Protein AF-A0A958QZR9-F1 (afdb_monomer_lite)

Structure (mmCIF, N/CA/C/O backbone):
data_AF-A0A958QZR9-F1
#
_entry.id   AF-A0A958QZR9-F1
#
loop_
_atom_site.group_PDB
_atom_site.id
_atom_site.type_symbol
_atom_site.label_atom_id
_atom_site.label_alt_id
_atom_site.label_comp_id
_atom_site.label_asym_id
_atom_site.label_entity_id
_atom_site.label_seq_id
_atom_site.pdbx_PDB_ins_code
_atom_site.Cartn_x
_atom_site.Cartn_y
_atom_site.Cartn_z
_atom_site.occupancy
_atom_site.B_iso_or_equiv
_atom_site.auth_seq_id
_atom_site.auth_comp_id
_atom_site.auth_asym_id
_atom_site.auth_atom_id
_atom_site.pdbx_PDB_model_num
ATOM 1 N N . MET A 1 1 ? 11.966 -47.656 7.835 1.00 35.19 1 MET A N 1
ATOM 2 C CA . MET A 1 1 ? 11.094 -48.665 7.186 1.00 35.19 1 MET A CA 1
ATOM 3 C C . MET A 1 1 ? 10.333 -47.966 6.070 1.00 35.19 1 MET A C 1
ATOM 5 O O . MET A 1 1 ? 9.697 -46.965 6.358 1.00 35.19 1 MET A O 1
ATOM 9 N N . SER A 1 2 ? 10.464 -48.412 4.817 1.00 43.31 2 SER A N 1
ATOM 10 C CA . SER A 1 2 ? 9.894 -47.705 3.654 1.00 43.31 2 SER A CA 1
ATOM 11 C C . SER A 1 2 ? 8.370 -47.871 3.577 1.00 43.31 2 SER A C 1
ATOM 13 O O . SER A 1 2 ? 7.856 -48.982 3.711 1.00 43.31 2 SER A O 1
ATOM 15 N N . ASN A 1 3 ? 7.655 -46.770 3.340 1.00 55.03 3 ASN A N 1
ATOM 16 C CA . ASN A 1 3 ? 6.196 -46.655 3.423 1.00 55.03 3 ASN A CA 1
ATOM 17 C C . ASN A 1 3 ? 5.464 -47.189 2.165 1.00 55.03 3 ASN A C 1
ATOM 19 O O . ASN A 1 3 ? 4.497 -46.595 1.691 1.00 55.03 3 ASN A O 1
ATOM 23 N N . ARG A 1 4 ? 5.931 -48.317 1.602 1.00 57.00 4 ARG A N 1
ATOM 24 C CA . ARG A 1 4 ? 5.587 -48.827 0.249 1.00 57.00 4 ARG A CA 1
ATOM 25 C C . ARG A 1 4 ? 4.102 -49.115 -0.027 1.00 57.00 4 ARG A C 1
ATOM 27 O O . ARG A 1 4 ? 3.754 -49.398 -1.167 1.00 57.00 4 ARG A O 1
ATOM 34 N N . ASN A 1 5 ? 3.233 -49.055 0.982 1.00 70.69 5 ASN A N 1
ATOM 35 C CA . ASN A 1 5 ? 1.788 -49.263 0.840 1.00 70.69 5 ASN A CA 1
ATOM 36 C C . ASN A 1 5 ? 0.946 -47.984 0.997 1.00 70.69 5 ASN A C 1
ATOM 38 O O . ASN A 1 5 ? -0.282 -48.071 0.901 1.00 70.69 5 ASN A O 1
ATOM 42 N N . ARG A 1 6 ? 1.550 -46.803 1.215 1.00 84.31 6 ARG A N 1
ATOM 43 C CA . ARG A 1 6 ? 0.786 -45.549 1.221 1.00 84.31 6 ARG A CA 1
ATOM 44 C C . ARG A 1 6 ? 0.231 -45.285 -0.184 1.00 84.31 6 ARG A C 1
ATOM 46 O O . ARG A 1 6 ? 0.951 -45.335 -1.182 1.00 84.31 6 ARG A O 1
ATOM 53 N N . LYS A 1 7 ? -1.074 -45.022 -0.243 1.00 93.25 7 LYS A N 1
ATOM 54 C CA . LYS A 1 7 ? -1.774 -44.594 -1.453 1.00 93.25 7 LYS A CA 1
ATOM 55 C C . LYS A 1 7 ? -2.281 -43.171 -1.294 1.00 93.25 7 LYS A C 1
ATOM 57 O O . LYS A 1 7 ? -2.555 -42.726 -0.182 1.00 93.25 7 LYS A O 1
ATOM 62 N N . TRP A 1 8 ? -2.443 -42.503 -2.422 1.00 94.38 8 TRP A N 1
ATOM 63 C CA . TRP A 1 8 ? -2.682 -41.072 -2.508 1.00 94.38 8 TRP A CA 1
ATOM 64 C C . TRP A 1 8 ? -3.790 -40.760 -3.507 1.00 94.38 8 TRP A C 1
ATOM 66 O O . TRP A 1 8 ? -3.867 -41.392 -4.561 1.00 94.38 8 TRP A O 1
ATOM 76 N N . ILE A 1 9 ? -4.616 -39.769 -3.200 1.00 95.88 9 ILE A N 1
ATOM 77 C CA . ILE A 1 9 ? -5.539 -39.142 -4.149 1.00 95.88 9 ILE A CA 1
ATOM 78 C C . ILE A 1 9 ? -5.070 -37.715 -4.425 1.00 95.88 9 ILE A C 1
ATOM 80 O O . ILE A 1 9 ? -4.600 -37.034 -3.519 1.00 95.88 9 ILE A O 1
ATOM 84 N N . ILE A 1 10 ? -5.179 -37.290 -5.681 1.00 95.19 10 ILE A N 1
ATOM 85 C CA . ILE A 1 10 ? -4.746 -35.974 -6.164 1.00 95.19 10 ILE A CA 1
ATOM 86 C C . ILE A 1 10 ? -5.979 -35.221 -6.646 1.00 95.19 10 ILE A C 1
ATOM 88 O O . ILE A 1 10 ? -6.840 -35.814 -7.291 1.00 95.19 10 ILE A O 1
ATOM 92 N N . LYS A 1 11 ? -6.061 -33.927 -6.363 1.00 94.44 11 LYS A N 1
ATOM 93 C CA . LYS A 1 11 ? -7.093 -33.027 -6.860 1.00 94.44 11 LYS A CA 1
ATOM 94 C C . LYS A 1 11 ? -6.447 -32.001 -7.787 1.00 94.44 11 LYS A C 1
ATOM 96 O O . LYS A 1 11 ? -5.576 -31.249 -7.353 1.00 94.44 11 LYS A O 1
ATOM 101 N N . ASP A 1 12 ? -6.868 -32.007 -9.050 1.00 84.12 12 ASP A N 1
ATOM 102 C CA . ASP A 1 12 ? -6.361 -31.079 -10.065 1.00 84.12 12 ASP A CA 1
ATOM 103 C C . ASP A 1 12 ? -6.929 -29.656 -9.899 1.00 84.12 12 ASP A C 1
ATOM 105 O O . ASP A 1 12 ? -7.799 -29.401 -9.060 1.00 84.12 12 ASP A O 1
ATOM 109 N N . SER A 1 13 ? -6.433 -28.719 -10.709 1.00 75.00 13 SER A N 1
ATOM 110 C CA . SER A 1 13 ? -6.839 -27.306 -10.702 1.00 75.00 13 SER A CA 1
ATOM 111 C C . SER A 1 13 ? -8.301 -27.068 -11.115 1.00 75.00 13 SER A C 1
ATOM 113 O O . SER A 1 13 ? -8.884 -26.051 -10.745 1.00 75.00 13 SER A O 1
ATOM 115 N N . GLU A 1 14 ? -8.936 -28.024 -11.803 1.00 80.88 14 GLU A N 1
ATOM 116 C CA . GLU A 1 14 ? -10.382 -28.039 -12.081 1.00 80.88 14 GLU A CA 1
ATOM 117 C C . GLU A 1 14 ? -11.194 -28.690 -10.940 1.00 80.88 14 GLU A C 1
ATOM 119 O O . GLU A 1 14 ? -12.421 -28.786 -10.994 1.00 80.88 14 GLU A O 1
ATOM 124 N N . GLY A 1 15 ? -10.520 -29.135 -9.878 1.00 81.50 15 GLY A N 1
ATOM 125 C CA . GLY A 1 15 ? -11.108 -29.732 -8.689 1.00 81.50 15 GLY A CA 1
ATOM 126 C C . GLY A 1 15 ? -11.484 -31.208 -8.822 1.00 81.50 15 GLY A C 1
ATOM 127 O O . GLY A 1 15 ? -12.120 -31.740 -7.906 1.00 81.50 15 GLY A O 1
ATOM 128 N N . ARG A 1 16 ? -11.102 -31.881 -9.915 1.00 89.19 16 ARG A N 1
ATOM 129 C CA . ARG A 1 16 ? -11.369 -33.309 -10.141 1.00 89.19 16 ARG A CA 1
ATOM 130 C C . ARG A 1 16 ? -10.392 -34.156 -9.335 1.00 89.19 16 ARG A C 1
ATOM 132 O O . ARG A 1 16 ? -9.200 -33.864 -9.291 1.00 89.19 16 ARG A O 1
ATOM 139 N N . VAL A 1 17 ? -10.897 -35.223 -8.717 1.00 92.44 17 VAL A N 1
ATOM 140 C CA . VAL A 1 17 ? -10.093 -36.133 -7.891 1.00 92.44 17 VAL A CA 1
ATOM 141 C C . VAL A 1 17 ? -9.680 -37.366 -8.694 1.00 92.44 17 VAL A C 1
ATOM 143 O O . VAL A 1 17 ? -10.525 -38.083 -9.226 1.00 92.44 17 VAL A O 1
ATOM 146 N N . HIS A 1 18 ? -8.377 -37.633 -8.725 1.00 91.31 18 HIS A N 1
ATOM 147 C CA . HIS A 1 18 ? -7.727 -38.728 -9.440 1.00 91.31 18 HIS A CA 1
ATOM 148 C C . HIS A 1 18 ? -6.996 -39.654 -8.460 1.00 91.31 18 HIS A C 1
ATOM 150 O O . HIS A 1 18 ? -6.381 -39.194 -7.497 1.00 91.31 18 HIS A O 1
ATOM 156 N N . GLY A 1 19 ? -7.018 -40.964 -8.716 1.00 90.38 19 GLY A N 1
ATOM 157 C CA . GLY A 1 19 ? -6.337 -41.973 -7.895 1.00 90.38 19 GLY A CA 1
ATOM 158 C C . GLY A 1 19 ? -7.244 -43.159 -7.529 1.00 90.38 19 GLY A C 1
ATOM 159 O O . GLY A 1 19 ? -8.269 -43.358 -8.181 1.00 90.38 19 GLY A O 1
ATOM 160 N N . PRO A 1 20 ? -6.892 -43.961 -6.506 1.00 93.75 20 PRO A N 1
ATOM 161 C CA . PRO A 1 20 ? -5.698 -43.835 -5.670 1.00 93.75 20 PRO A CA 1
ATOM 162 C C . PRO A 1 20 ? -4.411 -44.331 -6.361 1.00 93.75 20 PRO A C 1
ATOM 164 O O . PRO A 1 20 ? -4.377 -45.423 -6.932 1.00 93.75 20 PRO A O 1
ATOM 167 N N . PHE A 1 21 ? -3.333 -43.552 -6.272 1.00 94.56 21 PHE A N 1
ATOM 168 C CA . PHE A 1 21 ? -2.003 -43.848 -6.825 1.00 94.56 21 PHE A CA 1
ATOM 169 C C . PHE A 1 21 ? -1.002 -44.272 -5.734 1.00 94.56 21 PHE A C 1
ATOM 171 O O . PHE A 1 21 ? -1.207 -43.975 -4.560 1.00 94.56 21 PHE A O 1
ATOM 178 N N . SER A 1 22 ? 0.082 -44.961 -6.106 1.00 94.75 22 SER A N 1
ATOM 179 C CA . SER A 1 22 ? 1.252 -45.187 -5.237 1.00 94.75 22 SER A CA 1
ATOM 180 C C . SER A 1 22 ? 2.204 -43.984 -5.269 1.00 94.75 22 SER A C 1
ATOM 182 O O . SER A 1 22 ? 2.223 -43.260 -6.265 1.00 94.75 22 SER A O 1
ATOM 184 N N . THR A 1 23 ? 3.039 -43.806 -4.234 1.00 93.00 23 THR A N 1
ATOM 185 C CA . THR A 1 23 ? 4.113 -42.785 -4.215 1.00 93.00 23 THR A CA 1
ATOM 186 C C . THR A 1 23 ? 4.979 -42.847 -5.486 1.00 93.00 23 THR A C 1
ATOM 188 O O . THR A 1 23 ? 5.177 -41.831 -6.141 1.00 93.00 23 THR A O 1
ATOM 191 N N . GLU A 1 24 ? 5.404 -44.041 -5.918 1.00 92.81 24 GLU A N 1
ATOM 192 C CA . GLU A 1 24 ? 6.209 -44.247 -7.141 1.00 92.81 24 GLU A CA 1
ATOM 193 C C . GLU A 1 24 ? 5.528 -43.715 -8.415 1.00 92.81 24 GLU A C 1
ATOM 195 O O . GLU A 1 24 ? 6.167 -43.098 -9.271 1.00 92.81 24 GLU A O 1
ATOM 200 N N . LYS A 1 25 ? 4.208 -43.904 -8.542 1.00 93.75 25 LYS A N 1
ATOM 201 C CA . LYS A 1 25 ? 3.443 -43.403 -9.692 1.00 93.75 25 LYS A CA 1
ATOM 202 C C . LYS A 1 25 ? 3.312 -41.878 -9.673 1.00 93.75 25 LYS A C 1
ATOM 204 O O . LYS A 1 25 ? 3.240 -41.271 -10.736 1.00 93.75 25 LYS A O 1
ATOM 209 N N . ILE A 1 26 ? 3.308 -41.263 -8.492 1.00 93.50 26 ILE A N 1
ATOM 210 C CA . ILE A 1 26 ? 3.308 -39.803 -8.343 1.00 93.50 26 ILE A CA 1
ATOM 211 C C . ILE A 1 26 ? 4.681 -39.225 -8.690 1.00 93.50 26 ILE A C 1
ATOM 213 O O . ILE A 1 26 ? 4.753 -38.313 -9.506 1.00 93.50 26 ILE A O 1
ATOM 217 N N . LEU A 1 27 ? 5.766 -39.821 -8.188 1.00 92.88 27 LEU A N 1
ATOM 218 C CA . LEU A 1 27 ? 7.139 -39.447 -8.553 1.00 92.88 27 LEU A CA 1
ATOM 219 C C . LEU A 1 27 ? 7.388 -39.542 -10.065 1.00 92.88 27 LEU A C 1
ATOM 221 O O . LEU A 1 27 ? 8.048 -38.679 -10.641 1.00 92.88 27 LEU A O 1
ATOM 225 N N . THR A 1 28 ? 6.805 -40.553 -10.717 1.00 94.25 28 THR A N 1
ATOM 226 C CA . THR A 1 28 ? 6.854 -40.707 -12.179 1.00 94.25 28 THR A CA 1
ATOM 227 C C . THR A 1 28 ? 6.121 -39.562 -12.887 1.00 94.25 28 THR A C 1
ATOM 229 O O . THR A 1 28 ? 6.675 -38.973 -13.807 1.00 94.25 28 THR A O 1
ATOM 232 N N . LYS A 1 29 ? 4.913 -39.200 -12.429 1.00 93.19 29 LYS A N 1
ATOM 233 C CA . LYS A 1 29 ? 4.127 -38.084 -12.985 1.00 93.19 29 LYS A CA 1
ATOM 234 C C . LYS A 1 29 ? 4.810 -36.724 -12.808 1.00 93.19 29 LYS A C 1
ATOM 236 O O . LYS A 1 29 ? 4.833 -35.943 -13.754 1.00 93.19 29 LYS A O 1
ATOM 241 N N . ILE A 1 30 ? 5.419 -36.475 -11.646 1.00 92.50 30 ILE A N 1
ATOM 242 C CA . ILE A 1 30 ? 6.272 -35.296 -11.409 1.00 92.50 30 ILE A CA 1
ATOM 243 C C . ILE A 1 30 ? 7.447 -35.304 -12.398 1.00 92.50 30 ILE A C 1
ATOM 245 O O . ILE A 1 30 ? 7.676 -34.326 -13.101 1.00 92.50 30 ILE A O 1
ATOM 249 N N . GLY A 1 31 ? 8.138 -36.443 -12.537 1.00 87.38 31 GLY A N 1
ATOM 250 C CA . GLY A 1 31 ? 9.229 -36.630 -13.501 1.00 87.38 31 GLY A CA 1
ATOM 251 C C . GLY A 1 31 ? 8.844 -36.450 -14.976 1.00 87.38 31 GLY A C 1
ATOM 252 O O . GLY A 1 31 ? 9.725 -36.245 -15.803 1.00 87.38 31 GLY A O 1
ATOM 253 N N . GLN A 1 32 ? 7.553 -36.522 -15.304 1.00 89.31 32 GLN A N 1
ATOM 254 C CA . GLN A 1 32 ? 6.996 -36.305 -16.643 1.00 89.31 32 GLN A CA 1
ATOM 255 C C . GLN A 1 32 ? 6.439 -34.883 -16.839 1.00 89.31 32 GLN A C 1
ATOM 257 O O . GLN A 1 32 ? 5.950 -34.573 -17.923 1.00 89.31 32 GLN A O 1
ATOM 262 N N . GLY A 1 33 ? 6.481 -34.025 -15.812 1.00 86.75 33 GLY A N 1
ATOM 263 C CA . GLY A 1 33 ? 5.863 -32.695 -15.836 1.00 86.75 33 GLY A CA 1
ATOM 264 C C . GLY A 1 33 ? 4.329 -32.715 -15.819 1.00 86.75 33 GLY A C 1
ATOM 265 O O . GLY A 1 33 ? 3.705 -31.690 -16.075 1.00 86.75 33 GLY A O 1
ATOM 266 N N . GLU A 1 34 ? 3.706 -33.862 -15.519 1.00 89.00 34 GLU A N 1
ATOM 267 C CA . GLU A 1 34 ? 2.246 -33.984 -15.372 1.00 89.00 34 GLU A CA 1
ATOM 268 C C . GLU A 1 34 ? 1.740 -33.484 -14.010 1.00 89.00 34 GLU A C 1
ATOM 270 O O . GLU A 1 34 ? 0.532 -33.338 -13.830 1.00 89.00 34 GLU A O 1
ATOM 275 N N . LEU A 1 35 ? 2.650 -33.293 -13.049 1.00 89.56 35 LEU A N 1
ATOM 276 C CA . LEU A 1 35 ? 2.391 -32.688 -11.745 1.00 89.56 35 LEU A CA 1
ATOM 277 C C . LEU A 1 35 ? 3.473 -31.642 -11.472 1.00 89.56 35 LEU A C 1
ATOM 279 O O . LEU A 1 35 ? 4.659 -31.982 -11.506 1.00 89.56 35 LEU A O 1
ATOM 283 N N . ILE A 1 36 ? 3.076 -30.394 -11.227 1.00 87.38 36 ILE A N 1
ATOM 284 C CA . ILE A 1 36 ? 3.984 -29.234 -11.177 1.00 87.38 36 ILE A CA 1
ATOM 285 C C . ILE A 1 36 ? 4.137 -28.610 -9.784 1.00 87.38 36 ILE A C 1
ATOM 287 O O . ILE A 1 36 ? 4.985 -27.737 -9.604 1.00 87.38 36 ILE A O 1
ATOM 291 N N . GLY A 1 37 ? 3.378 -29.070 -8.785 1.00 84.56 37 GLY A N 1
ATOM 292 C CA . GLY A 1 37 ? 3.574 -28.701 -7.379 1.00 84.56 37 GLY A CA 1
ATOM 293 C C . GLY A 1 37 ? 2.439 -27.891 -6.749 1.00 84.56 37 GLY A C 1
ATOM 294 O O . GLY A 1 37 ? 2.481 -27.655 -5.536 1.00 84.56 37 GLY A O 1
ATOM 295 N N . ASP A 1 38 ? 1.445 -27.473 -7.536 1.00 87.12 38 ASP A N 1
ATOM 296 C CA . ASP A 1 38 ? 0.258 -26.727 -7.094 1.00 87.12 38 ASP A CA 1
ATOM 297 C C . ASP A 1 38 ? -0.978 -27.621 -6.878 1.00 87.12 38 ASP A C 1
ATOM 299 O O . ASP A 1 38 ? -1.998 -27.166 -6.354 1.00 87.12 38 ASP A O 1
ATOM 303 N N . GLU A 1 39 ? -0.885 -28.907 -7.221 1.00 92.94 39 GLU A N 1
ATOM 304 C CA . GLU A 1 39 ? -1.955 -29.873 -7.023 1.00 92.94 39 GLU A CA 1
ATOM 305 C C . GLU A 1 39 ? -2.138 -30.211 -5.539 1.00 92.94 39 GLU A C 1
ATOM 307 O O . GLU A 1 39 ? -1.179 -30.350 -4.774 1.00 92.94 39 GLU A O 1
ATOM 312 N N . PHE A 1 40 ? -3.389 -30.412 -5.123 1.00 94.06 40 PHE A N 1
ATOM 313 C CA . PHE A 1 40 ? -3.678 -30.877 -3.768 1.00 94.06 40 PHE A CA 1
ATOM 314 C C . PHE A 1 40 ? -3.603 -32.401 -3.705 1.00 94.06 40 PHE A C 1
ATOM 316 O O . PHE A 1 40 ? -4.101 -33.097 -4.589 1.00 94.06 40 PHE A O 1
ATOM 323 N N . ILE A 1 41 ? -3.038 -32.931 -2.628 1.00 94.56 41 ILE A N 1
ATOM 324 C CA . ILE A 1 41 ? -2.892 -34.358 -2.362 1.00 94.56 41 ILE A CA 1
ATOM 325 C C . ILE A 1 41 ? -3.459 -34.703 -0.978 1.00 94.56 41 ILE A C 1
ATOM 327 O O . ILE A 1 41 ? -3.443 -33.878 -0.065 1.00 94.56 41 ILE A O 1
ATOM 331 N N . ALA A 1 42 ? -3.978 -35.920 -0.825 1.00 94.25 42 ALA A N 1
ATOM 332 C CA . ALA A 1 42 ? -4.374 -36.488 0.461 1.00 94.25 42 ALA A CA 1
ATOM 333 C C . ALA A 1 42 ? -4.079 -37.995 0.489 1.00 94.25 42 ALA A C 1
ATOM 335 O O . ALA A 1 42 ? -4.132 -38.676 -0.544 1.00 94.25 42 ALA A O 1
ATOM 336 N N . SER A 1 43 ? -3.782 -38.548 1.667 1.00 91.75 43 SER A N 1
ATOM 337 C CA . SER A 1 43 ? -3.630 -39.997 1.825 1.00 91.75 43 SER A CA 1
ATOM 338 C C . SER A 1 43 ? -4.973 -40.719 1.660 1.00 91.75 43 SER A C 1
ATOM 340 O O . SER A 1 43 ? -6.030 -40.219 2.037 1.00 91.75 43 SER A O 1
ATOM 342 N N . PHE A 1 44 ? -4.942 -41.923 1.093 1.00 88.88 44 PHE A N 1
ATOM 343 C CA . PHE A 1 44 ? -6.114 -42.768 0.864 1.00 88.88 44 PHE A CA 1
ATOM 344 C C . PHE A 1 44 ? -6.074 -44.004 1.783 1.00 88.88 44 PHE A C 1
ATOM 346 O O . PHE A 1 44 ? -5.017 -44.633 1.883 1.00 88.88 44 PHE A O 1
ATOM 353 N N . PRO A 1 45 ? -7.193 -44.416 2.419 1.00 77.81 45 PRO A N 1
ATOM 354 C CA . PRO A 1 45 ? -8.570 -43.936 2.233 1.00 77.81 45 PRO A CA 1
ATOM 355 C C . PRO A 1 45 ? -8.966 -42.702 3.063 1.00 77.81 45 PRO A C 1
ATOM 357 O O . PRO A 1 45 ? -10.136 -42.331 3.050 1.00 77.81 45 PRO A O 1
ATOM 360 N N . GLY A 1 46 ? -8.035 -42.066 3.777 1.00 72.56 46 GLY A N 1
ATOM 361 C CA . GLY A 1 46 ? -8.304 -40.832 4.513 1.00 72.56 46 GLY A CA 1
ATOM 362 C C . GLY A 1 46 ? -7.038 -40.040 4.839 1.00 72.56 46 GLY A C 1
ATOM 363 O O . GLY A 1 46 ? -5.952 -40.609 4.977 1.00 72.56 46 GLY A O 1
ATOM 364 N N . GLY A 1 47 ? -7.210 -38.726 4.954 1.00 83.38 47 GLY A N 1
ATOM 365 C CA . GLY A 1 47 ? -6.181 -37.718 5.191 1.00 83.38 47 GLY A CA 1
ATOM 366 C C . GLY A 1 47 ? -6.732 -36.337 4.843 1.00 83.38 47 GLY A C 1
ATOM 367 O O . GLY A 1 47 ? -7.686 -36.236 4.068 1.00 83.38 47 GLY A O 1
ATOM 368 N N . ASP A 1 48 ? -6.151 -35.290 5.419 1.00 89.62 48 ASP A N 1
ATOM 369 C CA . ASP A 1 48 ? -6.457 -33.916 5.024 1.00 89.62 48 ASP A CA 1
ATOM 370 C C . ASP A 1 48 ? -5.840 -33.598 3.654 1.00 89.62 48 ASP A C 1
ATOM 372 O O . ASP A 1 48 ? -4.876 -34.239 3.230 1.00 89.62 48 ASP A O 1
ATOM 376 N N . TRP A 1 49 ? -6.404 -32.611 2.956 1.00 92.75 49 TRP A N 1
ATOM 377 C CA . TRP A 1 49 ? -5.855 -32.114 1.694 1.00 92.75 49 TRP A CA 1
ATOM 378 C C . TRP A 1 49 ? -4.789 -31.054 1.959 1.00 92.75 49 TRP A C 1
ATOM 380 O O . TRP A 1 49 ? -5.069 -30.035 2.590 1.00 92.75 49 TRP A O 1
ATOM 390 N N . PHE A 1 50 ? -3.598 -31.262 1.412 1.00 91.38 50 PHE A N 1
ATOM 391 C CA . PHE A 1 50 ? -2.480 -30.321 1.453 1.00 91.38 50 PHE A CA 1
ATOM 392 C C . PHE A 1 50 ? -1.823 -30.227 0.071 1.00 91.38 50 PHE A C 1
ATOM 394 O O . PHE A 1 50 ? -2.170 -30.991 -0.828 1.00 91.38 50 PHE A O 1
ATOM 401 N N . LEU A 1 51 ? -0.930 -29.261 -0.149 1.00 93.19 51 LEU A N 1
ATOM 402 C CA . LEU A 1 51 ? -0.250 -29.132 -1.445 1.00 93.19 51 LEU A CA 1
ATOM 403 C C . LEU A 1 51 ? 0.759 -30.269 -1.623 1.00 93.19 51 LEU A C 1
ATOM 405 O O . LEU A 1 51 ? 1.474 -30.610 -0.684 1.00 93.19 51 LEU A O 1
ATOM 409 N N . ILE A 1 52 ? 0.873 -30.826 -2.829 1.00 92.56 52 ILE A N 1
ATOM 410 C CA . ILE A 1 52 ? 1.838 -31.898 -3.123 1.00 92.56 52 ILE A CA 1
ATOM 411 C C . ILE A 1 52 ? 3.291 -31.472 -2.846 1.00 92.56 52 ILE A C 1
ATOM 413 O O . ILE A 1 52 ? 4.094 -32.278 -2.386 1.00 92.56 52 ILE A O 1
ATOM 417 N N . SER A 1 53 ? 3.595 -30.181 -3.011 1.00 90.00 53 SER A N 1
ATOM 418 C CA . SER A 1 53 ? 4.867 -29.543 -2.649 1.00 90.00 53 SER A CA 1
ATOM 419 C C . SER A 1 53 ? 5.143 -29.452 -1.137 1.00 90.00 53 SER A C 1
ATOM 421 O O . SER A 1 53 ? 6.235 -29.045 -0.752 1.00 90.00 53 SER A O 1
ATOM 423 N N . GLN A 1 54 ? 4.197 -29.829 -0.269 1.00 89.06 54 GLN A N 1
ATOM 424 C CA . GLN A 1 54 ? 4.387 -29.885 1.188 1.00 89.06 54 GLN A CA 1
ATOM 425 C C . GLN A 1 54 ? 4.739 -31.292 1.707 1.00 89.06 54 GLN A C 1
ATOM 427 O O . GLN A 1 54 ? 5.165 -31.403 2.855 1.00 89.06 54 GLN A O 1
ATOM 432 N N . GLU A 1 55 ? 4.610 -32.357 0.900 1.00 90.31 55 GLU A N 1
ATOM 433 C CA . GLU A 1 55 ? 5.135 -33.680 1.278 1.00 90.31 55 GLU A CA 1
ATOM 434 C C . GLU A 1 55 ? 6.638 -33.743 0.950 1.00 90.31 55 GLU A C 1
ATOM 436 O O . GLU A 1 55 ? 7.003 -33.593 -0.221 1.00 90.31 55 GLU A O 1
ATOM 441 N N . PRO A 1 56 ? 7.523 -34.051 1.919 1.00 85.50 56 PRO A N 1
ATOM 442 C CA . PRO A 1 56 ? 8.959 -34.157 1.659 1.00 85.50 56 PRO A CA 1
ATOM 443 C C . PRO A 1 56 ? 9.307 -35.169 0.557 1.00 85.50 56 PRO A C 1
ATOM 445 O O . PRO A 1 56 ? 10.170 -34.899 -0.268 1.00 85.50 56 PRO A O 1
ATOM 448 N N . GLU A 1 57 ? 8.581 -36.297 0.485 1.00 85.94 57 GLU A N 1
ATOM 449 C CA . GLU A 1 57 ? 8.791 -37.337 -0.538 1.00 85.94 57 GLU A CA 1
ATOM 450 C C . GLU A 1 57 ? 8.608 -36.815 -1.977 1.00 85.94 57 GLU A C 1
ATOM 452 O O . GLU A 1 57 ? 9.206 -37.369 -2.895 1.00 85.94 57 GLU A O 1
ATOM 457 N N . PHE A 1 58 ? 7.795 -35.772 -2.194 1.00 92.81 58 PHE A N 1
ATOM 458 C CA . PHE A 1 58 ? 7.529 -35.202 -3.522 1.00 92.81 58 PHE A CA 1
ATOM 459 C C . PHE A 1 58 ? 8.271 -33.886 -3.771 1.00 92.81 58 PHE A C 1
ATOM 461 O O . PHE A 1 58 ? 8.614 -33.601 -4.919 1.00 92.81 58 PHE A O 1
ATOM 468 N N . TYR A 1 59 ? 8.552 -33.114 -2.716 1.00 86.81 59 TYR A N 1
ATOM 469 C CA . TYR A 1 59 ? 9.268 -31.841 -2.792 1.00 86.81 59 TYR A CA 1
ATOM 470 C C . TYR A 1 59 ? 10.636 -31.978 -3.475 1.00 86.81 59 TYR A C 1
ATOM 472 O O . TYR A 1 59 ? 10.901 -31.275 -4.450 1.00 86.81 59 TYR A O 1
ATOM 480 N N . ASP A 1 60 ? 11.465 -32.933 -3.043 1.00 85.25 60 ASP A N 1
ATOM 481 C CA . ASP A 1 60 ? 12.810 -33.127 -3.605 1.00 85.25 60 ASP A CA 1
ATOM 482 C C . ASP A 1 60 ? 12.756 -33.428 -5.114 1.00 85.25 60 ASP A C 1
ATOM 484 O O . ASP A 1 60 ? 13.527 -32.877 -5.902 1.00 85.25 60 ASP A O 1
ATOM 488 N N . ARG A 1 61 ? 11.778 -34.240 -5.544 1.00 88.69 61 ARG A N 1
ATOM 489 C CA . ARG A 1 61 ? 11.582 -34.595 -6.958 1.00 88.69 61 ARG A CA 1
ATOM 490 C C . ARG A 1 61 ? 11.043 -33.429 -7.793 1.00 88.69 61 ARG A C 1
ATOM 492 O O . ARG A 1 61 ? 11.392 -33.323 -8.966 1.00 88.69 61 ARG A O 1
ATOM 499 N N . LEU A 1 62 ? 10.215 -32.560 -7.209 1.00 89.75 62 LEU A N 1
ATOM 500 C CA . LEU A 1 62 ? 9.758 -31.323 -7.851 1.00 89.75 62 LEU A CA 1
ATOM 501 C C . LEU A 1 62 ? 10.940 -30.369 -8.087 1.00 89.75 62 LEU A C 1
ATOM 503 O O . LEU A 1 62 ? 11.089 -29.851 -9.191 1.00 89.75 62 LEU A O 1
ATOM 507 N N . ILE A 1 63 ? 11.818 -30.192 -7.091 1.00 85.06 63 ILE A N 1
ATOM 508 C CA . ILE A 1 63 ? 13.034 -29.375 -7.230 1.00 85.06 63 ILE A CA 1
ATOM 509 C C . ILE A 1 63 ? 13.986 -29.953 -8.287 1.00 85.06 63 ILE A C 1
ATOM 511 O O . ILE A 1 63 ? 14.485 -29.196 -9.117 1.00 85.06 63 ILE A O 1
ATOM 515 N N . GLU A 1 64 ? 14.202 -31.272 -8.313 1.00 85.19 64 GLU A N 1
ATOM 516 C CA . GLU A 1 64 ? 15.055 -31.939 -9.310 1.00 85.19 64 GLU A CA 1
ATOM 517 C C . GLU A 1 64 ? 14.579 -31.677 -10.751 1.00 85.19 64 GLU A C 1
ATOM 519 O O . GLU A 1 64 ? 15.374 -31.305 -11.614 1.00 85.19 64 GLU A O 1
ATOM 524 N N . VAL A 1 65 ? 13.274 -31.816 -11.013 1.00 86.75 65 VAL A N 1
ATOM 525 C CA . VAL A 1 65 ? 12.688 -31.578 -12.345 1.00 86.75 65 VAL A CA 1
ATOM 526 C C . VAL A 1 65 ? 12.773 -30.101 -12.736 1.00 86.75 65 VAL A C 1
ATOM 528 O O . VAL A 1 65 ? 13.104 -29.790 -13.881 1.00 86.75 65 VAL A O 1
ATOM 531 N N . LEU A 1 66 ? 12.537 -29.184 -11.793 1.00 75.44 66 LEU A N 1
ATOM 532 C CA . LEU A 1 66 ? 12.685 -27.746 -12.030 1.00 75.44 66 LEU A CA 1
ATOM 533 C C . LEU A 1 66 ? 14.143 -27.380 -12.352 1.00 75.44 66 LEU A C 1
ATOM 535 O O . LEU A 1 66 ? 14.380 -26.707 -13.354 1.00 75.44 66 LEU A O 1
ATOM 539 N N . ALA A 1 67 ? 15.112 -27.881 -11.582 1.00 73.69 67 ALA A N 1
ATOM 540 C CA . ALA A 1 67 ? 16.538 -27.642 -11.807 1.00 73.69 67 ALA A CA 1
ATOM 541 C C . ALA A 1 67 ? 17.032 -28.244 -13.138 1.00 73.69 67 ALA A C 1
ATOM 543 O O . ALA A 1 67 ? 17.742 -27.575 -13.891 1.00 73.69 67 ALA A O 1
ATOM 544 N N . GLY A 1 68 ? 16.599 -29.464 -13.478 1.00 62.12 68 GLY A N 1
ATOM 545 C CA . GLY A 1 68 ? 16.911 -30.104 -14.760 1.00 62.12 68 GLY A CA 1
ATOM 546 C C . GLY A 1 68 ? 16.302 -29.378 -15.966 1.00 62.12 68 GLY A C 1
ATOM 547 O O . GLY A 1 68 ? 16.930 -29.287 -17.018 1.00 62.12 68 GLY A O 1
ATOM 548 N N . SER A 1 69 ? 15.116 -28.774 -15.812 1.00 51.88 69 SER A N 1
ATOM 549 C CA . SER A 1 69 ? 14.491 -27.966 -16.873 1.00 51.88 69 SER A CA 1
ATOM 550 C C . SER A 1 69 ? 15.248 -26.666 -17.192 1.00 51.88 69 SER A C 1
ATOM 552 O O . SER A 1 69 ? 15.076 -26.107 -18.274 1.00 51.88 69 SER A O 1
ATOM 554 N N . SER A 1 70 ? 16.119 -26.213 -16.284 1.00 45.78 70 SER A N 1
ATOM 555 C CA . SER A 1 70 ? 17.011 -25.059 -16.469 1.00 45.78 70 SER A CA 1
ATOM 556 C C . SER A 1 70 ? 18.411 -25.403 -17.003 1.00 45.78 70 SER A C 1
ATOM 558 O O . SER A 1 70 ? 19.234 -24.498 -17.119 1.00 45.78 70 SER A O 1
ATOM 560 N N . GLY A 1 71 ? 18.694 -26.664 -17.358 1.00 45.62 71 GLY A N 1
ATOM 561 C CA . GLY A 1 71 ? 20.020 -27.084 -17.825 1.00 45.62 71 GLY A CA 1
ATOM 562 C C . GLY A 1 71 ? 19.997 -28.247 -18.817 1.00 45.62 71 GLY A C 1
ATOM 563 O O . GLY A 1 71 ? 20.291 -29.380 -18.452 1.00 45.62 71 GLY A O 1
ATOM 564 N N . SER A 1 72 ? 19.695 -27.970 -20.089 1.00 36.22 72 SER A N 1
ATOM 565 C CA . SER A 1 72 ? 20.038 -28.875 -21.201 1.00 36.22 72 SER A CA 1
ATOM 566 C C . SER A 1 72 ? 20.227 -28.097 -22.508 1.00 36.22 72 SER A C 1
ATOM 568 O O . SER A 1 72 ? 19.271 -27.778 -23.213 1.00 36.22 72 SER A O 1
ATOM 570 N N . GLY A 1 73 ? 21.479 -27.756 -22.813 1.00 34.75 73 GLY A N 1
ATOM 571 C CA . GLY A 1 73 ? 21.834 -26.993 -24.008 1.00 34.75 73 GLY A CA 1
ATOM 572 C C . GLY A 1 73 ? 23.191 -26.314 -23.881 1.00 34.75 73 GLY A C 1
ATOM 573 O O . GLY A 1 73 ? 23.216 -25.104 -23.718 1.00 34.75 73 GLY A O 1
ATOM 574 N N . GLU A 1 74 ? 24.254 -27.123 -23.977 1.00 43.59 74 GLU A N 1
ATOM 575 C CA . GLU A 1 74 ? 25.653 -26.725 -24.243 1.00 43.59 74 GLU A CA 1
ATOM 576 C C . GLU A 1 74 ? 26.306 -25.776 -23.212 1.00 43.59 74 GLU A C 1
ATOM 578 O O . GLU A 1 74 ? 26.021 -24.589 -23.203 1.00 43.59 74 GLU A O 1
ATOM 583 N N . ASP A 1 75 ? 27.184 -26.331 -22.354 1.00 34.31 75 ASP A N 1
ATOM 584 C CA . ASP A 1 75 ? 28.445 -25.722 -21.856 1.00 34.31 75 ASP A CA 1
ATOM 585 C C . ASP A 1 75 ? 29.101 -26.630 -20.774 1.00 34.31 75 ASP A C 1
ATOM 587 O O . ASP A 1 75 ? 29.181 -26.291 -19.594 1.00 34.31 75 ASP A O 1
ATOM 591 N N . GLU A 1 76 ? 29.587 -27.819 -21.165 1.00 37.38 76 GLU A N 1
ATOM 592 C CA . GLU A 1 76 ? 30.510 -28.637 -20.343 1.00 37.38 76 GLU A CA 1
ATOM 593 C C . GLU A 1 76 ? 31.970 -28.399 -20.778 1.00 37.38 76 GLU A C 1
ATOM 595 O O . GLU A 1 76 ? 32.601 -29.285 -21.343 1.00 37.38 76 GLU A O 1
ATOM 600 N N . GLU A 1 77 ? 32.528 -27.205 -20.530 1.00 34.78 77 GLU A N 1
ATOM 601 C CA . GLU A 1 77 ? 33.991 -27.003 -20.575 1.00 34.78 77 GLU A CA 1
ATOM 602 C C . GLU A 1 77 ? 34.454 -25.696 -19.884 1.00 34.78 77 GLU A C 1
ATOM 604 O O . GLU A 1 77 ? 34.839 -24.741 -20.549 1.00 34.78 77 GLU A O 1
ATOM 609 N N . ALA A 1 78 ? 34.415 -25.641 -18.540 1.00 35.06 78 ALA A N 1
ATOM 610 C CA . ALA A 1 78 ? 35.338 -24.854 -17.685 1.00 35.06 78 ALA A CA 1
ATOM 611 C C . ALA A 1 78 ? 34.886 -24.831 -16.210 1.00 35.06 78 ALA A C 1
ATOM 613 O O . ALA A 1 78 ? 34.181 -23.915 -15.794 1.00 35.06 78 ALA A O 1
ATOM 614 N N . LEU A 1 79 ? 35.336 -25.790 -15.391 1.00 30.70 79 LEU A N 1
ATOM 615 C CA . LEU A 1 79 ? 35.334 -25.673 -13.920 1.00 30.70 79 LEU A CA 1
ATOM 616 C C . LEU A 1 79 ? 36.314 -26.687 -13.306 1.00 30.70 79 LEU A C 1
ATOM 618 O O . LEU A 1 79 ? 35.940 -27.710 -12.739 1.00 30.70 79 LEU A O 1
ATOM 622 N N . SER A 1 80 ? 37.606 -26.401 -13.474 1.00 30.58 80 SER A N 1
ATOM 623 C CA . SER A 1 80 ? 38.712 -27.162 -12.882 1.00 30.58 80 SER A CA 1
ATOM 624 C C . SER A 1 80 ? 39.800 -26.227 -12.345 1.00 30.58 80 SER A C 1
ATOM 626 O O . SER A 1 80 ? 40.956 -26.306 -12.759 1.00 30.58 80 SER A O 1
ATOM 628 N N . ASP A 1 81 ? 39.415 -25.316 -11.454 1.00 36.84 81 ASP A N 1
ATOM 629 C CA . ASP A 1 81 ? 40.326 -24.642 -10.523 1.00 36.84 81 ASP A CA 1
ATOM 630 C C . ASP A 1 81 ? 39.538 -24.167 -9.284 1.00 36.84 81 ASP A C 1
ATOM 632 O O . ASP A 1 81 ? 38.307 -24.122 -9.334 1.00 36.84 81 ASP A O 1
ATOM 636 N N . PHE A 1 82 ? 40.243 -23.809 -8.206 1.00 31.17 82 PHE A N 1
ATOM 637 C CA . PHE A 1 82 ? 39.751 -23.565 -6.835 1.00 31.17 82 PHE A CA 1
ATOM 638 C C . PHE A 1 82 ? 39.403 -24.816 -6.014 1.00 31.17 82 PHE A C 1
ATOM 640 O O . PHE A 1 82 ? 38.243 -25.131 -5.744 1.00 31.17 82 PHE A O 1
ATOM 647 N N . GLY A 1 83 ? 40.460 -25.462 -5.520 1.00 29.09 83 GLY A N 1
ATOM 648 C CA . GLY A 1 83 ? 40.425 -26.117 -4.213 1.00 29.09 83 GLY A CA 1
ATOM 649 C C . GLY A 1 83 ? 40.712 -25.135 -3.063 1.00 29.09 83 GLY A C 1
ATOM 650 O O . GLY A 1 83 ? 41.235 -24.044 -3.280 1.00 29.09 83 GLY A O 1
ATOM 651 N N . ASP A 1 84 ? 40.403 -25.600 -1.853 1.00 31.66 84 ASP A N 1
ATOM 652 C CA . ASP A 1 84 ? 40.982 -25.216 -0.557 1.00 31.66 84 ASP A CA 1
ATOM 653 C C . ASP A 1 84 ? 40.730 -23.791 -0.008 1.00 31.66 84 ASP A C 1
ATOM 655 O O . ASP A 1 84 ? 41.518 -22.862 -0.185 1.00 31.66 84 ASP A O 1
ATOM 659 N N . LEU A 1 85 ? 39.666 -23.674 0.800 1.00 29.78 85 LEU A N 1
ATOM 660 C CA . LEU A 1 85 ? 39.478 -22.637 1.828 1.00 29.78 85 LEU A CA 1
ATOM 661 C C . LEU A 1 85 ? 38.853 -23.253 3.098 1.00 29.78 85 LEU A C 1
ATOM 663 O O . LEU A 1 85 ? 37.647 -23.161 3.325 1.00 29.78 85 LEU A O 1
ATOM 667 N N . GLU A 1 86 ? 39.694 -23.857 3.937 1.00 34.28 86 GLU A N 1
ATOM 668 C CA . GLU A 1 86 ? 39.450 -24.012 5.379 1.00 34.28 86 GLU A CA 1
ATOM 669 C C . GLU A 1 86 ? 40.472 -23.152 6.153 1.00 34.28 86 GLU A C 1
ATOM 671 O O . GLU A 1 86 ? 41.440 -22.666 5.571 1.00 34.28 86 GLU A 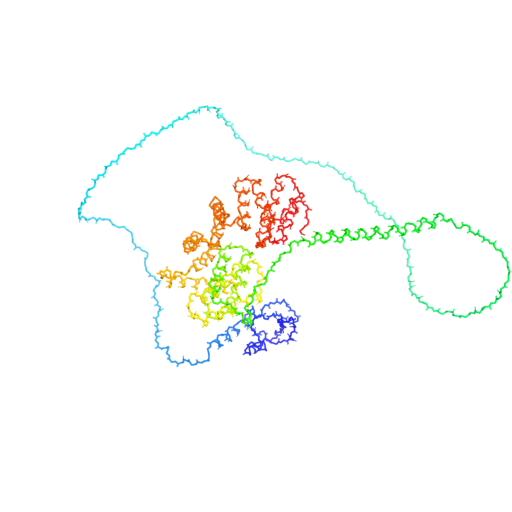O 1
ATOM 676 N N . ASP A 1 87 ? 40.223 -22.951 7.451 1.00 31.27 87 ASP A N 1
ATOM 677 C CA . ASP A 1 87 ? 40.973 -22.104 8.394 1.00 31.27 87 ASP A CA 1
ATOM 678 C C . ASP A 1 87 ? 40.932 -20.579 8.153 1.00 31.27 87 ASP A C 1
ATOM 680 O O . ASP A 1 87 ? 41.708 -20.032 7.377 1.00 31.27 87 ASP A O 1
ATOM 684 N N . LEU A 1 88 ? 40.088 -19.871 8.927 1.00 29.83 88 LEU A N 1
ATOM 685 C CA . LEU A 1 88 ? 40.393 -18.564 9.555 1.00 29.83 88 LEU A CA 1
ATOM 686 C C . LEU A 1 88 ? 39.268 -18.118 10.531 1.00 29.83 88 LEU A C 1
ATOM 688 O O . LEU A 1 88 ? 38.683 -17.044 10.397 1.00 29.83 88 LEU A O 1
ATOM 692 N N . GLU A 1 89 ? 38.971 -18.923 11.561 1.00 31.34 89 GLU A N 1
ATOM 693 C CA . GLU A 1 89 ? 38.062 -18.534 12.662 1.00 31.34 89 GLU A CA 1
ATOM 694 C C . GLU A 1 89 ? 38.691 -18.762 14.053 1.00 31.34 89 GLU A C 1
ATOM 696 O O . GLU A 1 89 ? 38.197 -19.570 14.831 1.00 31.34 89 GLU A O 1
ATOM 701 N N . SER A 1 90 ? 39.775 -18.039 14.390 1.00 29.39 90 SER A N 1
ATOM 702 C CA . SER A 1 90 ? 40.174 -17.764 15.795 1.00 29.39 90 SER A CA 1
ATOM 703 C C . SER A 1 90 ? 41.439 -16.889 15.942 1.00 29.39 90 SER A C 1
ATOM 705 O O . SER A 1 90 ? 42.523 -17.427 16.154 1.00 29.39 90 SER A O 1
ATOM 707 N N . ALA A 1 91 ? 41.302 -15.556 15.882 1.00 28.00 91 ALA A N 1
ATOM 708 C CA . ALA A 1 91 ? 42.175 -14.537 16.513 1.00 28.00 91 ALA A CA 1
ATOM 709 C C . ALA A 1 91 ? 41.648 -13.122 16.163 1.00 28.00 91 ALA A C 1
ATOM 711 O O . ALA A 1 91 ? 41.184 -12.913 15.049 1.00 28.00 91 ALA A O 1
ATOM 712 N N . GLU A 1 92 ? 41.669 -12.092 17.014 1.00 28.28 92 GLU A N 1
ATOM 713 C CA . GLU A 1 92 ? 41.986 -12.027 18.444 1.00 28.28 92 GLU A CA 1
ATOM 714 C C . GLU A 1 92 ? 41.229 -10.847 19.086 1.00 28.28 92 GLU A C 1
ATOM 716 O O . GLU A 1 92 ? 41.152 -9.747 18.536 1.00 28.28 92 GLU A O 1
ATOM 721 N N . LEU A 1 93 ? 40.679 -11.066 20.281 1.00 29.08 93 LEU A N 1
ATOM 722 C CA . LEU A 1 93 ? 40.207 -10.001 21.166 1.00 29.08 93 LEU A CA 1
ATOM 723 C C . LEU A 1 93 ? 41.384 -9.530 22.026 1.00 29.08 93 LEU A C 1
ATOM 725 O O . LEU A 1 93 ? 41.646 -10.181 23.033 1.00 29.08 93 LEU A O 1
ATOM 729 N N . GLN A 1 94 ? 42.031 -8.413 21.674 1.00 26.84 94 GLN A N 1
ATOM 730 C CA . GLN A 1 94 ? 42.679 -7.449 22.590 1.00 26.84 94 GLN A CA 1
ATOM 731 C C . GLN A 1 94 ? 43.559 -6.460 21.810 1.00 26.84 94 GLN A C 1
ATOM 733 O O . GLN A 1 94 ? 44.550 -6.848 21.215 1.00 26.84 94 GLN A O 1
ATOM 738 N N . GLU A 1 95 ? 43.247 -5.166 21.883 1.00 27.70 95 GLU A N 1
ATOM 739 C CA . GLU A 1 95 ? 44.061 -4.226 22.667 1.00 27.70 95 GLU A CA 1
ATOM 740 C C . GLU A 1 95 ? 43.404 -2.842 22.709 1.00 27.70 95 GLU A C 1
ATOM 742 O O . GLU A 1 95 ? 42.834 -2.345 21.737 1.00 27.70 95 GLU A O 1
ATOM 747 N N . SER A 1 96 ? 43.487 -2.197 23.871 1.00 27.89 96 SER A N 1
ATOM 748 C CA . SER A 1 96 ? 43.051 -0.818 24.054 1.00 27.89 96 SER A CA 1
ATOM 749 C C . SER A 1 96 ? 44.089 -0.039 24.848 1.00 27.89 96 SER A C 1
ATOM 751 O O . SER A 1 96 ? 44.537 -0.501 25.895 1.00 27.89 96 SER A O 1
ATOM 753 N N . SER A 1 97 ? 44.322 1.202 24.417 1.00 26.11 97 SER A N 1
ATOM 754 C CA . SER A 1 97 ? 45.030 2.285 25.115 1.00 26.11 97 SER A CA 1
ATOM 755 C C . SER A 1 97 ? 46.569 2.299 25.098 1.00 26.11 97 SER A C 1
ATOM 757 O O . SER A 1 97 ? 47.250 1.527 25.760 1.00 26.11 97 SER A O 1
ATOM 759 N N . SER A 1 98 ? 47.116 3.342 24.469 1.00 25.77 98 SER A N 1
ATOM 760 C CA . SER A 1 98 ? 48.141 4.205 25.077 1.00 25.77 98 SER A CA 1
ATOM 761 C C . SER A 1 98 ? 48.233 5.551 24.330 1.00 25.77 98 SER A C 1
ATOM 763 O O . SER A 1 98 ? 47.878 5.661 23.159 1.00 25.77 98 SER A O 1
ATOM 765 N N . GLN A 1 99 ? 48.614 6.620 25.039 1.00 27.36 99 GLN A N 1
ATOM 766 C CA . GLN A 1 99 ? 48.649 8.008 24.543 1.00 27.36 99 GLN A CA 1
ATOM 767 C C . GLN A 1 99 ? 50.085 8.553 24.487 1.00 27.36 99 GLN A C 1
ATOM 769 O O . GLN A 1 99 ? 50.818 8.332 25.451 1.00 27.36 99 GLN A O 1
ATOM 774 N N . LYS A 1 100 ? 50.391 9.399 23.479 1.00 27.95 100 LYS A N 1
ATOM 775 C CA . LYS A 1 100 ? 51.187 10.672 23.499 1.00 27.95 100 LYS A CA 1
ATOM 776 C C . LYS A 1 100 ? 51.890 10.892 22.142 1.00 27.95 100 LYS A C 1
ATOM 778 O O . LYS A 1 100 ? 52.601 10.015 21.683 1.00 27.95 100 LYS A O 1
ATOM 783 N N . ARG A 1 101 ? 51.547 11.948 21.386 1.00 23.98 101 ARG A N 1
ATOM 784 C CA . ARG A 1 101 ? 52.017 13.365 21.435 1.00 23.98 101 ARG A CA 1
ATOM 785 C C . ARG A 1 101 ? 53.385 13.615 20.772 1.00 23.98 101 ARG A C 1
ATOM 787 O O . ARG A 1 101 ? 54.391 13.279 21.373 1.00 23.98 101 ARG A O 1
ATOM 794 N N . PHE A 1 102 ? 53.360 14.341 19.652 1.00 24.72 102 PHE A N 1
ATOM 795 C CA . PHE A 1 102 ? 54.097 15.568 19.249 1.00 24.72 102 PHE A CA 1
ATOM 796 C C . PHE A 1 102 ? 53.383 16.014 17.938 1.00 24.72 102 PHE A C 1
ATOM 798 O O . PHE A 1 102 ? 52.895 15.142 17.225 1.00 24.72 102 PHE A O 1
ATOM 805 N N . GLY A 1 103 ? 53.033 17.273 17.651 1.00 24.47 103 GLY A N 1
ATOM 806 C CA . GLY A 1 103 ? 53.839 18.506 17.617 1.00 24.47 103 GLY A CA 1
ATOM 807 C C . GLY A 1 103 ? 54.327 18.707 16.165 1.00 24.47 103 GLY A C 1
ATOM 808 O O . GLY A 1 103 ? 54.887 17.762 15.624 1.00 24.47 103 GLY A O 1
ATOM 809 N N . ASP A 1 104 ? 54.097 19.807 15.435 1.00 26.23 104 ASP A N 1
ATOM 810 C CA . ASP A 1 104 ? 53.570 21.140 15.780 1.00 26.23 104 ASP A CA 1
ATOM 811 C C . ASP A 1 104 ? 52.914 21.839 14.550 1.00 26.23 104 ASP A C 1
ATOM 813 O O . ASP A 1 104 ? 53.182 21.448 13.420 1.00 26.23 104 ASP A O 1
ATOM 817 N N . GLU A 1 105 ? 52.066 22.853 14.815 1.00 27.59 105 GLU A N 1
ATOM 818 C CA . GLU A 1 105 ? 51.956 24.183 14.143 1.00 27.59 105 GLU A CA 1
ATOM 819 C C . GLU A 1 105 ? 51.716 24.323 12.597 1.00 27.59 105 GLU A C 1
ATOM 821 O O . GLU A 1 105 ? 52.048 23.459 11.804 1.00 27.59 105 GLU A O 1
ATOM 826 N N . GLU A 1 106 ? 51.085 25.384 12.049 1.00 27.78 106 GLU A N 1
ATOM 827 C CA . GLU A 1 106 ? 50.694 26.697 12.602 1.00 27.78 106 GLU A CA 1
ATOM 828 C C . GLU A 1 106 ? 49.478 27.371 11.884 1.00 27.78 106 GLU A C 1
ATOM 830 O O . GLU A 1 106 ? 49.205 27.125 10.716 1.00 27.78 106 GLU A O 1
ATOM 835 N N . ASN A 1 107 ? 48.792 28.269 12.616 1.00 25.70 107 ASN A N 1
ATOM 836 C CA . ASN A 1 107 ? 48.071 29.512 12.227 1.00 25.70 107 ASN A CA 1
ATOM 837 C C . ASN A 1 107 ? 47.356 29.701 10.855 1.00 25.70 107 ASN A C 1
ATOM 839 O O . ASN A 1 107 ? 47.982 29.675 9.809 1.00 25.70 107 ASN A O 1
ATOM 843 N N . VAL A 1 108 ? 46.107 30.222 10.893 1.00 28.34 108 VAL A N 1
ATOM 844 C CA . VAL A 1 108 ? 45.795 31.678 10.750 1.00 28.34 108 VAL A CA 1
ATOM 845 C C . VAL A 1 108 ? 44.505 32.054 11.532 1.00 28.34 108 VAL A C 1
ATOM 847 O O . VAL A 1 108 ? 43.606 31.244 11.741 1.00 28.34 108 VAL A O 1
ATOM 850 N N . LYS A 1 109 ? 44.459 33.305 12.019 1.00 27.55 109 LYS A N 1
ATOM 851 C CA . LYS A 1 109 ? 43.483 33.958 12.931 1.00 27.55 109 LYS A CA 1
ATOM 852 C C . LYS A 1 109 ? 42.271 34.567 12.165 1.00 27.55 109 LYS A C 1
ATOM 854 O O . LYS A 1 109 ? 42.448 34.959 11.024 1.00 27.55 109 LYS A O 1
ATOM 859 N N . ARG A 1 110 ? 41.004 34.603 12.636 1.00 25.53 110 ARG A N 1
ATOM 860 C CA . ARG A 1 110 ? 40.344 35.175 13.854 1.00 25.53 110 ARG A CA 1
ATOM 861 C C . ARG A 1 110 ? 39.869 36.649 13.700 1.00 25.53 110 ARG A C 1
ATOM 863 O O . ARG A 1 110 ? 40.702 37.541 13.739 1.00 25.53 110 ARG A O 1
ATOM 870 N N . SER A 1 111 ? 38.546 36.893 13.682 1.00 24.81 111 SER A N 1
ATOM 871 C CA . SER A 1 111 ? 37.825 38.074 14.248 1.00 24.81 111 SER A CA 1
ATOM 872 C C . SER A 1 111 ? 36.305 37.804 14.159 1.00 24.81 111 SER A C 1
ATOM 874 O O . SER A 1 111 ? 35.848 37.464 13.077 1.00 24.81 111 SER A O 1
ATOM 876 N N . ARG A 1 112 ? 35.509 37.642 15.231 1.00 26.98 112 ARG A N 1
ATOM 877 C CA . ARG A 1 112 ? 35.004 38.589 16.264 1.00 26.98 112 ARG A CA 1
ATOM 878 C C . ARG A 1 112 ? 34.042 39.675 15.758 1.00 26.98 112 ARG A C 1
ATOM 880 O O . ARG A 1 112 ? 34.487 40.571 15.055 1.00 26.98 112 ARG A O 1
ATOM 887 N N . ASP A 1 113 ? 32.767 39.548 16.164 1.00 27.17 113 ASP A N 1
ATOM 888 C CA . ASP A 1 113 ? 31.881 40.515 16.869 1.00 27.17 113 ASP A CA 1
ATOM 889 C C . ASP A 1 113 ? 30.402 40.054 16.736 1.00 27.17 113 ASP A C 1
ATOM 891 O O . ASP A 1 113 ? 30.116 39.217 15.887 1.00 27.17 113 ASP A O 1
ATOM 895 N N . SER A 1 114 ? 29.389 40.520 17.484 1.00 26.53 114 SER A N 1
ATOM 896 C CA . SER A 1 114 ? 29.244 40.789 18.932 1.00 26.53 114 SER A CA 1
ATOM 897 C C . SER A 1 114 ? 27.726 40.832 19.286 1.00 26.53 114 SER A C 1
ATOM 899 O O . SER A 1 114 ? 26.913 40.976 18.384 1.00 26.53 114 SER A O 1
ATOM 901 N N . ASN A 1 115 ? 27.352 40.688 20.572 1.00 26.59 115 ASN A N 1
ATOM 902 C CA . ASN A 1 115 ? 26.072 41.066 21.233 1.00 26.59 115 ASN A CA 1
ATOM 903 C C . ASN A 1 115 ? 24.692 40.922 20.526 1.00 26.59 115 ASN A C 1
ATOM 905 O O . ASN A 1 115 ? 24.406 41.613 19.560 1.00 26.59 115 ASN A O 1
ATOM 909 N N . TYR A 1 116 ? 23.725 40.266 21.194 1.00 26.62 116 TYR A N 1
ATOM 910 C CA . TYR A 1 116 ? 22.717 40.971 22.027 1.00 26.62 116 TYR A CA 1
ATOM 911 C C . TYR A 1 116 ? 21.901 40.008 22.920 1.00 26.62 116 TYR A C 1
ATOM 913 O O . TYR A 1 116 ? 21.800 38.815 22.638 1.00 26.62 116 TYR A O 1
ATOM 921 N N . ARG A 1 117 ? 21.347 40.520 24.032 1.00 25.88 117 ARG A N 1
ATOM 922 C CA . ARG A 1 117 ? 20.577 39.759 25.038 1.00 25.88 117 ARG A CA 1
ATOM 923 C C . ARG A 1 117 ? 19.660 40.691 25.840 1.00 25.88 117 ARG A C 1
ATOM 925 O O . ARG A 1 117 ? 20.192 41.477 26.606 1.00 25.88 117 ARG A O 1
ATOM 932 N N . GLU A 1 118 ? 18.342 40.510 25.762 1.00 26.52 118 GLU A N 1
ATOM 933 C CA . GLU A 1 118 ? 17.310 40.896 26.757 1.00 26.52 118 GLU A CA 1
ATOM 934 C C . GLU A 1 118 ? 16.021 40.132 26.371 1.00 26.52 118 GLU A C 1
ATOM 936 O O . GLU A 1 118 ? 15.714 40.027 25.190 1.00 26.52 118 GLU A O 1
ATOM 941 N N . LYS A 1 119 ? 15.438 39.272 27.220 1.00 28.06 119 LYS A N 1
ATOM 942 C CA . LYS A 1 119 ? 14.645 39.501 28.449 1.00 28.06 119 LYS A CA 1
ATOM 943 C C . LYS A 1 119 ? 13.313 40.214 28.205 1.00 28.06 119 LYS A C 1
ATOM 945 O O . LYS A 1 119 ? 13.291 41.419 28.019 1.00 28.06 119 LYS A O 1
ATOM 950 N N . GLU A 1 120 ? 12.235 39.501 28.514 1.00 25.91 120 GLU A N 1
ATOM 951 C CA . GLU A 1 120 ? 11.130 40.079 29.278 1.00 25.91 120 GLU A CA 1
ATOM 952 C C . GLU A 1 120 ? 10.625 39.055 30.308 1.00 25.91 120 GLU A C 1
ATOM 954 O O . GLU A 1 120 ? 10.848 37.851 30.165 1.00 25.91 120 GLU A O 1
ATOM 959 N N . LYS A 1 121 ? 10.041 39.544 31.406 1.00 26.47 121 LYS A N 1
ATOM 960 C CA . LYS A 1 121 ? 9.493 38.748 32.517 1.00 26.47 121 LYS A CA 1
ATOM 961 C C . LYS A 1 121 ? 7.999 39.027 32.625 1.00 26.47 121 LYS A C 1
ATOM 963 O O . LYS A 1 121 ? 7.609 40.171 32.429 1.00 26.47 121 LYS A O 1
ATOM 968 N N . LEU A 1 122 ? 7.231 38.080 33.164 1.00 24.94 122 LEU A N 1
ATOM 969 C CA . LEU A 1 122 ? 6.120 38.429 34.055 1.00 24.94 122 LEU A CA 1
ATOM 970 C C . LEU A 1 122 ? 5.828 37.295 35.050 1.00 24.94 122 LEU A C 1
ATOM 972 O O . LEU A 1 122 ? 5.658 36.142 34.662 1.00 24.94 122 LEU A O 1
ATOM 976 N N . ASN A 1 123 ? 5.821 37.646 36.339 1.00 24.92 123 ASN A N 1
ATOM 977 C CA . ASN A 1 123 ? 5.361 36.797 37.442 1.00 24.92 123 ASN A CA 1
ATOM 978 C C . ASN A 1 123 ? 3.825 36.786 37.486 1.00 24.92 123 ASN A C 1
ATOM 980 O O . ASN A 1 123 ? 3.225 37.823 37.216 1.00 24.92 123 ASN A O 1
ATOM 984 N N . VAL A 1 124 ? 3.237 35.714 38.029 1.00 28.73 124 VAL A N 1
ATOM 985 C CA . VAL A 1 124 ? 2.316 35.814 39.183 1.00 28.73 124 VAL A CA 1
ATOM 986 C C . VAL A 1 124 ? 2.638 34.661 40.150 1.00 28.73 124 VAL A C 1
ATOM 988 O O . VAL A 1 124 ? 3.006 33.572 39.712 1.00 28.73 124 VAL A O 1
ATOM 991 N N . GLU A 1 125 ? 2.569 34.934 41.453 1.00 25.06 125 GLU A N 1
ATOM 992 C CA . GLU A 1 125 ? 2.929 34.044 42.573 1.00 25.06 125 GLU A CA 1
ATOM 993 C C . GLU A 1 125 ? 1.697 33.363 43.217 1.00 25.06 125 GLU A C 1
ATOM 995 O O . GLU A 1 125 ? 0.559 33.653 42.849 1.00 25.06 125 GLU A O 1
ATOM 1000 N N . GLY A 1 126 ? 1.935 32.496 44.215 1.00 25.42 126 GLY A N 1
ATOM 1001 C CA . GLY A 1 126 ? 0.925 31.843 45.073 1.00 25.42 126 GLY A CA 1
ATOM 1002 C C . GLY A 1 126 ? 1.007 30.311 44.981 1.00 25.42 126 GLY A C 1
ATOM 1003 O O . GLY A 1 126 ? 0.563 29.741 43.991 1.00 25.42 126 GLY A O 1
ATOM 1004 N N . GLU A 1 127 ? 1.706 29.574 45.858 1.00 27.11 127 GLU A N 1
ATOM 1005 C CA . GLU A 1 127 ? 1.411 29.322 47.296 1.00 27.11 127 GLU A CA 1
ATOM 1006 C C . GLU A 1 127 ? -0.009 28.747 47.533 1.00 27.11 127 GLU A C 1
ATOM 1008 O O . GLU A 1 127 ? -0.944 29.179 46.876 1.00 27.11 127 GLU A O 1
ATOM 1013 N N . PHE A 1 128 ? -0.339 27.816 48.444 1.00 23.64 128 PHE A N 1
ATOM 1014 C CA . PHE A 1 128 ? 0.345 26.900 49.389 1.00 23.64 128 PHE A CA 1
ATOM 1015 C C . PHE A 1 128 ? -0.713 25.801 49.753 1.00 23.64 128 PHE A C 1
ATOM 1017 O O . PHE A 1 128 ? -1.897 26.014 49.508 1.00 23.64 128 PHE A O 1
ATOM 1024 N N . ASN A 1 129 ? -0.465 24.619 50.336 1.00 25.33 129 ASN A N 1
ATOM 1025 C CA . ASN A 1 129 ? 0.732 23.942 50.850 1.00 25.33 129 ASN A CA 1
ATOM 1026 C C . ASN A 1 129 ? 0.514 22.393 50.815 1.00 25.33 129 ASN A C 1
ATOM 1028 O O . ASN A 1 129 ? -0.496 21.897 50.323 1.00 25.33 129 ASN A O 1
ATOM 1032 N N . GLN A 1 130 ? 1.451 21.627 51.376 1.00 27.86 130 GLN A N 1
ATOM 1033 C CA . GLN A 1 130 ? 1.437 20.177 51.629 1.00 27.86 130 GLN A CA 1
ATOM 1034 C C . GLN A 1 130 ? 0.381 19.737 52.674 1.00 27.86 130 GLN A C 1
ATOM 1036 O O . GLN A 1 130 ? 0.119 20.486 53.615 1.00 27.86 130 GLN A O 1
ATOM 1041 N N . ASN A 1 131 ? -0.090 18.474 52.633 1.00 26.58 131 ASN A N 1
ATOM 1042 C CA . ASN A 1 131 ? 0.390 17.452 53.595 1.00 26.58 131 ASN A CA 1
ATOM 1043 C C . ASN A 1 131 ? -0.195 16.023 53.458 1.00 26.58 131 ASN A C 1
ATOM 1045 O O . ASN A 1 131 ? -1.392 15.822 53.309 1.00 26.58 131 ASN A O 1
ATOM 1049 N N . PHE A 1 132 ? 0.720 15.052 53.598 1.00 25.48 132 PHE A N 1
ATOM 1050 C CA . PHE A 1 132 ? 0.618 13.736 54.260 1.00 25.48 132 PHE A CA 1
ATOM 1051 C C . PHE A 1 132 ? -0.724 12.974 54.343 1.00 25.48 132 PHE A C 1
ATOM 1053 O O . PHE A 1 132 ? -1.645 13.381 55.039 1.00 25.48 132 PHE A O 1
ATOM 1060 N N . SER A 1 133 ? -0.713 11.706 53.910 1.00 25.95 133 SER A N 1
ATOM 1061 C CA . SER A 1 133 ? -0.547 10.548 54.821 1.00 25.95 133 SER A CA 1
ATOM 1062 C C . SER A 1 133 ? -0.886 9.224 54.120 1.00 25.95 133 SER A C 1
ATOM 1064 O O . SER A 1 133 ? -1.806 9.136 53.312 1.00 25.95 133 SER A O 1
ATOM 1066 N N . SER A 1 134 ? -0.142 8.170 54.449 1.00 25.30 134 SER A N 1
ATOM 1067 C CA . SER A 1 134 ? -0.382 6.799 53.983 1.00 25.30 134 SER A CA 1
ATOM 1068 C C . SER A 1 134 ? -1.264 6.027 54.968 1.00 25.30 134 SER A C 1
ATOM 1070 O O . SER A 1 134 ? -1.189 6.297 56.164 1.00 25.30 134 SER A O 1
ATOM 1072 N N . HIS A 1 135 ? -1.984 4.990 54.514 1.00 28.39 135 HIS A N 1
ATOM 1073 C CA . HIS A 1 135 ? -2.090 3.738 55.283 1.00 28.39 135 HIS A CA 1
ATOM 1074 C C . HIS A 1 135 ? -2.466 2.506 54.441 1.00 28.39 135 HIS A C 1
ATOM 1076 O O . HIS A 1 135 ? -2.935 2.609 53.309 1.00 28.39 135 HIS A O 1
ATOM 1082 N N . LYS A 1 136 ? -2.158 1.327 55.000 1.00 29.55 136 LYS A N 1
ATOM 1083 C CA . LYS A 1 136 ? -2.248 -0.006 54.373 1.00 29.55 136 LYS A CA 1
ATOM 1084 C C . LYS A 1 136 ? -3.661 -0.605 54.461 1.00 29.55 136 LYS A C 1
ATOM 1086 O O . LYS A 1 136 ? -4.473 -0.178 55.273 1.00 29.55 136 LYS A O 1
ATOM 1091 N N . GLY A 1 137 ? -3.932 -1.625 53.642 1.00 24.02 137 GLY A N 1
ATOM 1092 C CA . GLY A 1 137 ? -5.249 -2.271 53.550 1.00 24.02 137 GLY A CA 1
ATOM 1093 C C . GLY A 1 137 ? -5.477 -3.504 54.441 1.00 24.02 137 GLY A C 1
ATOM 1094 O O . GLY A 1 137 ? -4.573 -4.006 55.104 1.00 24.02 137 GLY A O 1
ATOM 1095 N N . SER A 1 138 ? -6.712 -4.008 54.392 1.00 25.20 138 SER A N 1
ATOM 1096 C CA . SER A 1 138 ? -7.208 -5.344 54.794 1.00 25.20 138 SER A CA 1
ATOM 1097 C C . SER A 1 138 ? -8.632 -5.478 54.193 1.00 25.20 138 SER A C 1
ATOM 1099 O O . SER A 1 138 ? -9.344 -4.483 54.116 1.00 25.20 138 SER A O 1
ATOM 1101 N N . LYS A 1 139 ? -9.028 -6.545 53.471 1.00 27.36 139 LYS A N 1
ATOM 1102 C CA . LYS A 1 139 ? -9.469 -7.878 53.955 1.00 27.36 139 LYS A CA 1
ATOM 1103 C C . LYS A 1 139 ? -10.450 -7.742 55.139 1.00 27.36 139 LYS A C 1
ATOM 1105 O O . LYS A 1 139 ? -10.007 -7.389 56.215 1.00 27.36 139 LYS A O 1
ATOM 1110 N N . GLU A 1 140 ? -11.766 -7.946 54.995 1.00 27.28 140 GLU A N 1
ATOM 1111 C CA . GLU A 1 140 ? -12.410 -9.278 54.909 1.00 27.28 140 GLU A CA 1
ATOM 1112 C C . GLU A 1 140 ? -13.919 -9.261 54.521 1.00 27.28 140 GLU A C 1
ATOM 1114 O O . GLU A 1 140 ? -14.532 -8.208 54.371 1.00 27.28 140 GLU A O 1
ATOM 1119 N N . LYS A 1 141 ? -14.517 -10.459 54.358 1.00 27.31 141 LYS A N 1
ATOM 1120 C CA . LYS A 1 141 ? -15.972 -10.733 54.224 1.00 27.31 141 LYS A CA 1
ATOM 1121 C C . LYS A 1 141 ? -16.491 -11.464 55.477 1.00 27.31 141 LYS A C 1
ATOM 1123 O O . LYS A 1 141 ? -15.741 -12.257 56.038 1.00 27.31 141 LYS A O 1
ATOM 1128 N N . PRO A 1 142 ? -17.796 -11.373 55.790 1.00 35.50 142 PRO A N 1
ATOM 1129 C CA . PRO A 1 142 ? -18.681 -12.561 55.699 1.00 35.50 142 PRO A CA 1
ATOM 1130 C C . PRO A 1 142 ? -20.037 -12.217 55.022 1.00 35.50 142 PRO A C 1
ATOM 1132 O O . PRO A 1 142 ? -20.459 -11.071 55.050 1.00 35.50 142 PRO A O 1
ATOM 1135 N N . LYS A 1 143 ? -20.718 -13.052 54.214 1.00 27.73 143 LYS A N 1
ATOM 1136 C CA . LYS A 1 143 ? -21.315 -14.403 54.399 1.00 27.73 143 LYS A CA 1
ATOM 1137 C C . LYS A 1 143 ? -22.446 -14.487 55.448 1.00 27.73 143 LYS A C 1
ATOM 1139 O O . LYS A 1 143 ? -22.142 -14.705 56.606 1.00 27.73 143 LYS A O 1
ATOM 1144 N N . GLU A 1 144 ? -23.711 -14.488 54.995 1.00 28.05 144 GLU A N 1
ATOM 1145 C CA . GLU A 1 144 ? -24.747 -15.542 55.202 1.00 28.05 144 GLU A CA 1
ATOM 1146 C C . GLU A 1 144 ? -26.023 -15.219 54.372 1.00 28.05 144 GLU A C 1
ATOM 1148 O O . GLU A 1 144 ? -26.364 -14.058 54.197 1.00 28.05 144 GLU A O 1
ATOM 1153 N N . LYS A 1 145 ? -26.538 -16.132 53.528 1.00 29.09 145 LYS A N 1
ATOM 1154 C CA . LYS A 1 145 ? -27.520 -17.232 53.740 1.00 29.09 145 LYS A CA 1
ATOM 1155 C C . LYS A 1 145 ? -28.981 -16.812 54.007 1.00 29.09 145 LYS A C 1
ATOM 1157 O O . LYS A 1 145 ? -29.359 -16.560 55.141 1.00 29.09 145 LYS A O 1
ATOM 1162 N N . ASN A 1 146 ? -29.828 -16.961 52.983 1.00 29.47 146 ASN A N 1
ATOM 1163 C CA . ASN A 1 146 ? -31.046 -17.801 52.972 1.00 29.47 146 ASN A CA 1
ATOM 1164 C C . ASN A 1 146 ? -31.752 -17.660 51.604 1.00 29.47 146 ASN A C 1
ATOM 1166 O O . ASN A 1 146 ? -31.592 -16.640 50.949 1.00 29.47 146 ASN A O 1
ATOM 1170 N N . ARG A 1 147 ? -32.637 -18.539 51.123 1.00 27.73 147 ARG A N 1
ATOM 1171 C CA . ARG A 1 147 ? -32.734 -20.012 51.036 1.00 27.73 147 ARG A CA 1
ATOM 1172 C C . ARG A 1 147 ? -34.085 -20.286 50.342 1.00 27.73 147 ARG A C 1
ATOM 1174 O O . ARG A 1 147 ? -35.119 -20.143 50.972 1.00 27.73 147 ARG A O 1
ATOM 1181 N N . VAL A 1 148 ? -34.038 -20.766 49.093 1.00 27.64 148 VAL A N 1
ATOM 1182 C CA . VAL A 1 148 ? -35.045 -21.639 48.436 1.00 27.64 148 VAL A CA 1
ATOM 1183 C C . VAL A 1 148 ? -36.477 -21.110 48.206 1.00 27.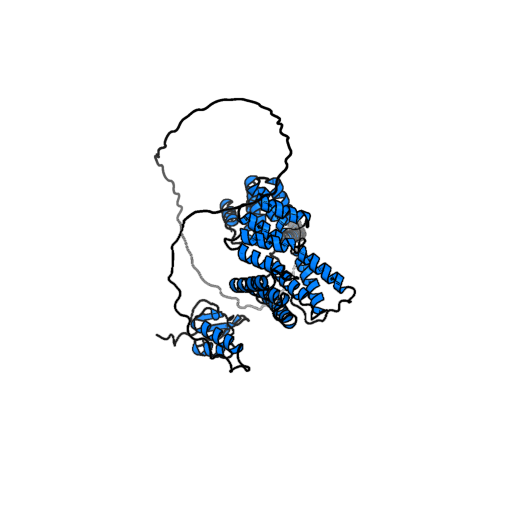64 148 VAL A C 1
ATOM 1185 O O . VAL A 1 148 ? -37.275 -20.998 49.129 1.00 27.64 148 VAL A O 1
ATOM 1188 N N . LYS A 1 149 ? -36.887 -21.112 46.927 1.00 26.69 149 LYS A N 1
ATOM 1189 C CA . LYS A 1 149 ? -38.013 -21.960 46.481 1.00 26.69 149 LYS A CA 1
ATOM 1190 C C . LYS A 1 149 ? -37.837 -22.430 45.032 1.00 26.69 149 LYS A C 1
ATOM 1192 O O . LYS A 1 149 ? -37.776 -21.626 44.112 1.00 26.69 149 LYS A O 1
ATOM 1197 N N . ARG A 1 150 ? -37.751 -23.754 44.850 1.00 26.52 150 ARG A N 1
ATOM 1198 C CA . ARG A 1 150 ? -38.080 -24.423 43.581 1.00 26.52 150 ARG A CA 1
ATOM 1199 C C . ARG A 1 150 ? -39.603 -24.441 43.451 1.00 26.52 150 ARG A C 1
ATOM 1201 O O . ARG A 1 150 ? -40.279 -24.643 44.458 1.00 26.52 150 ARG A O 1
ATOM 1208 N N . GLN A 1 151 ? -40.108 -24.386 42.225 1.00 29.06 151 GLN A N 1
ATOM 1209 C CA . GLN A 1 151 ? -41.396 -24.989 41.900 1.00 29.06 151 GLN A CA 1
ATOM 1210 C C . GLN A 1 151 ? -41.228 -25.856 40.655 1.00 29.06 151 GLN A C 1
ATOM 1212 O O . GLN A 1 151 ? -40.960 -25.372 39.561 1.00 29.06 151 GLN A O 1
ATOM 1217 N N . SER A 1 152 ? -41.308 -27.162 40.878 1.00 26.83 152 SER A N 1
ATOM 1218 C CA . SER A 1 152 ? -41.520 -28.178 39.858 1.00 26.83 152 SER A CA 1
ATOM 1219 C C . SER A 1 152 ? -43.014 -28.284 39.576 1.00 26.83 152 SER A C 1
ATOM 1221 O O . SER A 1 152 ? -43.804 -28.277 40.520 1.00 26.83 152 SER A O 1
ATOM 1223 N N . ILE A 1 153 ? -43.382 -28.468 38.311 1.00 30.56 153 ILE A N 1
ATOM 1224 C CA . ILE A 1 153 ? -44.632 -29.131 37.944 1.00 30.56 153 ILE A CA 1
ATOM 1225 C C . ILE A 1 153 ? -44.245 -30.292 37.031 1.00 30.56 153 ILE A C 1
ATOM 1227 O O . ILE A 1 153 ? -43.628 -30.098 35.985 1.00 30.56 153 ILE A O 1
ATOM 1231 N N . SER A 1 154 ? -44.564 -31.490 37.495 1.00 26.80 154 SER A N 1
ATOM 1232 C CA . SER A 1 154 ? -44.615 -32.738 36.741 1.00 26.80 154 SER A CA 1
ATOM 1233 C C . SER A 1 154 ? -46.069 -33.212 36.726 1.00 26.80 154 SER A C 1
ATOM 1235 O O . SER A 1 154 ? -46.872 -32.692 37.499 1.00 26.80 154 SER A O 1
ATOM 1237 N N . GLU A 1 155 ? -46.348 -34.226 35.901 1.00 31.30 155 GLU A N 1
ATOM 1238 C CA . GLU A 1 155 ? -47.601 -35.004 35.879 1.00 31.30 155 GLU A CA 1
ATOM 1239 C C . GLU A 1 155 ? -48.815 -34.243 35.243 1.00 31.30 155 GLU A C 1
ATOM 1241 O O . GLU A 1 155 ? -48.988 -33.045 35.434 1.00 31.30 155 GLU A O 1
ATOM 1246 N N . ASP A 1 156 ? -49.669 -34.843 34.393 1.00 27.08 156 ASP A N 1
ATOM 1247 C CA . ASP A 1 156 ? -49.785 -36.281 34.122 1.00 27.08 156 ASP A CA 1
ATOM 1248 C C . ASP A 1 156 ? -50.451 -36.732 32.794 1.00 27.08 156 ASP A C 1
ATOM 1250 O O . ASP A 1 156 ? -51.285 -36.049 32.210 1.00 27.08 156 ASP A O 1
ATOM 1254 N N . PHE A 1 157 ? -50.074 -37.960 32.412 1.00 26.98 157 PHE A N 1
ATOM 1255 C CA . PHE A 1 157 ? -50.763 -39.030 31.660 1.00 26.98 157 PHE A CA 1
ATOM 1256 C C . PHE A 1 157 ? -51.510 -38.912 30.301 1.00 26.98 157 PHE A C 1
ATOM 1258 O O . PHE A 1 157 ? -52.421 -38.128 30.073 1.00 26.98 157 PHE A O 1
ATOM 1265 N N . ARG A 1 158 ? -51.263 -40.007 29.548 1.00 27.41 158 ARG A N 1
ATOM 1266 C CA . ARG A 1 158 ? -52.055 -40.733 28.520 1.00 27.41 158 ARG A CA 1
ATOM 1267 C C . ARG A 1 158 ? -52.100 -40.134 27.101 1.00 27.41 158 ARG A C 1
ATOM 1269 O O . ARG A 1 158 ? -52.671 -39.081 26.879 1.00 27.41 158 ARG A O 1
ATOM 1276 N N . ASN A 1 159 ? -51.418 -40.711 26.101 1.00 26.20 159 ASN A N 1
ATOM 1277 C CA . ASN A 1 159 ? -51.423 -42.095 25.563 1.00 26.20 159 ASN A CA 1
ATOM 1278 C C . ASN A 1 159 ? -52.661 -42.406 24.711 1.00 26.20 159 ASN A C 1
ATOM 1280 O O . ASN A 1 159 ? -53.690 -42.756 25.276 1.00 26.20 159 ASN A O 1
ATOM 1284 N N . GLU A 1 160 ? -52.493 -42.439 23.384 1.00 29.38 160 GLU A N 1
ATOM 1285 C CA . GLU A 1 160 ? -52.883 -43.625 22.610 1.00 29.38 160 GLU A CA 1
ATOM 1286 C C . GLU A 1 160 ? -52.190 -43.721 21.239 1.00 29.38 160 GLU A C 1
ATOM 1288 O O . GLU A 1 160 ? -51.964 -42.736 20.538 1.00 29.38 160 GLU A O 1
ATOM 1293 N N . ASN A 1 161 ? -51.843 -44.953 20.863 1.00 27.17 161 ASN A N 1
ATOM 1294 C CA . ASN A 1 161 ? -51.406 -45.315 19.519 1.00 27.17 161 ASN A CA 1
ATOM 1295 C C . ASN A 1 161 ? -52.624 -45.431 18.589 1.00 27.17 161 ASN A C 1
ATOM 1297 O O . ASN A 1 161 ? -53.587 -46.092 18.960 1.00 27.17 161 ASN A O 1
ATOM 1301 N N . SER A 1 162 ? -52.511 -45.026 17.318 1.00 28.88 162 SER A N 1
ATOM 1302 C CA . SER A 1 162 ? -52.517 -46.017 16.218 1.00 28.88 162 SER A CA 1
ATOM 1303 C C . SER A 1 162 ? -52.400 -45.429 14.799 1.00 28.88 162 SER A C 1
ATOM 1305 O O . SER A 1 162 ? -53.174 -44.600 14.345 1.00 28.88 162 SER A O 1
ATOM 1307 N N . LYS A 1 163 ? -51.382 -45.939 14.099 1.00 28.27 163 LYS A N 1
ATOM 1308 C CA . LYS A 1 163 ? -51.371 -46.479 12.726 1.00 28.27 163 LYS A CA 1
ATOM 1309 C C . LYS A 1 163 ? -52.391 -46.014 11.657 1.00 28.27 163 LYS A C 1
ATOM 1311 O O . LYS A 1 163 ? -53.595 -46.174 11.783 1.00 28.27 163 LYS A O 1
ATOM 1316 N N . ASN A 1 164 ? -51.781 -45.807 10.482 1.00 27.94 164 ASN A N 1
ATOM 1317 C CA . ASN A 1 164 ? -52.213 -46.162 9.117 1.00 27.94 164 ASN A CA 1
ATOM 1318 C C . ASN A 1 164 ? -52.827 -45.099 8.186 1.00 27.94 164 ASN A C 1
ATOM 1320 O O . ASN A 1 164 ? -54.011 -44.782 8.195 1.00 27.94 164 ASN A O 1
ATOM 1324 N N . LYS A 1 165 ? -51.985 -44.720 7.213 1.00 30.14 165 LYS A N 1
ATOM 1325 C CA . LYS A 1 165 ? -52.372 -44.363 5.844 1.00 30.14 165 LYS A CA 1
ATOM 1326 C C . LYS A 1 165 ? -52.858 -45.613 5.088 1.00 30.14 165 LYS A C 1
ATOM 1328 O O . LYS A 1 165 ? -52.131 -46.601 5.070 1.00 30.14 165 LYS A O 1
ATOM 1333 N N . SER A 1 166 ? -53.963 -45.507 4.349 1.00 27.55 166 SER A N 1
ATOM 1334 C CA . SER A 1 166 ? -54.242 -46.254 3.100 1.00 27.55 166 SER A CA 1
ATOM 1335 C C . SER A 1 166 ? -55.505 -45.653 2.463 1.00 27.55 166 SER A C 1
ATOM 1337 O O . SER A 1 166 ? -56.589 -45.759 3.019 1.00 27.55 166 SER A O 1
ATOM 1339 N N . SER A 1 167 ? -55.371 -44.769 1.472 1.00 28.89 167 SER A N 1
ATOM 1340 C CA . SER A 1 167 ? -55.308 -45.077 0.028 1.00 28.89 167 SER A CA 1
ATOM 1341 C C . SER A 1 167 ? -56.688 -45.201 -0.635 1.00 28.89 167 SER A C 1
ATOM 1343 O O . SER A 1 167 ? -57.503 -46.037 -0.263 1.00 28.89 167 SER A O 1
ATOM 1345 N N . LYS A 1 168 ? -56.906 -44.373 -1.664 1.00 29.56 168 LYS A N 1
ATOM 1346 C CA . LYS A 1 168 ? -58.097 -44.341 -2.529 1.00 29.56 168 LYS A CA 1
ATOM 1347 C C . LYS A 1 168 ? -58.380 -45.700 -3.182 1.00 29.56 168 LYS A C 1
ATOM 1349 O O . LYS A 1 168 ? -57.446 -46.333 -3.664 1.00 29.56 168 LYS A O 1
ATOM 1354 N N . SER A 1 169 ? -59.658 -46.036 -3.364 1.00 26.34 169 SER A N 1
ATOM 1355 C CA . SER A 1 169 ? -60.120 -46.901 -4.460 1.00 26.34 169 SER A CA 1
ATOM 1356 C C . SER A 1 169 ? -61.634 -46.760 -4.688 1.00 26.34 169 SER A C 1
ATOM 1358 O O . SER A 1 169 ? -62.410 -46.938 -3.759 1.00 26.34 169 SER A O 1
ATOM 1360 N N . SER A 1 170 ? -62.006 -46.478 -5.941 1.00 26.28 170 SER A N 1
ATOM 1361 C CA . SER A 1 170 ? -63.198 -46.978 -6.657 1.00 26.28 170 SER A CA 1
ATOM 1362 C C . SER A 1 170 ? -64.614 -46.823 -6.072 1.00 26.28 170 SER A C 1
ATOM 1364 O O . SER A 1 170 ? -64.996 -47.563 -5.174 1.00 26.28 170 SER A O 1
ATOM 1366 N N . ALA A 1 171 ? -65.456 -46.028 -6.753 1.00 28.19 171 ALA A N 1
ATOM 1367 C CA . ALA A 1 171 ? -66.821 -46.427 -7.152 1.00 28.19 171 ALA A CA 1
ATOM 1368 C C . ALA A 1 171 ? -67.454 -45.406 -8.127 1.00 28.19 171 ALA A C 1
ATOM 1370 O O . ALA A 1 171 ? -68.128 -44.464 -7.718 1.00 28.19 171 ALA A O 1
ATOM 1371 N N . GLU A 1 172 ? -67.280 -45.606 -9.436 1.00 30.70 172 GLU A N 1
ATOM 1372 C CA . GLU A 1 172 ? -68.178 -45.004 -10.434 1.00 30.70 172 GLU A CA 1
ATOM 1373 C C . GLU A 1 172 ? -69.512 -45.775 -10.527 1.00 30.70 172 GLU A C 1
ATOM 1375 O O . GLU A 1 172 ? -69.568 -46.966 -10.220 1.00 30.70 172 GLU A O 1
ATOM 1380 N N . LYS A 1 173 ? -70.521 -45.115 -11.127 1.00 28.67 173 LYS A N 1
ATOM 1381 C CA . LYS A 1 173 ? -71.815 -45.624 -11.655 1.00 28.67 173 LYS A CA 1
ATOM 1382 C C . LYS A 1 173 ? -73.038 -45.582 -10.720 1.00 28.67 173 LYS A C 1
ATOM 1384 O O . LYS A 1 173 ? -73.329 -46.547 -10.021 1.00 28.67 173 LYS A O 1
ATOM 1389 N N . ARG A 1 174 ? -73.902 -44.580 -10.949 1.00 29.47 174 ARG A N 1
ATOM 1390 C CA . ARG A 1 174 ? -75.279 -44.714 -11.514 1.00 29.47 174 ARG A CA 1
ATOM 1391 C C . ARG A 1 174 ? -75.956 -43.331 -11.542 1.00 29.47 174 ARG A C 1
ATOM 1393 O O . ARG A 1 174 ? -76.087 -42.686 -10.518 1.00 29.47 174 ARG A O 1
ATOM 1400 N N . LYS A 1 175 ? -76.182 -42.762 -12.731 1.00 29.23 175 LYS A N 1
ATOM 1401 C CA . LYS A 1 175 ? -77.432 -42.822 -13.527 1.00 29.23 175 LYS A CA 1
ATOM 1402 C C . LYS A 1 175 ? -78.646 -42.111 -12.894 1.00 29.23 175 LYS A C 1
ATOM 1404 O O . LYS A 1 175 ? -79.347 -42.684 -12.071 1.00 29.23 175 LYS A O 1
ATOM 1409 N N . GLN A 1 176 ? -78.887 -40.903 -13.414 1.00 32.72 176 GLN A N 1
ATOM 1410 C CA . GLN A 1 176 ? -80.164 -40.195 -13.609 1.00 32.72 176 GLN A CA 1
ATOM 1411 C C . GLN A 1 176 ? -81.458 -40.942 -13.226 1.00 32.72 176 GLN A C 1
ATOM 1413 O O . GLN A 1 176 ? -81.750 -41.991 -13.809 1.00 32.72 176 GLN A O 1
ATOM 1418 N N . LYS A 1 177 ? -82.327 -40.291 -12.430 1.00 30.42 177 LYS A N 1
ATOM 1419 C CA . LYS A 1 177 ? -83.788 -40.358 -12.630 1.00 30.42 177 LYS A CA 1
ATOM 1420 C C . LYS A 1 177 ? -84.556 -39.193 -11.965 1.00 30.42 177 LYS A C 1
ATOM 1422 O O . LYS A 1 177 ? -84.467 -39.044 -10.755 1.00 30.42 177 LYS A O 1
ATOM 1427 N N . ARG A 1 178 ? -85.407 -38.539 -12.774 1.00 28.59 178 ARG A N 1
ATOM 1428 C CA . ARG A 1 178 ? -86.571 -37.666 -12.463 1.00 28.59 178 ARG A CA 1
ATOM 1429 C C . ARG A 1 178 ? -86.359 -36.201 -12.033 1.00 28.59 178 ARG A C 1
ATOM 1431 O O . ARG A 1 178 ? -85.733 -35.906 -11.025 1.00 28.59 178 ARG A O 1
ATOM 1438 N N . GLU A 1 179 ? -86.987 -35.341 -12.836 1.00 35.09 179 GLU A N 1
ATOM 1439 C CA . GLU A 1 179 ? -87.356 -33.935 -12.615 1.00 35.09 179 GLU A CA 1
ATOM 1440 C C . GLU A 1 179 ? -88.738 -33.826 -11.918 1.00 35.09 179 GLU A C 1
ATOM 1442 O O . GLU A 1 179 ? -89.372 -34.858 -11.680 1.00 35.09 179 GLU A O 1
ATOM 1447 N N . MET A 1 180 ? -89.204 -32.578 -11.707 1.00 28.34 180 MET A N 1
ATOM 1448 C CA . MET A 1 180 ? -90.490 -32.128 -11.117 1.00 28.34 180 MET A CA 1
ATOM 1449 C C . MET A 1 180 ? -90.602 -32.289 -9.578 1.00 28.34 180 MET A C 1
ATOM 1451 O O . MET A 1 180 ? -90.270 -33.345 -9.047 1.00 28.34 180 MET A O 1
ATOM 1455 N N . ASP A 1 181 ? -91.050 -31.299 -8.787 1.00 29.56 181 ASP A N 1
ATOM 1456 C CA . ASP A 1 181 ? -91.627 -29.978 -9.121 1.00 29.56 181 ASP A CA 1
ATOM 1457 C C . ASP A 1 181 ? -91.376 -28.885 -8.046 1.00 29.56 181 ASP A C 1
ATOM 1459 O O . ASP A 1 181 ? -91.122 -29.187 -6.884 1.00 29.56 181 ASP A O 1
ATOM 1463 N N . SER A 1 182 ? -91.485 -27.624 -8.494 1.00 30.81 182 SER A N 1
ATOM 1464 C CA . SER A 1 182 ? -91.849 -26.366 -7.791 1.00 30.81 182 SER A CA 1
ATOM 1465 C C . SER A 1 182 ? -91.276 -25.947 -6.409 1.00 30.81 182 SER A C 1
ATOM 1467 O O . SER A 1 182 ? -91.543 -26.551 -5.377 1.00 30.81 182 SER A O 1
ATOM 1469 N N . GLU A 1 183 ? -90.716 -24.727 -6.427 1.00 33.09 183 GLU A N 1
ATOM 1470 C CA . GLU A 1 183 ? -90.863 -23.629 -5.438 1.00 33.09 183 GLU A CA 1
ATOM 1471 C C . GLU A 1 183 ? -90.055 -23.581 -4.115 1.00 33.09 183 GLU A C 1
ATOM 1473 O O . GLU A 1 183 ? -90.440 -24.046 -3.049 1.00 33.09 183 GLU A O 1
ATOM 1478 N N . SER A 1 184 ? -88.971 -22.795 -4.207 1.00 42.56 184 SER A N 1
ATOM 1479 C CA . SER A 1 184 ? -88.550 -21.731 -3.274 1.00 42.56 184 SER A CA 1
ATOM 1480 C C . SER A 1 184 ? -88.448 -22.006 -1.764 1.00 42.56 184 SER A C 1
ATOM 1482 O O . SER A 1 184 ? -89.400 -21.820 -1.009 1.00 42.56 184 SER A O 1
ATOM 1484 N N . VAL A 1 185 ? -87.200 -22.127 -1.299 1.00 34.78 185 VAL A N 1
ATOM 1485 C CA . VAL A 1 185 ? -86.760 -21.472 -0.057 1.00 34.78 185 VAL A CA 1
ATOM 1486 C C . VAL A 1 185 ? -85.519 -20.639 -0.376 1.00 34.78 185 VAL A C 1
ATOM 1488 O O . VAL A 1 185 ? -84.476 -21.177 -0.739 1.00 34.78 185 VAL A O 1
ATOM 1491 N N . ILE A 1 186 ? -85.639 -19.314 -0.270 1.00 41.34 186 ILE A N 1
ATOM 1492 C CA . ILE A 1 186 ? -84.499 -18.395 -0.347 1.00 41.34 186 ILE A CA 1
ATOM 1493 C C . ILE A 1 186 ? -83.925 -18.280 1.066 1.00 41.34 186 ILE A C 1
ATOM 1495 O O . ILE A 1 186 ? -84.460 -17.539 1.890 1.00 41.34 186 ILE A O 1
ATOM 1499 N N . GLU A 1 187 ? -82.827 -18.979 1.355 1.00 45.56 187 GLU A N 1
ATOM 1500 C CA . GLU A 1 187 ? -81.995 -18.599 2.497 1.00 45.56 187 GLU A CA 1
ATOM 1501 C C . GLU A 1 187 ? -81.293 -17.276 2.169 1.00 45.56 187 GLU A C 1
ATOM 1503 O O . GLU A 1 187 ? -80.429 -17.202 1.290 1.00 45.56 187 GLU A O 1
ATOM 1508 N N . LEU A 1 188 ? -81.666 -16.208 2.881 1.00 51.75 188 LEU A N 1
ATOM 1509 C CA . LEU A 1 188 ? -80.940 -14.942 2.829 1.00 51.75 188 LEU A CA 1
ATOM 1510 C C . LEU A 1 188 ? -79.570 -15.105 3.498 1.00 51.75 188 LEU A C 1
ATOM 1512 O O . LEU A 1 188 ? -79.385 -14.783 4.671 1.00 51.75 188 LEU A O 1
ATOM 1516 N N . THR A 1 189 ? -78.581 -15.548 2.724 1.00 58.25 189 THR A N 1
ATOM 1517 C CA . THR A 1 189 ? -77.174 -15.327 3.077 1.00 58.25 189 THR A CA 1
ATOM 1518 C C . THR A 1 189 ? -76.933 -13.821 3.201 1.00 58.25 189 THR A C 1
ATOM 1520 O O . THR A 1 189 ? -77.224 -13.072 2.267 1.00 58.25 189 THR A O 1
ATOM 1523 N N . ASP A 1 190 ? -76.405 -13.371 4.342 1.00 57.50 190 ASP A N 1
ATOM 1524 C CA . ASP A 1 190 ? -76.178 -11.951 4.637 1.00 57.50 190 ASP A CA 1
ATOM 1525 C C . ASP A 1 190 ? -75.242 -11.306 3.596 1.00 57.50 190 ASP A C 1
ATOM 1527 O O . ASP A 1 190 ? -74.011 -11.443 3.633 1.00 57.50 190 ASP A O 1
ATOM 1531 N N . LEU A 1 191 ? -75.849 -10.570 2.659 1.00 53.59 191 LEU A N 1
ATOM 1532 C CA . LEU A 1 191 ? -75.167 -9.889 1.559 1.00 53.59 191 LEU A CA 1
ATOM 1533 C C . LEU A 1 191 ? -74.095 -8.908 2.071 1.00 53.59 191 LEU A C 1
ATOM 1535 O O . LEU A 1 191 ? -73.094 -8.663 1.392 1.00 53.59 191 LEU A O 1
ATOM 1539 N N . GLY A 1 192 ? -74.265 -8.377 3.288 1.00 58.75 192 GLY A N 1
ATOM 1540 C CA . GLY A 1 192 ? -73.308 -7.495 3.946 1.00 58.75 192 GLY A CA 1
ATOM 1541 C C . GLY A 1 192 ? -71.999 -8.194 4.319 1.00 58.75 192 GLY A C 1
ATOM 1542 O O . GLY A 1 192 ? -70.927 -7.590 4.197 1.00 58.75 192 GLY A O 1
ATOM 1543 N N . GLN A 1 193 ? -72.045 -9.472 4.710 1.00 57.50 193 GLN A N 1
ATOM 1544 C CA . GLN A 1 193 ? -70.842 -10.256 5.019 1.00 57.50 193 GLN A CA 1
ATOM 1545 C C . GLN A 1 193 ? -70.055 -10.618 3.758 1.00 57.50 193 GLN A C 1
ATOM 1547 O O . GLN A 1 193 ? -68.831 -10.450 3.733 1.00 57.50 193 GLN A O 1
ATOM 1552 N N . LEU A 1 194 ? -70.749 -11.031 2.693 1.00 57.12 194 LEU A N 1
ATOM 1553 C CA . LEU A 1 194 ? -70.130 -11.337 1.400 1.00 57.12 194 LEU A CA 1
ATOM 1554 C C . LEU A 1 194 ? -69.478 -10.088 0.784 1.00 57.12 194 LEU A C 1
ATOM 1556 O O . LEU A 1 194 ? -68.298 -10.122 0.421 1.00 57.12 194 LEU A O 1
ATOM 1560 N N . MET A 1 195 ? -70.174 -8.944 0.780 1.00 55.72 195 MET A N 1
ATOM 1561 C CA . MET A 1 195 ? -69.591 -7.681 0.308 1.00 55.72 195 MET A CA 1
ATOM 1562 C C . MET A 1 195 ? -68.407 -7.206 1.167 1.00 55.72 195 MET A C 1
ATOM 1564 O O . MET A 1 195 ? -67.431 -6.679 0.624 1.00 55.72 195 MET A O 1
ATOM 1568 N N . ARG A 1 196 ? -68.417 -7.427 2.493 1.00 58.94 196 ARG A N 1
ATOM 1569 C CA . ARG A 1 196 ? -67.239 -7.163 3.346 1.00 58.94 196 ARG A CA 1
ATOM 1570 C C . ARG A 1 196 ? -66.057 -8.067 2.992 1.00 58.94 196 ARG A C 1
ATOM 1572 O O . ARG A 1 196 ? -64.935 -7.563 2.915 1.00 58.94 196 ARG A O 1
ATOM 1579 N N . GLN A 1 197 ? -66.275 -9.361 2.748 1.00 60.97 197 GLN A N 1
ATOM 1580 C CA . GLN A 1 197 ? -65.204 -10.281 2.345 1.00 60.97 197 GLN A CA 1
ATOM 1581 C C . GLN A 1 197 ? -64.587 -9.901 0.993 1.00 60.97 197 GLN A C 1
ATOM 1583 O O . GLN A 1 197 ? -63.358 -9.876 0.877 1.00 60.97 197 GLN A O 1
ATOM 1588 N N . GLU A 1 198 ? -65.396 -9.548 -0.009 1.00 61.62 198 GLU A N 1
ATOM 1589 C CA . GLU A 1 198 ? -64.873 -9.087 -1.300 1.00 61.62 198 GLU A CA 1
ATOM 1590 C C . GLU A 1 198 ? -64.081 -7.784 -1.190 1.00 61.62 198 GLU A C 1
ATOM 1592 O O . GLU A 1 198 ? -62.999 -7.665 -1.770 1.00 61.62 198 GLU A O 1
ATOM 1597 N N . ARG A 1 199 ? -64.589 -6.807 -0.427 1.00 57.59 199 ARG A N 1
ATOM 1598 C CA . ARG A 1 199 ? -63.910 -5.519 -0.228 1.00 57.59 199 ARG A CA 1
ATOM 1599 C C . ARG A 1 199 ? -62.574 -5.712 0.492 1.00 57.59 199 ARG A C 1
ATOM 1601 O O . ARG A 1 199 ? -61.568 -5.144 0.075 1.00 57.59 199 ARG A O 1
ATOM 1608 N N . MET A 1 200 ? -62.531 -6.591 1.496 1.00 56.69 200 MET A N 1
ATOM 1609 C CA . MET A 1 200 ? -61.291 -6.983 2.174 1.00 56.69 200 MET A CA 1
ATOM 1610 C C . MET A 1 200 ? -60.319 -7.719 1.242 1.00 56.69 200 MET A C 1
ATOM 1612 O O . MET A 1 200 ? -59.120 -7.462 1.310 1.00 56.69 200 MET A O 1
ATOM 1616 N N . ARG A 1 201 ? -60.788 -8.592 0.336 1.00 60.88 201 ARG A N 1
ATOM 1617 C CA . ARG A 1 201 ? -59.923 -9.227 -0.680 1.00 60.88 201 ARG A CA 1
ATOM 1618 C C . ARG A 1 201 ? -59.340 -8.204 -1.663 1.00 60.88 201 ARG A C 1
ATOM 1620 O O . ARG A 1 201 ? -58.134 -8.233 -1.894 1.00 60.88 201 ARG A O 1
ATOM 1627 N N . ARG A 1 202 ? -60.155 -7.269 -2.169 1.00 63.47 202 ARG A N 1
ATOM 1628 C CA . ARG A 1 202 ? -59.717 -6.195 -3.086 1.00 63.47 202 ARG A CA 1
ATOM 1629 C C . ARG A 1 202 ? -58.687 -5.242 -2.467 1.00 63.47 202 ARG A C 1
ATOM 1631 O O . ARG A 1 202 ? -57.831 -4.751 -3.190 1.00 63.47 202 ARG A O 1
ATOM 1638 N N . VAL A 1 203 ? -58.734 -5.010 -1.152 1.00 68.19 203 VAL A N 1
ATOM 1639 C CA . VAL A 1 203 ? -57.786 -4.123 -0.445 1.00 68.19 203 VAL A CA 1
ATOM 1640 C C . VAL A 1 203 ? -56.544 -4.867 0.079 1.00 68.19 203 VAL A C 1
ATOM 1642 O O . VAL A 1 203 ? -55.462 -4.288 0.131 1.00 68.19 203 VAL A O 1
ATOM 1645 N N . ARG A 1 204 ? -56.642 -6.164 0.408 1.00 70.38 204 ARG A N 1
ATOM 1646 C CA . ARG A 1 204 ? -55.487 -6.959 0.873 1.00 70.38 204 ARG A CA 1
ATOM 1647 C C . ARG A 1 204 ? -54.387 -7.092 -0.176 1.00 70.38 204 ARG A C 1
ATOM 1649 O O . ARG A 1 204 ? -53.225 -6.957 0.183 1.00 70.38 204 ARG A O 1
ATOM 1656 N N . LEU A 1 205 ? -54.732 -7.339 -1.441 1.00 72.44 205 LEU A N 1
ATOM 1657 C CA . LEU A 1 205 ? -53.740 -7.547 -2.504 1.00 72.44 205 LEU A CA 1
ATOM 1658 C C . LEU A 1 205 ? -52.805 -6.331 -2.718 1.00 72.44 205 LEU A C 1
ATOM 1660 O O . LEU A 1 205 ? -51.592 -6.530 -2.651 1.00 72.44 205 LEU A O 1
ATOM 1664 N N . PRO A 1 206 ? -53.294 -5.082 -2.895 1.00 76.69 206 PRO A N 1
ATOM 1665 C CA . PRO A 1 206 ? -52.413 -3.919 -3.028 1.00 76.69 206 PRO A CA 1
ATOM 1666 C C . PRO A 1 206 ? -51.632 -3.598 -1.745 1.00 76.69 206 PRO A C 1
ATOM 1668 O O . PRO A 1 206 ? -50.485 -3.177 -1.843 1.00 76.69 206 PRO A O 1
ATOM 1671 N N . ILE A 1 207 ? -52.186 -3.846 -0.548 1.00 81.50 207 ILE A N 1
ATOM 1672 C CA . ILE A 1 207 ? -51.429 -3.694 0.710 1.00 81.50 207 ILE A CA 1
ATOM 1673 C C . ILE A 1 207 ? -50.275 -4.702 0.773 1.00 81.50 207 ILE A C 1
ATOM 1675 O O . ILE A 1 207 ? -49.157 -4.330 1.114 1.00 81.50 207 ILE A O 1
ATOM 1679 N N . PHE A 1 208 ? -50.517 -5.965 0.410 1.00 80.25 208 PHE A N 1
ATOM 1680 C CA . PHE A 1 208 ? -49.487 -7.005 0.427 1.00 80.25 208 PHE A CA 1
ATOM 1681 C C . PHE A 1 208 ? -48.380 -6.720 -0.599 1.00 80.25 208 PHE A C 1
ATOM 1683 O O . PHE A 1 208 ? -47.202 -6.852 -0.281 1.00 80.25 208 PHE A O 1
ATOM 1690 N N . LEU A 1 209 ? -48.744 -6.245 -1.796 1.00 83.19 209 LEU A N 1
ATOM 1691 C CA . LEU A 1 209 ? -47.788 -5.782 -2.806 1.00 83.19 209 LEU A CA 1
ATOM 1692 C C . LEU A 1 209 ? -47.008 -4.541 -2.346 1.00 83.19 209 LEU A C 1
ATOM 1694 O O . LEU A 1 209 ? -45.808 -4.473 -2.581 1.00 83.19 209 LEU A O 1
ATOM 1698 N N . GLY A 1 210 ? -47.648 -3.600 -1.646 1.00 87.06 210 GLY A N 1
ATOM 1699 C CA . GLY A 1 210 ? -46.976 -2.447 -1.040 1.00 87.06 210 GLY A CA 1
ATOM 1700 C C . GLY A 1 210 ? -45.968 -2.851 0.038 1.00 87.06 210 GLY A C 1
ATOM 1701 O O . GLY A 1 210 ? -44.843 -2.362 0.037 1.00 87.06 210 GLY A O 1
ATOM 1702 N N . ILE A 1 211 ? -46.323 -3.801 0.909 1.00 85.19 211 ILE A N 1
ATOM 1703 C CA . ILE A 1 211 ? -45.409 -4.357 1.919 1.00 85.19 211 ILE A CA 1
ATOM 1704 C C . ILE A 1 211 ? -44.250 -5.105 1.250 1.00 85.19 211 ILE A C 1
ATOM 1706 O O . ILE A 1 211 ? -43.110 -4.918 1.659 1.00 85.19 211 ILE A O 1
ATOM 1710 N N . ILE A 1 212 ? -44.500 -5.893 0.198 1.00 87.38 212 ILE A N 1
ATOM 1711 C CA . ILE A 1 212 ? -43.431 -6.543 -0.579 1.00 87.38 212 ILE A CA 1
ATOM 1712 C C . ILE A 1 212 ? -42.535 -5.497 -1.249 1.00 87.38 212 ILE A C 1
ATOM 1714 O O . ILE A 1 212 ? -41.322 -5.626 -1.169 1.00 87.38 212 ILE A O 1
ATOM 1718 N N . ALA A 1 213 ? -43.084 -4.440 -1.850 1.00 83.06 213 ALA A N 1
ATOM 1719 C CA . ALA A 1 213 ? -42.292 -3.371 -2.460 1.00 83.06 213 ALA A CA 1
ATOM 1720 C C . ALA A 1 213 ? -41.446 -2.607 -1.426 1.00 83.06 213 ALA A C 1
ATOM 1722 O O . ALA A 1 213 ? -40.304 -2.261 -1.714 1.00 83.06 213 ALA A O 1
ATOM 1723 N N . ILE A 1 214 ? -41.962 -2.400 -0.209 1.00 83.44 214 ILE A N 1
ATOM 1724 C CA . ILE A 1 214 ? -41.199 -1.830 0.910 1.00 83.44 214 ILE A CA 1
ATOM 1725 C C . ILE A 1 214 ? -40.118 -2.808 1.379 1.00 83.44 214 ILE A C 1
ATOM 1727 O O . ILE A 1 214 ? -38.983 -2.387 1.550 1.00 83.44 214 ILE A O 1
ATOM 1731 N N . LEU A 1 215 ? -40.416 -4.100 1.540 1.00 77.94 215 LEU A N 1
ATOM 1732 C CA . LEU A 1 215 ? -39.431 -5.113 1.943 1.00 77.94 215 LEU A CA 1
ATOM 1733 C C . LEU A 1 215 ? -38.341 -5.319 0.886 1.00 77.94 215 LEU A C 1
ATOM 1735 O O . LEU A 1 215 ? -37.181 -5.456 1.247 1.00 77.94 215 LEU A O 1
ATOM 1739 N N . VAL A 1 216 ? -38.686 -5.288 -0.402 1.00 78.81 216 VAL A N 1
ATOM 1740 C CA . VAL A 1 216 ? -37.740 -5.331 -1.526 1.00 78.81 216 VAL A CA 1
ATOM 1741 C C . VAL A 1 216 ? -36.933 -4.036 -1.592 1.00 78.81 216 VAL A C 1
ATOM 1743 O O . VAL A 1 216 ? -35.719 -4.090 -1.738 1.00 78.81 216 VAL A O 1
ATOM 1746 N N . GLY A 1 217 ? -37.566 -2.875 -1.412 1.00 72.69 217 GLY A N 1
ATOM 1747 C CA . GLY A 1 217 ? -36.878 -1.587 -1.327 1.00 72.69 217 GLY A CA 1
ATOM 1748 C C . GLY A 1 217 ? -35.886 -1.537 -0.164 1.00 72.69 217 GLY A C 1
ATOM 1749 O O . GLY A 1 217 ? -34.742 -1.150 -0.362 1.00 72.69 217 GLY A O 1
ATOM 1750 N N . VAL A 1 218 ? -36.293 -2.002 1.020 1.00 74.69 218 VAL A N 1
ATOM 1751 C CA . VAL A 1 218 ? -35.458 -2.141 2.223 1.00 74.69 218 VAL A CA 1
ATOM 1752 C C . VAL A 1 218 ? -34.366 -3.191 2.022 1.00 74.69 218 VAL A C 1
ATOM 1754 O O . VAL A 1 218 ? -33.233 -2.937 2.407 1.00 74.69 218 VAL A O 1
ATOM 1757 N N . TYR A 1 219 ? -34.647 -4.315 1.359 1.00 70.62 219 TYR A N 1
ATOM 1758 C CA . TYR A 1 219 ? -33.644 -5.319 0.994 1.00 70.62 219 TYR A CA 1
ATOM 1759 C C . TYR A 1 219 ? -32.582 -4.727 0.059 1.00 70.62 219 TYR A C 1
ATOM 1761 O O . TYR A 1 219 ? -31.405 -4.795 0.381 1.00 70.62 219 TYR A O 1
ATOM 1769 N N . PHE A 1 220 ? -32.966 -4.028 -1.014 1.00 64.62 220 PHE A N 1
ATOM 1770 C CA . PHE A 1 220 ? -32.023 -3.318 -1.890 1.00 64.62 220 PHE A CA 1
ATOM 1771 C C . PHE A 1 220 ? -31.348 -2.097 -1.231 1.00 64.62 220 PHE A C 1
ATOM 1773 O O . PHE A 1 220 ? -30.327 -1.628 -1.731 1.00 64.62 220 PHE A O 1
ATOM 1780 N N . HIS A 1 221 ? -31.881 -1.564 -0.125 1.00 57.69 221 HIS A N 1
ATOM 1781 C CA . HIS A 1 221 ? -31.222 -0.514 0.665 1.00 57.69 221 HIS A CA 1
ATOM 1782 C C . HIS A 1 221 ? -30.243 -1.079 1.706 1.00 57.69 221 HIS A C 1
ATOM 1784 O O . HIS A 1 221 ? -29.245 -0.429 2.006 1.00 57.69 221 HIS A O 1
ATOM 1790 N N . LEU A 1 222 ? -30.511 -2.275 2.242 1.00 52.03 222 LEU A N 1
ATOM 1791 C CA . LEU A 1 222 ? -29.673 -2.977 3.221 1.00 52.03 222 LEU A CA 1
ATOM 1792 C C . LEU A 1 222 ? -28.585 -3.841 2.563 1.00 52.03 222 LEU A C 1
ATOM 1794 O O . LEU A 1 222 ? -27.490 -3.927 3.105 1.00 52.03 222 LEU A O 1
ATOM 1798 N N . ASP A 1 223 ? -28.841 -4.416 1.381 1.00 43.53 223 ASP A N 1
ATOM 1799 C CA . ASP A 1 223 ? -27.850 -5.144 0.563 1.00 43.53 223 ASP A CA 1
ATOM 1800 C C . ASP A 1 223 ? -26.897 -4.192 -0.190 1.00 43.53 223 ASP A C 1
ATOM 1802 O O . ASP A 1 223 ? -25.960 -4.626 -0.852 1.00 43.53 223 ASP A O 1
ATOM 1806 N N . LYS A 1 224 ? -27.019 -2.873 0.040 1.00 42.53 224 LYS A N 1
ATOM 1807 C CA . LYS A 1 224 ? -25.870 -1.950 -0.007 1.00 42.53 224 LYS A CA 1
ATOM 1808 C C . LYS A 1 224 ? -24.958 -2.115 1.218 1.00 42.53 224 LYS A C 1
ATOM 1810 O O . LYS A 1 224 ? -24.427 -1.139 1.751 1.00 42.53 224 LYS A O 1
ATOM 1815 N N . GLY A 1 225 ? -24.740 -3.356 1.646 1.00 41.78 225 GLY A N 1
ATOM 1816 C CA . GLY A 1 225 ? -23.480 -3.694 2.276 1.00 41.78 225 GLY A CA 1
ATOM 1817 C C . GLY A 1 225 ? -22.406 -3.402 1.239 1.00 41.78 225 GLY A C 1
ATOM 1818 O O . GLY A 1 225 ? -22.400 -4.026 0.181 1.00 41.78 225 GLY A O 1
ATOM 1819 N N . GLU A 1 226 ? -21.556 -2.415 1.518 1.00 49.47 226 GLU A N 1
ATOM 1820 C CA . GLU A 1 226 ? -20.333 -2.159 0.762 1.00 49.47 226 GLU A CA 1
ATOM 1821 C C . GLU A 1 226 ? -19.537 -3.465 0.740 1.00 49.47 226 GLU A C 1
ATOM 1823 O O . GLU A 1 226 ? -18.840 -3.817 1.696 1.00 49.47 226 GLU A O 1
ATOM 1828 N N . ARG A 1 227 ? -19.713 -4.248 -0.3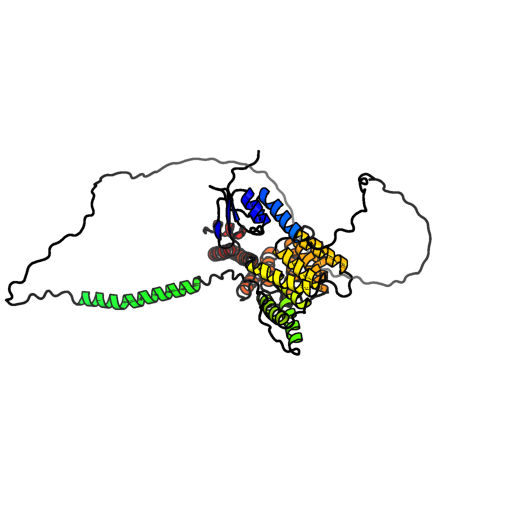29 1.00 47.59 227 ARG A N 1
ATOM 1829 C CA . ARG A 1 227 ? -18.913 -5.445 -0.530 1.00 47.59 227 ARG A CA 1
ATOM 1830 C C . ARG A 1 227 ? -17.477 -4.967 -0.620 1.00 47.59 227 ARG A C 1
ATOM 1832 O O . ARG A 1 227 ? -17.189 -3.922 -1.199 1.00 47.59 227 ARG A O 1
ATOM 1839 N N . SER A 1 228 ? -16.576 -5.745 -0.037 1.00 53.38 228 SER A N 1
ATOM 1840 C CA . SER A 1 228 ? -15.153 -5.600 -0.298 1.00 53.38 228 SER A CA 1
ATOM 1841 C C . SER A 1 228 ? -14.928 -5.889 -1.784 1.00 53.38 228 SER A C 1
ATOM 1843 O O . SER A 1 228 ? -14.648 -7.034 -2.135 1.00 53.38 228 SER A O 1
ATOM 1845 N N . GLU A 1 229 ? -15.091 -4.875 -2.639 1.00 70.19 229 GLU A N 1
ATOM 1846 C CA . GLU A 1 229 ? -14.859 -4.909 -4.086 1.00 70.19 229 GLU A CA 1
ATOM 1847 C C . GLU A 1 229 ? -13.357 -5.043 -4.337 1.00 70.19 229 GLU A C 1
ATOM 1849 O O . GLU A 1 229 ? -12.674 -4.120 -4.774 1.00 70.19 229 GLU A O 1
ATOM 1854 N N . ARG A 1 230 ? -12.835 -6.229 -4.006 1.00 86.19 230 ARG A N 1
ATOM 1855 C CA . ARG A 1 230 ? -11.543 -6.668 -4.498 1.00 86.19 230 ARG A CA 1
ATOM 1856 C C . ARG A 1 230 ? -11.611 -6.650 -6.017 1.00 86.19 230 ARG A C 1
ATOM 1858 O O . ARG A 1 230 ? -12.611 -7.070 -6.606 1.00 86.19 230 ARG A O 1
ATOM 1865 N N . VAL A 1 231 ? -10.554 -6.149 -6.627 1.00 91.38 231 VAL A N 1
ATOM 1866 C CA . VAL A 1 231 ? -10.405 -6.098 -8.080 1.00 91.38 231 VAL A CA 1
ATOM 1867 C C . VAL A 1 231 ? -9.491 -7.220 -8.546 1.00 91.38 231 VAL A C 1
ATOM 1869 O O . VAL A 1 231 ? -8.731 -7.777 -7.761 1.00 91.38 231 VAL A O 1
ATOM 1872 N N . HIS A 1 232 ? -9.556 -7.541 -9.831 1.00 94.62 232 HIS A N 1
ATOM 1873 C CA . HIS A 1 232 ? -8.499 -8.305 -10.477 1.00 94.62 232 HIS A CA 1
ATOM 1874 C C . HIS A 1 232 ? -7.551 -7.356 -11.197 1.00 94.62 232 HIS A C 1
ATOM 1876 O O . HIS A 1 232 ? -8.002 -6.366 -11.775 1.00 94.62 232 HIS A O 1
ATOM 1882 N N . LEU A 1 233 ? -6.259 -7.680 -11.189 1.00 96.44 233 LEU A N 1
ATOM 1883 C CA . LEU A 1 233 ? -5.266 -6.951 -11.977 1.00 96.44 233 LEU A CA 1
ATOM 1884 C C . LEU A 1 233 ? -5.506 -7.210 -13.468 1.00 96.44 233 LEU A C 1
ATOM 1886 O O . LEU A 1 233 ? -5.718 -8.350 -13.890 1.00 96.44 233 LEU A O 1
ATOM 1890 N N . VAL A 1 234 ? -5.471 -6.160 -14.285 1.00 95.19 234 VAL A N 1
ATOM 1891 C CA . VAL A 1 234 ? -5.813 -6.260 -15.707 1.00 95.19 234 VAL A CA 1
ATOM 1892 C C . VAL A 1 234 ? -4.603 -6.753 -16.504 1.00 95.19 234 VAL A C 1
ATOM 1894 O O . VAL A 1 234 ? -3.542 -6.131 -16.508 1.00 95.19 234 VAL A O 1
ATOM 1897 N N . HIS A 1 235 ? -4.756 -7.879 -17.204 1.00 91.50 235 HIS A N 1
ATOM 1898 C CA . HIS A 1 235 ? -3.735 -8.421 -18.105 1.00 91.50 235 HIS A CA 1
ATOM 1899 C C . HIS A 1 235 ? -3.462 -7.506 -19.313 1.00 91.50 235 HIS A C 1
ATOM 1901 O O . HIS A 1 235 ? -4.379 -6.883 -19.847 1.00 91.50 235 HIS A O 1
ATOM 1907 N N . LEU A 1 236 ? -2.227 -7.530 -19.835 1.00 90.00 236 LEU A N 1
ATOM 1908 C CA . LEU A 1 236 ? -1.949 -7.051 -21.195 1.00 90.00 236 LEU A CA 1
ATOM 1909 C C . LEU A 1 236 ? -2.754 -7.873 -22.215 1.00 90.00 236 LEU A C 1
ATOM 1911 O O . LEU A 1 236 ? -2.678 -9.105 -22.223 1.00 90.00 236 LEU A O 1
ATOM 1915 N N . GLY A 1 237 ? -3.500 -7.197 -23.086 1.00 82.25 237 GLY A N 1
ATOM 1916 C CA . GLY A 1 237 ? -4.294 -7.825 -24.129 1.00 82.25 237 GLY A CA 1
ATOM 1917 C C . GLY A 1 237 ? -3.475 -8.258 -25.346 1.00 82.25 237 GLY A C 1
ATOM 1918 O O . GLY A 1 237 ? -2.320 -7.889 -25.554 1.00 82.25 237 GLY A O 1
ATOM 1919 N N . THR A 1 238 ? -4.114 -9.048 -26.210 1.00 73.94 238 THR A N 1
ATOM 1920 C CA . THR A 1 238 ? -3.562 -9.471 -27.511 1.00 73.94 238 THR A CA 1
ATOM 1921 C C . THR A 1 238 ? -3.846 -8.473 -28.637 1.00 73.94 238 THR A C 1
ATOM 1923 O O . THR A 1 238 ? -3.312 -8.600 -29.742 1.00 73.94 238 THR A O 1
ATOM 1926 N N . LYS A 1 239 ? -4.706 -7.480 -28.387 1.00 68.75 239 LYS A N 1
ATOM 1927 C CA . LYS A 1 239 ? -5.149 -6.502 -29.379 1.00 68.75 239 LYS A CA 1
ATOM 1928 C C . LYS A 1 239 ? -4.199 -5.309 -29.376 1.00 68.75 239 LYS A C 1
ATOM 1930 O O . LYS A 1 239 ? -4.128 -4.580 -28.399 1.00 68.75 239 LYS A O 1
ATOM 1935 N N . LYS A 1 240 ? -3.517 -5.066 -30.497 1.00 67.75 240 LYS A N 1
ATOM 1936 C CA . LYS A 1 240 ? -2.688 -3.864 -30.661 1.00 67.75 240 LYS A CA 1
ATOM 1937 C C . LYS A 1 240 ? -3.569 -2.615 -30.662 1.00 67.75 240 LYS A C 1
ATOM 1939 O O . LYS A 1 240 ? -4.250 -2.332 -31.650 1.00 67.75 240 LYS A O 1
ATOM 1944 N N . SER A 1 241 ? -3.552 -1.882 -29.552 1.00 70.50 241 SER A N 1
ATOM 1945 C CA . SER A 1 241 ? -3.978 -0.486 -29.513 1.00 70.50 241 SER A CA 1
ATOM 1946 C C . SER A 1 241 ? -3.085 0.346 -30.444 1.00 70.50 241 SER A C 1
ATOM 1948 O O . SER A 1 241 ? -1.931 -0.003 -30.685 1.00 70.50 241 SER A O 1
ATOM 1950 N N . SER A 1 242 ? -3.606 1.441 -30.995 1.00 82.81 242 SER A N 1
ATOM 1951 C CA . SER A 1 242 ? -2.817 2.371 -31.808 1.00 82.81 242 SER A CA 1
ATOM 1952 C C . SER A 1 242 ? -3.022 3.784 -31.289 1.00 82.81 242 SER A C 1
ATOM 1954 O O . SER A 1 242 ? -4.052 4.414 -31.532 1.00 82.81 242 SER A O 1
ATOM 1956 N N . ILE A 1 243 ? -2.044 4.263 -30.524 1.00 86.44 243 ILE A N 1
ATOM 1957 C CA . ILE A 1 243 ? -2.011 5.621 -29.991 1.00 86.44 243 ILE A CA 1
ATOM 1958 C C . ILE A 1 243 ? -1.235 6.506 -30.981 1.00 86.44 243 ILE A C 1
ATOM 1960 O O . ILE A 1 243 ? -0.084 6.197 -31.302 1.00 86.44 243 ILE A O 1
ATOM 1964 N N . PRO A 1 244 ? -1.814 7.626 -31.455 1.00 89.69 244 PRO A N 1
ATOM 1965 C CA . PRO A 1 244 ? -1.088 8.599 -32.266 1.00 89.69 244 PRO A CA 1
ATOM 1966 C C . PRO A 1 244 ? 0.159 9.131 -31.540 1.00 89.69 244 PRO A C 1
ATOM 1968 O O . PRO A 1 244 ? 0.109 9.447 -30.348 1.00 89.69 244 PRO A O 1
ATOM 1971 N N . LYS A 1 245 ? 1.293 9.239 -32.248 1.00 84.44 245 LYS A N 1
ATOM 1972 C CA . LYS A 1 245 ? 2.597 9.604 -31.650 1.00 84.44 245 LYS A CA 1
ATOM 1973 C C . LYS A 1 245 ? 2.578 10.960 -30.928 1.00 84.44 245 LYS A C 1
ATOM 1975 O O . LYS A 1 245 ? 3.249 11.122 -29.915 1.00 84.44 245 LYS A O 1
ATOM 1980 N N . ASP A 1 246 ? 1.779 11.908 -31.411 1.00 88.12 246 ASP A N 1
ATOM 1981 C CA . ASP A 1 246 ? 1.544 13.229 -30.810 1.00 88.12 246 ASP A CA 1
ATOM 1982 C C . ASP A 1 246 ? 0.766 13.174 -29.477 1.00 88.12 246 ASP A C 1
ATOM 1984 O O . ASP A 1 246 ? 0.858 14.089 -28.653 1.00 88.12 246 ASP A O 1
ATOM 1988 N N . GLN A 1 247 ? 0.018 12.092 -29.240 1.00 92.94 247 GLN A N 1
ATOM 1989 C CA . GLN A 1 247 ? -0.739 11.856 -28.009 1.00 92.94 247 GLN A CA 1
ATOM 1990 C C . GLN A 1 247 ? 0.019 10.987 -27.001 1.00 92.94 247 GLN A C 1
ATOM 1992 O O . GLN A 1 247 ? -0.247 11.091 -25.802 1.00 92.94 247 GLN A O 1
ATOM 1997 N N . LEU A 1 248 ? 0.970 10.164 -27.459 1.00 91.88 248 LEU A N 1
ATOM 1998 C CA . LEU A 1 248 ? 1.714 9.209 -26.632 1.00 91.88 248 LEU A CA 1
ATOM 1999 C C . LEU A 1 248 ? 2.383 9.881 -25.423 1.00 91.88 248 LEU A C 1
ATOM 2001 O O . LEU A 1 248 ? 2.125 9.489 -24.287 1.00 91.88 248 LEU A O 1
ATOM 2005 N N . ALA A 1 249 ? 3.147 10.957 -25.639 1.00 92.94 249 ALA A N 1
ATOM 2006 C CA . ALA A 1 249 ? 3.815 11.688 -24.557 1.00 92.94 249 ALA A CA 1
ATOM 2007 C C . ALA A 1 249 ? 2.827 12.246 -23.510 1.00 92.94 249 ALA A C 1
ATOM 2009 O O . ALA A 1 249 ? 3.081 12.174 -22.308 1.00 92.94 249 ALA A O 1
ATOM 2010 N N . LYS A 1 250 ? 1.660 12.741 -23.951 1.00 95.50 250 LYS A N 1
ATOM 2011 C CA . LYS A 1 250 ? 0.603 13.257 -23.061 1.00 95.50 250 LYS A CA 1
ATOM 2012 C C . LYS A 1 250 ? -0.064 12.143 -22.250 1.00 95.50 250 LYS A C 1
ATOM 2014 O O . LYS A 1 250 ? -0.445 12.376 -21.105 1.00 95.50 250 LYS A O 1
ATOM 2019 N N . ARG A 1 251 ? -0.212 10.942 -22.822 1.00 96.12 251 ARG A N 1
ATOM 2020 C CA . ARG A 1 251 ? -0.723 9.760 -22.108 1.00 96.12 251 ARG A CA 1
ATOM 2021 C C . ARG A 1 251 ? 0.289 9.221 -21.100 1.00 96.12 251 ARG A C 1
ATOM 2023 O O . ARG A 1 251 ? -0.106 8.954 -19.973 1.00 96.12 251 ARG A O 1
ATOM 2030 N N . ILE A 1 252 ? 1.576 9.163 -21.448 1.00 96.19 252 ILE A N 1
ATOM 2031 C CA . ILE A 1 252 ? 2.657 8.790 -20.516 1.00 96.19 252 ILE A CA 1
ATOM 2032 C C . ILE A 1 252 ? 2.677 9.737 -19.307 1.00 96.19 252 ILE A C 1
ATOM 2034 O O . ILE A 1 252 ? 2.595 9.278 -18.169 1.00 96.19 252 ILE A O 1
ATOM 2038 N N . GLN A 1 253 ? 2.682 11.055 -19.540 1.00 96.38 253 GLN A N 1
ATOM 2039 C CA . GLN A 1 253 ? 2.641 12.055 -18.465 1.00 96.38 253 GLN A CA 1
ATOM 2040 C C . GLN A 1 253 ? 1.396 11.895 -17.572 1.00 96.38 253 GLN A C 1
ATOM 2042 O O . GLN A 1 253 ? 1.474 12.027 -16.351 1.00 96.38 253 GLN A O 1
ATOM 2047 N N . ARG A 1 254 ? 0.239 11.591 -18.172 1.00 97.00 254 ARG A N 1
ATOM 2048 C CA . ARG A 1 254 ? -1.016 11.350 -17.449 1.00 97.00 254 ARG A CA 1
ATOM 2049 C C . ARG A 1 254 ? -0.956 10.077 -16.602 1.00 97.00 254 ARG A C 1
ATOM 2051 O O . ARG A 1 254 ? -1.345 10.127 -15.441 1.00 97.00 254 ARG A O 1
ATOM 2058 N N . ALA A 1 255 ? -0.453 8.973 -17.151 1.00 97.62 255 ALA A N 1
ATOM 2059 C CA . ALA A 1 255 ? -0.285 7.711 -16.435 1.00 97.62 255 ALA A CA 1
ATOM 2060 C C . ALA A 1 255 ? 0.664 7.865 -15.235 1.00 97.62 255 ALA A C 1
ATOM 2062 O O . ALA A 1 255 ? 0.340 7.425 -14.134 1.00 97.62 255 ALA A O 1
ATOM 2063 N N . GLN A 1 256 ? 1.779 8.582 -15.416 1.00 97.44 256 GLN A N 1
ATOM 2064 C CA . GLN A 1 256 ? 2.693 8.948 -14.331 1.00 97.44 256 GLN A CA 1
ATOM 2065 C C . GLN A 1 256 ? 1.992 9.788 -13.254 1.00 97.44 256 GLN A C 1
ATOM 2067 O O . GLN A 1 256 ? 2.075 9.450 -12.079 1.00 97.44 256 GLN A O 1
ATOM 2072 N N . ALA A 1 257 ? 1.238 10.826 -13.633 1.00 96.88 257 ALA A N 1
ATOM 2073 C CA . ALA A 1 257 ? 0.491 11.652 -12.681 1.00 96.88 257 ALA A CA 1
ATOM 2074 C C . ALA A 1 257 ? -0.596 10.864 -11.920 1.00 96.88 257 ALA A C 1
ATOM 2076 O O . ALA A 1 257 ? -0.831 11.113 -10.738 1.00 96.88 257 ALA A O 1
ATOM 2077 N N . TYR A 1 258 ? -1.250 9.904 -12.579 1.00 97.38 258 TYR A N 1
ATOM 2078 C CA . TYR A 1 258 ? -2.210 8.998 -11.953 1.00 97.38 258 TYR A CA 1
ATOM 2079 C C . TYR A 1 258 ? -1.534 8.054 -10.948 1.00 97.38 258 TYR A C 1
ATOM 2081 O O . TYR A 1 258 ? -1.993 7.970 -9.810 1.00 97.38 258 TYR A O 1
ATOM 2089 N N . TYR A 1 259 ? -0.414 7.427 -11.315 1.00 98.06 259 TYR A N 1
ATOM 2090 C CA . TYR A 1 259 ? 0.379 6.599 -10.404 1.00 98.06 259 TYR A CA 1
ATOM 2091 C C . TYR A 1 259 ? 0.868 7.398 -9.184 1.00 98.06 259 TYR A C 1
ATOM 2093 O O . TYR A 1 259 ? 0.632 7.013 -8.039 1.00 98.06 259 TYR A O 1
ATOM 2101 N N . SER A 1 260 ? 1.474 8.568 -9.416 1.00 96.62 260 SER A N 1
ATOM 2102 C CA . SER A 1 260 ? 2.016 9.430 -8.361 1.00 96.62 260 SER A CA 1
ATOM 2103 C C . SER A 1 260 ? 0.974 9.835 -7.310 1.00 96.62 260 SER A C 1
ATOM 2105 O O . SER A 1 260 ? 1.324 10.006 -6.144 1.00 96.62 260 SER A O 1
ATOM 2107 N N . ALA A 1 261 ? -0.307 9.925 -7.685 1.00 94.94 261 ALA A N 1
ATOM 2108 C CA . ALA A 1 261 ? -1.392 10.309 -6.786 1.00 94.94 261 ALA A CA 1
ATOM 2109 C C . ALA A 1 261 ? -1.754 9.260 -5.707 1.00 94.94 261 ALA A C 1
ATOM 2111 O O . ALA A 1 261 ? -2.540 9.597 -4.814 1.00 94.94 261 ALA A O 1
ATOM 2112 N N . GLY A 1 262 ? -1.232 8.025 -5.776 1.00 90.56 262 GLY A N 1
ATOM 2113 C CA . GLY A 1 262 ? -1.196 7.049 -4.666 1.00 90.56 262 GLY A CA 1
ATOM 2114 C C . GLY A 1 262 ? -2.540 6.556 -4.099 1.00 90.56 262 GLY A C 1
ATOM 2115 O O . GLY A 1 262 ? -2.573 5.942 -3.036 1.00 90.56 262 GLY A O 1
ATOM 2116 N N . ASN A 1 263 ? -3.660 6.833 -4.771 1.00 93.06 263 ASN A N 1
ATOM 2117 C CA . ASN A 1 263 ? -5.008 6.455 -4.333 1.00 93.06 263 ASN A CA 1
ATOM 2118 C C . ASN A 1 263 ? -5.675 5.533 -5.359 1.00 93.06 263 ASN A C 1
ATOM 2120 O O . ASN A 1 263 ? -5.385 5.623 -6.553 1.00 93.06 263 ASN A O 1
ATOM 2124 N N . PHE A 1 264 ? -6.560 4.652 -4.895 1.00 94.69 264 PHE A N 1
ATOM 2125 C CA . PHE A 1 264 ? -7.042 3.497 -5.653 1.00 94.69 264 PHE A CA 1
ATOM 2126 C C . PHE A 1 264 ? -7.652 3.870 -7.011 1.00 94.69 264 PHE A C 1
ATOM 2128 O O . PHE A 1 264 ? -7.222 3.357 -8.043 1.00 94.69 264 PHE A O 1
ATOM 2135 N N . SER A 1 265 ? -8.571 4.838 -7.040 1.00 93.81 265 SER A N 1
ATOM 2136 C CA . SER A 1 265 ? -9.208 5.307 -8.277 1.00 93.81 265 SER A CA 1
ATOM 2137 C C . SER A 1 265 ? -8.203 5.846 -9.300 1.00 93.81 265 SER A C 1
ATOM 2139 O O . SER A 1 265 ? -8.432 5.744 -10.505 1.00 93.81 265 SER A O 1
ATOM 2141 N N . ARG A 1 266 ? -7.086 6.433 -8.848 1.00 96.00 266 ARG A N 1
ATOM 2142 C CA . ARG A 1 266 ? -6.011 6.897 -9.736 1.00 96.00 266 ARG A CA 1
ATOM 2143 C C . ARG A 1 266 ? -5.077 5.766 -10.150 1.00 96.00 266 ARG A C 1
ATOM 2145 O O . ARG A 1 266 ? -4.691 5.738 -11.310 1.00 96.00 266 ARG A O 1
ATOM 2152 N N . LEU A 1 267 ? -4.791 4.805 -9.276 1.00 97.19 267 LEU A N 1
ATOM 2153 C CA . LEU A 1 267 ? -4.008 3.617 -9.626 1.00 97.19 267 LEU A CA 1
ATOM 2154 C C . LEU A 1 267 ? -4.709 2.772 -10.705 1.00 97.19 267 LEU A C 1
ATOM 2156 O O . LEU A 1 267 ? -4.068 2.411 -11.687 1.00 97.19 267 LEU A O 1
ATOM 2160 N N . LEU A 1 268 ? -6.032 2.577 -10.623 1.00 95.94 268 LEU A N 1
ATOM 2161 C CA . LEU A 1 268 ? -6.806 1.946 -11.706 1.00 95.94 268 LEU A CA 1
ATOM 2162 C C . LEU A 1 268 ? -6.754 2.751 -13.018 1.00 95.94 268 LEU A C 1
ATOM 2164 O O . LEU A 1 268 ? -6.684 2.182 -14.107 1.00 95.94 268 LEU A O 1
ATOM 2168 N N . GLN A 1 269 ? -6.773 4.087 -12.950 1.00 96.56 269 GLN A N 1
ATOM 2169 C CA . GLN A 1 269 ? -6.619 4.930 -14.143 1.00 96.56 269 GLN A CA 1
ATOM 2170 C C . GLN A 1 269 ? -5.200 4.841 -14.733 1.00 96.56 269 GLN A C 1
ATOM 2172 O O . GLN A 1 269 ? -5.052 4.886 -15.954 1.00 96.56 269 GLN A O 1
ATOM 2177 N N . ALA A 1 270 ? -4.170 4.689 -13.893 1.00 98.31 270 ALA A N 1
ATOM 2178 C CA . ALA A 1 270 ? -2.797 4.448 -14.326 1.00 98.31 270 ALA A CA 1
ATOM 2179 C C . ALA A 1 270 ? -2.673 3.087 -15.023 1.00 98.31 270 ALA A C 1
ATOM 2181 O O . ALA A 1 270 ? -2.209 3.047 -16.157 1.00 98.31 270 ALA A O 1
ATOM 2182 N N . GLU A 1 271 ? -3.161 2.006 -14.407 1.00 98.12 271 GLU A N 1
ATOM 2183 C CA . GLU A 1 271 ? -3.182 0.650 -14.974 1.00 98.12 271 GLU A CA 1
ATOM 2184 C C . GLU A 1 271 ? -3.797 0.641 -16.385 1.00 98.12 271 GLU A C 1
ATOM 2186 O O . GLU A 1 271 ? -3.153 0.228 -17.351 1.00 98.12 271 GLU A O 1
ATOM 2191 N N . ASN A 1 272 ? -5.005 1.194 -16.531 1.00 95.62 272 ASN A N 1
ATOM 2192 C CA . ASN A 1 272 ? -5.731 1.207 -17.803 1.00 95.62 272 ASN A CA 1
ATOM 2193 C C . ASN A 1 272 ? -5.058 2.054 -18.904 1.00 95.62 272 ASN A C 1
ATOM 2195 O O . ASN A 1 272 ? -5.150 1.702 -20.083 1.00 95.62 272 ASN A O 1
ATOM 2199 N N . GLU A 1 273 ? -4.397 3.168 -18.568 1.00 95.88 273 GLU A N 1
ATOM 2200 C CA . GLU A 1 273 ? -3.623 3.957 -19.544 1.00 95.88 273 GLU A CA 1
ATOM 2201 C C . GLU A 1 273 ? -2.285 3.276 -19.884 1.00 95.88 273 GLU A C 1
ATOM 2203 O O . GLU A 1 273 ? -1.902 3.240 -21.053 1.00 95.88 273 GLU A O 1
ATOM 2208 N N . LEU A 1 274 ? -1.593 2.684 -18.903 1.00 97.44 274 LEU A N 1
ATOM 2209 C CA . LEU A 1 274 ? -0.318 1.983 -19.102 1.00 97.44 274 LEU A CA 1
ATOM 2210 C C . LEU A 1 274 ? -0.474 0.759 -20.003 1.00 97.44 274 LEU A C 1
ATOM 2212 O O . LEU A 1 274 ? 0.341 0.571 -20.903 1.00 97.44 274 LEU A O 1
ATOM 2216 N N . ILE A 1 275 ? -1.539 -0.026 -19.827 1.00 95.50 275 ILE A N 1
ATOM 2217 C CA . ILE A 1 275 ? -1.851 -1.164 -20.701 1.00 95.50 275 ILE A CA 1
ATOM 2218 C C . ILE A 1 275 ? -2.036 -0.689 -22.149 1.00 95.50 275 ILE A C 1
ATOM 2220 O O . ILE A 1 275 ? -1.357 -1.195 -23.042 1.00 95.50 275 ILE A O 1
ATOM 2224 N N . GLN A 1 276 ? -2.840 0.356 -22.387 1.00 93.81 276 GLN A N 1
ATOM 2225 C CA . GLN A 1 276 ? -3.015 0.932 -23.730 1.00 93.81 276 GLN A CA 1
ATOM 2226 C C . GLN A 1 276 ? -1.697 1.447 -24.339 1.00 93.81 276 GLN A C 1
ATOM 2228 O O . GLN A 1 276 ? -1.491 1.317 -25.548 1.00 93.81 276 GLN A O 1
ATOM 2233 N N . ILE A 1 277 ? -0.812 2.035 -23.524 1.00 94.88 277 ILE A N 1
ATOM 2234 C CA . ILE A 1 277 ? 0.519 2.495 -23.948 1.00 94.88 277 ILE A CA 1
ATOM 2235 C C . ILE A 1 277 ? 1.399 1.302 -24.348 1.00 94.88 277 ILE A C 1
ATOM 2237 O O . ILE A 1 277 ? 1.948 1.302 -25.446 1.00 94.88 277 ILE A O 1
ATOM 2241 N N . ILE A 1 278 ? 1.489 0.265 -23.513 1.00 94.81 278 ILE A N 1
ATOM 2242 C CA . ILE A 1 278 ? 2.331 -0.927 -23.731 1.00 94.81 278 ILE A CA 1
ATOM 2243 C C . ILE A 1 278 ? 1.819 -1.802 -24.891 1.00 94.81 278 ILE A C 1
ATOM 2245 O O . ILE A 1 278 ? 2.610 -2.471 -25.559 1.00 94.81 278 ILE A O 1
ATOM 2249 N N . GLU A 1 279 ? 0.511 -1.807 -25.153 1.00 92.31 279 GLU A N 1
ATOM 2250 C CA . GLU A 1 279 ? -0.096 -2.449 -26.330 1.00 92.31 279 GLU A CA 1
ATOM 2251 C C . GLU A 1 279 ? 0.180 -1.687 -27.635 1.00 92.31 279 GLU A C 1
ATOM 2253 O O . GLU A 1 279 ? 0.210 -2.299 -28.706 1.00 92.31 279 GLU A O 1
ATOM 2258 N N . SER A 1 280 ? 0.384 -0.366 -27.557 1.00 90.94 280 SER A N 1
ATOM 2259 C CA . SER A 1 280 ? 0.724 0.482 -28.706 1.00 90.94 280 SER A CA 1
ATOM 2260 C C . SER A 1 280 ? 2.234 0.602 -28.946 1.00 90.94 280 SER A C 1
ATOM 2262 O O . SER A 1 280 ? 2.645 0.809 -30.089 1.00 90.94 280 SER A O 1
ATOM 2264 N N . GLU A 1 281 ? 3.060 0.494 -27.904 1.00 89.38 281 GLU A N 1
ATOM 2265 C CA . GLU A 1 281 ? 4.521 0.570 -27.964 1.00 89.38 281 GLU A CA 1
ATOM 2266 C C . GLU A 1 281 ? 5.157 -0.626 -27.236 1.00 89.38 281 GLU A C 1
ATOM 2268 O O . GLU A 1 281 ? 5.527 -0.583 -26.063 1.00 89.38 281 GLU A O 1
ATOM 2273 N N . ASP A 1 282 ? 5.314 -1.716 -27.985 1.00 85.38 282 ASP A N 1
ATOM 2274 C CA . ASP A 1 282 ? 5.695 -3.040 -27.477 1.00 85.38 282 ASP A CA 1
ATOM 2275 C C . ASP A 1 282 ? 7.093 -3.114 -26.822 1.00 85.38 282 ASP A C 1
ATOM 2277 O O . ASP A 1 282 ? 7.405 -4.093 -26.149 1.00 85.38 282 ASP A O 1
ATOM 2281 N N . ARG A 1 283 ? 7.933 -2.083 -27.003 1.00 91.25 283 ARG A N 1
ATOM 2282 C CA . ARG A 1 283 ? 9.319 -1.991 -26.500 1.00 91.25 283 ARG A CA 1
ATOM 2283 C C . ARG A 1 283 ? 9.553 -0.825 -25.525 1.00 91.25 283 ARG A C 1
ATOM 2285 O O . ARG A 1 283 ? 10.662 -0.308 -25.441 1.00 91.25 283 ARG A O 1
ATOM 2292 N N . ASN A 1 284 ? 8.534 -0.416 -24.769 1.00 93.69 284 ASN A N 1
ATOM 2293 C CA . ASN A 1 284 ? 8.668 0.623 -23.743 1.00 93.69 284 ASN A CA 1
ATOM 2294 C C . ASN A 1 284 ? 8.870 0.022 -22.333 1.00 93.69 284 ASN A C 1
ATOM 2296 O O . ASN A 1 284 ? 7.922 -0.119 -21.557 1.00 93.69 284 ASN A O 1
ATOM 2300 N N . ALA A 1 285 ? 10.112 -0.355 -22.003 1.00 96.88 285 ALA A N 1
ATOM 2301 C CA . ALA A 1 285 ? 10.448 -0.969 -20.711 1.00 96.88 285 ALA A CA 1
ATOM 2302 C C . ALA A 1 285 ? 10.115 -0.092 -19.477 1.00 96.88 285 ALA A C 1
ATOM 2304 O O . ALA A 1 285 ? 9.542 -0.639 -18.531 1.00 96.88 285 ALA A O 1
ATOM 2305 N N . PRO A 1 286 ? 10.349 1.241 -19.470 1.00 97.12 286 PRO A N 1
ATOM 2306 C CA . PRO A 1 286 ? 9.930 2.105 -18.361 1.00 97.12 286 PRO A CA 1
ATOM 2307 C C . PRO A 1 286 ? 8.425 2.079 -18.077 1.00 97.12 286 PRO A C 1
ATOM 2309 O O . PRO A 1 286 ? 8.019 2.111 -16.917 1.00 97.12 286 PRO A O 1
ATOM 2312 N N . MET A 1 287 ? 7.578 1.986 -19.109 1.00 97.44 287 MET A N 1
ATOM 2313 C CA . MET A 1 287 ? 6.128 1.871 -18.907 1.00 97.44 287 MET A CA 1
ATOM 2314 C C . MET A 1 287 ? 5.728 0.495 -18.366 1.00 97.44 287 MET A C 1
ATOM 2316 O O . MET A 1 287 ? 4.833 0.420 -17.529 1.00 97.44 287 MET A O 1
ATOM 2320 N N . MET A 1 288 ? 6.417 -0.583 -18.762 1.00 98.19 288 MET A N 1
ATOM 2321 C CA . MET A 1 288 ? 6.208 -1.915 -18.174 1.00 98.19 288 MET A CA 1
ATOM 2322 C C . MET A 1 288 ? 6.599 -1.951 -16.690 1.00 98.19 288 MET A C 1
ATOM 2324 O O . MET A 1 288 ? 5.827 -2.450 -15.875 1.00 98.19 288 MET A O 1
ATOM 2328 N N . ALA A 1 289 ? 7.737 -1.357 -16.317 1.00 98.38 289 ALA A N 1
ATOM 2329 C CA . ALA A 1 289 ? 8.138 -1.221 -14.916 1.00 98.38 289 ALA A CA 1
ATOM 2330 C C . ALA A 1 289 ? 7.127 -0.394 -14.105 1.00 98.38 289 ALA A C 1
ATOM 2332 O O . ALA A 1 289 ? 6.755 -0.788 -13.001 1.00 98.38 289 ALA A O 1
ATOM 2333 N N . LEU A 1 290 ? 6.615 0.706 -14.669 1.00 98.62 290 LEU A N 1
ATOM 2334 C CA . LEU A 1 290 ? 5.573 1.519 -14.038 1.00 98.62 290 LEU A CA 1
ATOM 2335 C C . LEU A 1 290 ? 4.236 0.765 -13.894 1.00 98.62 290 LEU A C 1
ATOM 2337 O O . LEU A 1 290 ? 3.532 0.960 -12.903 1.00 98.62 290 LEU A O 1
ATOM 2341 N N . LEU A 1 291 ? 3.898 -0.137 -14.823 1.00 98.69 291 LEU A N 1
ATOM 2342 C CA . LEU A 1 291 ? 2.739 -1.026 -14.691 1.00 98.69 291 LEU A CA 1
ATOM 2343 C C . LEU A 1 291 ? 2.949 -2.055 -13.571 1.00 98.69 291 LEU A C 1
ATOM 2345 O O . LEU A 1 291 ? 2.064 -2.213 -12.738 1.00 98.69 291 LEU A O 1
ATOM 2349 N N . CYS A 1 292 ? 4.130 -2.672 -13.469 1.00 98.75 292 CYS A N 1
ATOM 2350 C CA . CYS A 1 292 ? 4.469 -3.547 -12.340 1.00 98.75 292 CYS A CA 1
ATOM 2351 C C . CYS A 1 292 ? 4.392 -2.809 -10.993 1.00 98.75 292 CYS A C 1
ATOM 2353 O O . CYS A 1 292 ? 3.831 -3.331 -10.035 1.00 98.75 292 CYS A O 1
ATOM 2355 N N . LEU A 1 293 ? 4.878 -1.568 -10.913 1.00 98.69 293 LEU A N 1
ATOM 2356 C CA . LEU A 1 293 ? 4.715 -0.738 -9.715 1.00 98.69 293 LEU A CA 1
ATOM 2357 C C . LEU A 1 293 ? 3.244 -0.417 -9.424 1.00 98.69 293 LEU A C 1
ATOM 2359 O O . LEU A 1 293 ? 2.822 -0.452 -8.273 1.00 98.69 293 LEU A O 1
ATOM 2363 N N . THR A 1 294 ? 2.438 -0.168 -10.455 1.00 98.75 294 THR A N 1
ATOM 2364 C CA . THR A 1 294 ? 0.991 0.039 -10.295 1.00 98.75 294 THR A CA 1
ATOM 2365 C C . THR A 1 294 ? 0.307 -1.226 -9.759 1.00 98.75 294 THR A C 1
ATOM 2367 O O . THR A 1 294 ? -0.503 -1.128 -8.842 1.00 98.75 294 THR A O 1
ATOM 2370 N N . TYR A 1 295 ? 0.681 -2.416 -10.243 1.00 98.69 295 TYR A N 1
ATOM 2371 C CA . TYR A 1 295 ? 0.222 -3.696 -9.690 1.00 98.69 295 TYR A CA 1
ATOM 2372 C C . TYR A 1 295 ? 0.646 -3.896 -8.228 1.00 98.69 295 TYR A C 1
ATOM 2374 O O . TYR A 1 295 ? -0.152 -4.383 -7.432 1.00 98.69 295 TYR A O 1
ATOM 2382 N N . PHE A 1 296 ? 1.865 -3.498 -7.848 1.00 98.50 296 PHE A N 1
ATOM 2383 C CA . PHE A 1 296 ? 2.334 -3.561 -6.459 1.00 98.50 296 PHE A CA 1
ATOM 2384 C C . PHE A 1 296 ? 1.477 -2.696 -5.520 1.00 98.50 296 PHE A C 1
ATOM 2386 O O . PHE A 1 296 ? 1.038 -3.164 -4.471 1.00 98.50 296 PHE A O 1
ATOM 2393 N N . GLU A 1 297 ? 1.177 -1.461 -5.923 1.00 97.50 297 GLU A N 1
ATOM 2394 C CA . GLU A 1 297 ? 0.317 -0.536 -5.169 1.00 97.50 297 GLU A CA 1
ATOM 2395 C C . GLU A 1 297 ? -1.158 -0.994 -5.142 1.00 97.50 297 GLU A C 1
ATOM 2397 O O . GLU A 1 297 ? -1.864 -0.761 -4.160 1.00 97.50 297 GLU A O 1
ATOM 2402 N N . LEU A 1 298 ? -1.630 -1.679 -6.195 1.00 97.44 298 LEU A N 1
ATOM 2403 C CA . LEU A 1 298 ? -2.968 -2.283 -6.269 1.00 97.44 298 LEU A CA 1
ATOM 2404 C C . LEU A 1 298 ? -3.079 -3.632 -5.538 1.00 97.44 298 LEU A C 1
ATOM 2406 O O . LEU A 1 298 ? -4.190 -4.045 -5.205 1.00 97.44 298 LEU A O 1
ATOM 2410 N N . TRP A 1 299 ? -1.969 -4.305 -5.224 1.00 96.88 299 TRP A N 1
ATOM 2411 C CA . TRP A 1 299 ? -1.964 -5.633 -4.597 1.00 96.88 299 TRP A CA 1
ATOM 2412 C C . TRP A 1 299 ? -2.816 -5.734 -3.313 1.00 96.88 299 TRP A C 1
ATOM 2414 O O . TRP A 1 299 ? -3.559 -6.708 -3.185 1.00 96.88 299 TRP A O 1
ATOM 2424 N N . PRO A 1 300 ? -2.835 -4.753 -2.381 1.00 94.00 300 PRO A N 1
ATOM 2425 C CA . PRO A 1 300 ? -3.698 -4.792 -1.189 1.00 94.00 300 PRO A CA 1
ATOM 2426 C C . PRO A 1 300 ? -5.210 -4.699 -1.467 1.00 94.00 300 PRO A C 1
ATOM 2428 O O . PRO A 1 300 ? -6.007 -4.869 -0.543 1.00 94.00 300 PRO A O 1
ATOM 2431 N N . TYR A 1 301 ? -5.595 -4.397 -2.709 1.00 93.56 301 TYR A N 1
ATOM 2432 C CA . TYR A 1 301 ? -6.973 -4.311 -3.198 1.00 93.56 301 TYR A CA 1
ATOM 2433 C C . TYR A 1 301 ? -7.336 -5.487 -4.122 1.00 93.56 301 TYR A C 1
ATOM 2435 O O . TYR A 1 301 ? -8.500 -5.636 -4.488 1.00 93.56 301 TYR A O 1
ATOM 2443 N N . ALA A 1 302 ? -6.355 -6.302 -4.516 1.00 94.44 302 ALA A N 1
ATOM 2444 C CA . ALA A 1 302 ? -6.533 -7.406 -5.448 1.00 94.44 302 ALA A CA 1
ATOM 2445 C C . ALA A 1 302 ? -7.183 -8.640 -4.782 1.00 94.44 302 ALA A C 1
ATOM 2447 O O . ALA A 1 302 ? -7.265 -8.729 -3.550 1.00 94.44 302 ALA A O 1
ATOM 2448 N N . TYR A 1 303 ? -7.609 -9.631 -5.572 1.00 92.94 303 TYR A N 1
ATOM 2449 C CA . TYR A 1 303 ? -7.957 -10.953 -5.032 1.00 92.94 303 TYR A CA 1
ATOM 2450 C C . TYR A 1 303 ? -6.730 -11.702 -4.506 1.00 92.94 303 TYR A C 1
ATOM 2452 O O . TYR A 1 303 ? -6.873 -12.430 -3.520 1.00 92.94 303 TYR A O 1
ATOM 2460 N N . GLN A 1 304 ? -5.550 -11.414 -5.070 1.00 94.56 304 GLN A N 1
ATOM 2461 C CA . GLN A 1 304 ? -4.245 -11.999 -4.735 1.00 94.56 304 GLN A CA 1
ATOM 2462 C C . GLN A 1 304 ? -4.150 -13.484 -5.114 1.00 94.56 304 GLN A C 1
ATOM 2464 O O . GLN A 1 304 ? -3.551 -14.290 -4.403 1.00 94.56 304 GLN A O 1
ATOM 2469 N N . ASP A 1 305 ? -4.772 -13.849 -6.235 1.00 94.56 305 ASP A N 1
ATOM 2470 C CA . ASP A 1 305 ? -4.872 -15.223 -6.722 1.00 94.56 305 ASP A CA 1
ATOM 2471 C C . ASP A 1 305 ? -3.996 -15.488 -7.965 1.00 94.56 305 ASP A C 1
ATOM 2473 O O . ASP A 1 305 ? -3.134 -14.690 -8.351 1.00 94.56 305 ASP A O 1
ATOM 2477 N N . SER A 1 306 ? -4.196 -16.645 -8.602 1.00 95.69 306 SER A N 1
ATOM 2478 C CA . SER A 1 306 ? -3.449 -17.045 -9.798 1.00 95.69 306 SER A CA 1
ATOM 2479 C C . SER A 1 306 ? -3.717 -16.161 -11.021 1.00 95.69 306 SER A C 1
ATOM 2481 O O . SER A 1 306 ? -2.844 -16.069 -11.887 1.00 95.69 306 SER A O 1
ATOM 2483 N N . HIS A 1 307 ? -4.869 -15.483 -11.103 1.00 95.06 307 HIS A N 1
ATOM 2484 C CA . HIS A 1 307 ? -5.153 -14.511 -12.159 1.00 95.06 307 HIS A CA 1
ATOM 2485 C C . HIS A 1 307 ? -4.287 -13.262 -11.960 1.00 95.06 307 HIS A C 1
ATOM 2487 O O . HIS A 1 307 ? -3.564 -12.849 -12.870 1.00 95.06 307 HIS A O 1
ATOM 2493 N N . ASP A 1 308 ? -4.273 -12.715 -10.746 1.00 97.38 308 ASP A N 1
ATOM 2494 C CA . ASP A 1 308 ? -3.517 -11.499 -10.433 1.00 97.38 308 ASP A CA 1
ATOM 2495 C C . ASP A 1 308 ? -1.997 -11.723 -10.549 1.00 97.38 308 ASP A C 1
ATOM 2497 O O . ASP A 1 308 ? -1.291 -10.933 -11.183 1.00 97.38 308 ASP A O 1
ATOM 2501 N N . LEU A 1 309 ? -1.488 -12.855 -10.044 1.00 97.88 309 LEU A N 1
ATOM 2502 C CA . LEU A 1 309 ? -0.082 -13.249 -10.219 1.00 97.88 309 LEU A CA 1
ATOM 2503 C C . LEU A 1 309 ? 0.296 -13.404 -11.699 1.00 97.88 309 LEU A C 1
ATOM 2505 O O . LEU A 1 309 ? 1.372 -12.978 -12.120 1.00 97.88 309 LEU A O 1
ATOM 2509 N N . LYS A 1 310 ? -0.597 -13.970 -12.520 1.00 97.00 310 LYS A N 1
ATOM 2510 C CA . LYS A 1 310 ? -0.372 -14.125 -13.961 1.00 97.00 310 LYS A CA 1
ATOM 2511 C C . LYS A 1 310 ? -0.287 -12.775 -14.682 1.00 97.00 310 LYS A C 1
ATOM 2513 O O . LYS A 1 310 ? 0.478 -12.673 -15.639 1.00 97.00 310 LYS A O 1
ATOM 2518 N N . ALA A 1 311 ? -1.001 -11.736 -14.236 1.00 97.50 311 ALA A N 1
ATOM 2519 C CA . ALA A 1 311 ? -0.860 -10.386 -14.794 1.00 97.50 311 ALA A CA 1
ATOM 2520 C C . ALA A 1 311 ? 0.554 -9.832 -14.580 1.00 97.50 311 ALA A C 1
ATOM 2522 O O . ALA A 1 311 ? 1.204 -9.422 -15.545 1.00 97.50 311 ALA A O 1
ATOM 2523 N N . ILE A 1 312 ? 1.063 -9.928 -13.350 1.00 98.25 312 ILE A N 1
ATOM 2524 C CA . ILE A 1 312 ? 2.423 -9.505 -12.995 1.00 98.25 312 ILE A CA 1
ATOM 2525 C C . ILE A 1 312 ? 3.461 -10.304 -13.799 1.00 98.25 312 ILE A C 1
ATOM 2527 O O . ILE A 1 312 ? 4.316 -9.714 -14.465 1.00 98.25 312 ILE A O 1
ATOM 2531 N N . SER A 1 313 ? 3.359 -11.637 -13.816 1.00 97.50 313 SER A N 1
ATOM 2532 C CA . SER A 1 313 ? 4.330 -12.492 -14.508 1.00 97.50 313 SER A CA 1
ATOM 2533 C C . SER A 1 313 ? 4.351 -12.285 -16.033 1.00 97.50 313 SER A C 1
ATOM 2535 O O . SER A 1 313 ? 5.428 -12.345 -16.625 1.00 97.50 313 SER A O 1
ATOM 2537 N N . ILE A 1 314 ? 3.216 -11.983 -16.684 1.00 96.38 314 ILE A N 1
ATOM 2538 C CA . ILE A 1 314 ? 3.176 -11.643 -18.123 1.00 96.38 314 ILE A CA 1
ATOM 2539 C C . ILE A 1 314 ? 3.993 -10.377 -18.412 1.00 96.38 314 ILE A C 1
ATOM 2541 O O . ILE A 1 314 ? 4.806 -10.368 -19.341 1.00 96.38 314 ILE A O 1
ATOM 2545 N N . VAL A 1 315 ? 3.806 -9.312 -17.623 1.00 97.75 315 VAL A N 1
ATOM 2546 C CA . VAL A 1 315 ? 4.553 -8.056 -17.809 1.00 97.75 315 VAL A CA 1
ATOM 2547 C C . VAL A 1 315 ? 6.033 -8.259 -17.481 1.00 97.75 315 VAL A C 1
ATOM 2549 O O . VAL A 1 315 ? 6.881 -7.824 -18.257 1.00 97.75 315 VAL A O 1
ATOM 2552 N N . SER A 1 316 ? 6.344 -8.999 -16.411 1.00 97.50 316 SER A N 1
ATOM 2553 C CA . SER A 1 316 ? 7.710 -9.347 -15.997 1.00 97.50 316 SER A CA 1
ATOM 2554 C C . SER A 1 316 ? 8.488 -10.093 -17.094 1.00 97.50 316 SER A C 1
ATOM 2556 O O . SER A 1 316 ? 9.574 -9.672 -17.497 1.00 97.50 316 SER A O 1
ATOM 2558 N N . GLN A 1 317 ? 7.894 -11.136 -17.689 1.00 95.75 317 GLN A N 1
ATOM 2559 C CA . GLN A 1 317 ? 8.492 -11.846 -18.828 1.00 95.75 317 GLN A CA 1
ATOM 2560 C C . GLN A 1 317 ? 8.673 -10.947 -20.059 1.00 95.75 317 GLN A C 1
ATOM 2562 O O . GLN A 1 317 ? 9.653 -11.098 -20.792 1.00 95.75 317 GLN A O 1
ATOM 2567 N N . LYS A 1 318 ? 7.734 -10.023 -20.309 1.00 95.88 318 LYS A N 1
ATOM 2568 C CA . LYS A 1 318 ? 7.798 -9.100 -21.448 1.00 95.88 318 LYS A CA 1
ATOM 2569 C C . LYS A 1 318 ? 8.934 -8.091 -21.283 1.00 95.88 318 LYS A C 1
ATOM 2571 O O . LYS A 1 318 ? 9.743 -7.960 -22.199 1.00 95.88 318 LYS A O 1
ATOM 2576 N N . VAL A 1 319 ? 9.043 -7.434 -20.125 1.00 97.38 319 VAL A N 1
ATOM 2577 C CA . VAL A 1 319 ? 10.105 -6.446 -19.876 1.00 97.38 319 VAL A CA 1
ATOM 2578 C C . VAL A 1 319 ? 11.488 -7.094 -19.870 1.00 97.38 319 VAL A C 1
ATOM 2580 O O . VAL A 1 319 ? 12.413 -6.514 -20.426 1.00 97.38 319 VAL A O 1
ATOM 2583 N N . ASN A 1 320 ? 11.629 -8.334 -19.386 1.00 96.88 320 ASN A N 1
ATOM 2584 C CA . ASN A 1 320 ? 12.917 -9.033 -19.389 1.00 96.88 320 ASN A CA 1
ATOM 2585 C C . ASN A 1 320 ? 13.457 -9.340 -20.801 1.00 96.88 320 ASN A C 1
ATOM 2587 O O . ASN A 1 320 ? 14.650 -9.569 -20.959 1.00 96.88 320 ASN A O 1
ATOM 2591 N N . ARG A 1 321 ? 12.607 -9.317 -21.839 1.00 95.81 321 ARG A N 1
ATOM 2592 C CA . ARG A 1 321 ? 13.027 -9.418 -23.253 1.00 95.81 321 ARG A CA 1
ATOM 2593 C C . ARG A 1 321 ? 13.421 -8.070 -23.866 1.00 95.81 321 ARG A C 1
ATOM 2595 O O . ARG A 1 321 ? 14.032 -8.052 -24.930 1.00 95.81 321 ARG A O 1
ATOM 2602 N N . VAL A 1 322 ? 13.021 -6.959 -23.247 1.00 95.81 322 VAL A N 1
ATOM 2603 C CA . VAL A 1 322 ? 13.263 -5.586 -23.728 1.00 95.81 322 VAL A CA 1
ATOM 2604 C C . VAL A 1 322 ? 14.437 -4.937 -22.990 1.00 95.81 322 VAL A C 1
ATOM 2606 O O . VAL A 1 322 ? 15.204 -4.210 -23.611 1.00 95.81 322 VAL A O 1
ATOM 2609 N N . ASP A 1 323 ? 14.591 -5.229 -21.697 1.00 96.00 323 ASP A N 1
ATOM 2610 C CA . ASP A 1 323 ? 15.628 -4.702 -20.800 1.00 96.00 323 ASP A CA 1
ATOM 2611 C C . ASP A 1 323 ? 16.277 -5.843 -19.972 1.00 96.00 323 ASP A C 1
ATOM 2613 O O . ASP A 1 323 ? 16.094 -5.897 -18.752 1.00 96.00 323 ASP A O 1
ATOM 2617 N N . PRO A 1 324 ? 16.971 -6.820 -20.600 1.00 95.19 324 PRO A N 1
ATOM 2618 C CA . PRO A 1 324 ? 17.519 -7.981 -19.892 1.00 95.19 324 PRO A CA 1
ATOM 2619 C C . PRO A 1 324 ? 18.560 -7.554 -18.850 1.00 95.19 324 PRO A C 1
ATOM 2621 O O . PRO A 1 324 ? 19.535 -6.885 -19.181 1.00 95.19 324 PRO A O 1
ATOM 2624 N N . GLY A 1 325 ? 18.347 -7.922 -17.583 1.00 89.12 325 GLY A N 1
ATOM 2625 C CA . GLY A 1 325 ? 19.221 -7.531 -16.466 1.00 89.12 325 GLY A CA 1
ATOM 2626 C C . GLY A 1 325 ? 19.189 -6.040 -16.085 1.00 89.12 325 GLY A C 1
ATOM 2627 O O . GLY A 1 325 ? 19.854 -5.650 -15.128 1.00 89.12 325 GLY A O 1
ATOM 2628 N N . GLY A 1 326 ? 18.422 -5.204 -16.792 1.00 92.56 326 GLY A N 1
ATOM 2629 C CA . GLY A 1 326 ? 18.303 -3.777 -16.502 1.00 92.56 326 GLY A CA 1
ATOM 2630 C C . GLY A 1 326 ? 17.312 -3.451 -15.382 1.00 92.56 326 GLY A C 1
ATOM 2631 O O . GLY A 1 326 ? 16.527 -4.290 -14.926 1.00 92.56 326 GLY A O 1
ATOM 2632 N N . GLN A 1 327 ? 17.334 -2.191 -14.932 1.00 93.25 327 GLN A N 1
ATOM 2633 C CA . GLN A 1 327 ? 16.529 -1.720 -13.797 1.00 93.25 327 GLN A CA 1
ATOM 2634 C C . GLN A 1 327 ? 15.016 -1.911 -14.004 1.00 93.25 327 GLN A C 1
ATOM 2636 O O . GLN A 1 327 ? 14.293 -2.127 -13.028 1.00 93.25 327 GLN A O 1
ATOM 2641 N N . ASN A 1 328 ? 14.511 -1.848 -15.243 1.00 96.50 328 ASN A N 1
ATOM 2642 C CA . ASN A 1 328 ? 13.076 -1.986 -15.509 1.00 96.50 328 ASN A CA 1
ATOM 2643 C C . ASN A 1 328 ? 12.636 -3.448 -15.374 1.00 96.50 328 ASN A C 1
ATOM 2645 O O . ASN A 1 328 ? 11.590 -3.720 -14.782 1.00 96.50 328 ASN A O 1
ATOM 2649 N N . SER A 1 329 ? 13.457 -4.390 -15.857 1.00 97.19 329 SER A N 1
ATOM 2650 C CA . SER A 1 329 ? 13.213 -5.821 -15.648 1.00 97.19 329 SER A CA 1
ATOM 2651 C C . SER A 1 329 ? 13.302 -6.182 -14.168 1.00 97.19 329 SER A C 1
ATOM 2653 O O . SER A 1 329 ? 12.354 -6.740 -13.613 1.00 97.19 329 SER A O 1
ATOM 2655 N N . ALA A 1 330 ? 14.370 -5.748 -13.491 1.00 97.75 330 ALA A N 1
ATOM 2656 C CA . ALA A 1 330 ? 14.537 -5.964 -12.057 1.00 97.75 330 ALA A CA 1
ATOM 2657 C C . ALA A 1 330 ? 13.372 -5.376 -11.231 1.00 97.75 330 ALA A C 1
ATOM 2659 O O . ALA A 1 330 ? 12.966 -5.971 -10.236 1.00 97.75 330 ALA A O 1
ATOM 2660 N N . THR A 1 331 ? 12.775 -4.252 -11.658 1.00 98.44 331 THR A N 1
ATOM 2661 C CA . THR A 1 331 ? 11.585 -3.678 -10.998 1.00 98.44 331 THR A CA 1
ATOM 2662 C C . THR A 1 331 ? 10.415 -4.663 -11.026 1.00 98.44 331 THR A C 1
ATOM 2664 O O . THR A 1 331 ? 9.825 -4.946 -9.986 1.00 98.44 331 THR A O 1
ATOM 2667 N N . CYS A 1 332 ? 10.094 -5.233 -12.192 1.00 98.44 332 CYS A N 1
ATOM 2668 C CA . CYS A 1 332 ? 9.024 -6.226 -12.307 1.00 98.44 332 CYS A CA 1
ATOM 2669 C C . CYS A 1 332 ? 9.351 -7.552 -11.604 1.00 98.44 332 CYS A C 1
ATOM 2671 O O . CYS A 1 332 ? 8.449 -8.180 -11.053 1.00 98.44 332 CYS A O 1
ATOM 2673 N N . GLN A 1 333 ? 10.621 -7.968 -11.583 1.00 98.38 333 GLN A N 1
ATOM 2674 C CA . GLN A 1 333 ? 11.060 -9.159 -10.851 1.00 98.38 333 GLN A CA 1
ATOM 2675 C C . GLN A 1 333 ? 10.877 -8.989 -9.336 1.00 98.38 333 GLN A C 1
ATOM 2677 O O . GLN A 1 333 ? 10.300 -9.867 -8.700 1.00 98.38 333 GLN A O 1
ATOM 2682 N N . VAL A 1 334 ? 11.267 -7.845 -8.759 1.00 98.62 334 VAL A N 1
ATOM 2683 C CA . VAL A 1 334 ? 11.021 -7.553 -7.335 1.00 98.62 334 VAL A CA 1
ATOM 2684 C C . VAL A 1 334 ? 9.522 -7.532 -7.022 1.00 98.62 334 VAL A C 1
ATOM 2686 O O . VAL A 1 334 ? 9.119 -8.102 -6.011 1.00 98.62 334 VAL A O 1
ATOM 2689 N N . VAL A 1 335 ? 8.677 -6.961 -7.889 1.00 98.69 335 VAL A N 1
ATOM 2690 C CA . VAL A 1 335 ? 7.212 -6.996 -7.701 1.00 98.69 335 VAL A CA 1
ATOM 2691 C C . VAL A 1 335 ? 6.659 -8.426 -7.721 1.00 98.69 335 VAL A C 1
ATOM 2693 O O . VAL A 1 335 ? 5.877 -8.772 -6.839 1.00 98.69 335 VAL A O 1
ATOM 2696 N N . ASP A 1 336 ? 7.073 -9.269 -8.673 1.00 98.38 336 ASP A N 1
ATOM 2697 C CA . ASP A 1 336 ? 6.641 -10.674 -8.755 1.00 98.38 336 ASP A CA 1
ATOM 2698 C C . ASP A 1 336 ? 7.081 -11.475 -7.513 1.00 98.38 336 ASP A C 1
ATOM 2700 O O . ASP A 1 336 ? 6.274 -12.181 -6.906 1.00 98.38 336 ASP A O 1
ATOM 2704 N N . LEU A 1 337 ? 8.324 -11.280 -7.053 1.00 98.56 337 LEU A N 1
ATOM 2705 C CA . LEU A 1 337 ? 8.838 -11.877 -5.816 1.00 98.56 337 LEU A CA 1
ATOM 2706 C C . LEU A 1 337 ? 8.044 -11.420 -4.580 1.00 98.56 337 LEU A C 1
ATOM 2708 O O . LEU A 1 337 ? 7.682 -12.254 -3.749 1.00 98.56 337 LEU A O 1
ATOM 2712 N N . LEU A 1 338 ? 7.732 -10.124 -4.458 1.00 98.25 338 LEU A N 1
ATOM 2713 C CA . LEU A 1 338 ? 6.941 -9.577 -3.348 1.00 98.25 338 LEU A CA 1
ATOM 2714 C C . LEU A 1 338 ? 5.496 -10.099 -3.357 1.00 98.25 338 LEU A C 1
ATOM 2716 O O . LEU A 1 338 ? 5.002 -10.514 -2.309 1.00 98.25 338 LEU A O 1
ATOM 2720 N N . ALA A 1 339 ? 4.841 -10.145 -4.521 1.00 97.75 339 ALA A N 1
ATOM 2721 C CA . ALA A 1 339 ? 3.484 -10.677 -4.670 1.00 97.75 339 ALA A CA 1
ATOM 2722 C C . ALA A 1 339 ? 3.405 -12.177 -4.321 1.00 97.75 339 ALA A C 1
ATOM 2724 O O . ALA A 1 339 ? 2.431 -12.629 -3.723 1.00 97.75 339 ALA A O 1
ATOM 2725 N N . ARG A 1 340 ? 4.467 -12.940 -4.616 1.00 97.56 340 ARG A N 1
ATOM 2726 C CA . ARG A 1 340 ? 4.620 -14.359 -4.242 1.00 97.56 340 ARG A CA 1
ATOM 2727 C C . ARG A 1 340 ? 5.113 -14.586 -2.804 1.00 97.56 340 ARG A C 1
ATOM 2729 O O . ARG A 1 340 ? 5.325 -15.732 -2.418 1.00 97.56 340 ARG A O 1
ATOM 2736 N N . GLY A 1 341 ? 5.345 -13.533 -2.016 1.00 96.50 341 GLY A N 1
ATOM 2737 C CA . GLY A 1 341 ? 5.852 -13.637 -0.641 1.00 96.50 341 GLY A CA 1
ATOM 2738 C C . GLY A 1 341 ? 7.326 -14.055 -0.513 1.00 96.50 341 GLY A C 1
ATOM 2739 O O . GLY A 1 341 ? 7.782 -14.378 0.584 1.00 96.50 341 GLY A O 1
ATOM 2740 N N . ARG A 1 342 ? 8.107 -14.023 -1.602 1.00 97.50 342 ARG A N 1
ATOM 2741 C CA . ARG A 1 342 ? 9.546 -14.358 -1.646 1.00 97.50 342 ARG A CA 1
ATOM 2742 C C . ARG A 1 342 ? 10.400 -13.178 -1.155 1.00 97.50 342 ARG A C 1
ATOM 2744 O O . ARG A 1 342 ? 11.275 -12.667 -1.853 1.00 97.50 342 ARG A O 1
ATOM 2751 N N . PHE A 1 343 ? 10.124 -12.714 0.067 1.00 96.19 343 PHE A N 1
ATOM 2752 C CA . PHE A 1 343 ? 10.665 -11.464 0.622 1.00 96.19 343 PHE A CA 1
ATOM 2753 C C . PHE A 1 343 ? 12.197 -11.425 0.728 1.00 96.19 343 PHE A C 1
ATOM 2755 O O . PHE A 1 343 ? 12.785 -10.360 0.545 1.00 96.19 343 PHE A O 1
ATOM 2762 N N . LEU A 1 344 ? 12.854 -12.557 1.010 1.00 95.94 344 LEU A N 1
ATOM 2763 C CA . LEU A 1 344 ? 14.319 -12.625 1.097 1.00 95.94 344 LEU A CA 1
ATOM 2764 C C . LEU A 1 344 ? 14.977 -12.379 -0.268 1.00 95.94 344 LEU A C 1
ATOM 2766 O O . LEU A 1 344 ? 15.935 -11.621 -0.370 1.00 95.94 344 LEU A O 1
ATOM 2770 N N . GLU A 1 345 ? 14.430 -12.964 -1.327 1.00 97.88 345 GLU A N 1
ATOM 2771 C CA . GLU A 1 345 ? 14.949 -12.797 -2.686 1.00 97.88 345 GLU A CA 1
ATOM 2772 C C . GLU A 1 345 ? 14.659 -11.393 -3.217 1.00 97.88 345 GLU A C 1
ATOM 2774 O O . GLU A 1 345 ? 15.551 -10.746 -3.765 1.00 97.88 345 GLU A O 1
ATOM 2779 N N . ALA A 1 346 ? 13.455 -10.871 -2.952 1.00 98.12 346 ALA A N 1
ATOM 2780 C CA . ALA A 1 346 ? 13.117 -9.476 -3.223 1.00 98.12 346 ALA A CA 1
ATOM 2781 C C . ALA A 1 346 ? 14.091 -8.511 -2.523 1.00 98.12 346 ALA A C 1
ATOM 2783 O O . ALA A 1 346 ? 14.520 -7.527 -3.128 1.00 98.12 346 ALA A O 1
ATOM 2784 N N . LYS A 1 347 ? 14.487 -8.803 -1.274 1.00 96.50 347 LYS A N 1
ATOM 2785 C CA . LYS A 1 347 ? 15.494 -8.038 -0.525 1.00 96.50 347 LYS A CA 1
ATOM 2786 C C . LYS A 1 347 ? 16.871 -8.113 -1.178 1.00 96.50 347 LYS A C 1
ATOM 2788 O O . LYS A 1 347 ? 17.435 -7.061 -1.463 1.00 96.50 347 LYS A O 1
ATOM 2793 N N . ASN A 1 348 ? 17.381 -9.312 -1.449 1.00 96.44 348 ASN A N 1
ATOM 2794 C CA . ASN A 1 348 ? 18.714 -9.502 -2.024 1.00 96.44 348 ASN A CA 1
ATOM 2795 C C . ASN A 1 348 ? 18.831 -8.828 -3.405 1.00 96.44 348 ASN A C 1
ATOM 2797 O O . ASN A 1 348 ? 19.792 -8.107 -3.670 1.00 96.44 348 ASN A O 1
ATOM 2801 N N . MET A 1 349 ? 17.814 -8.983 -4.261 1.00 96.81 349 MET A N 1
ATOM 2802 C CA . MET A 1 349 ? 17.744 -8.307 -5.561 1.00 96.81 349 MET A CA 1
ATOM 2803 C C . MET A 1 349 ? 17.650 -6.782 -5.411 1.00 96.81 349 MET A C 1
ATOM 2805 O O . MET A 1 349 ? 18.323 -6.046 -6.133 1.00 96.81 349 MET A O 1
ATOM 2809 N N . THR A 1 350 ? 16.870 -6.292 -4.441 1.00 97.25 350 THR A N 1
ATOM 2810 C CA . THR A 1 350 ? 16.769 -4.852 -4.163 1.00 97.25 350 THR A CA 1
ATOM 2811 C C . THR A 1 350 ? 18.107 -4.263 -3.717 1.00 97.25 350 THR A C 1
ATOM 2813 O O . THR A 1 350 ? 18.500 -3.195 -4.181 1.00 97.25 350 THR A O 1
ATOM 2816 N N . GLU A 1 351 ? 18.827 -4.962 -2.839 1.00 95.12 351 GLU A N 1
ATOM 2817 C CA . GLU A 1 351 ? 20.147 -4.555 -2.351 1.00 95.12 351 GLU A CA 1
ATOM 2818 C C . GLU A 1 351 ? 21.201 -4.583 -3.465 1.00 95.12 351 GLU A C 1
ATOM 2820 O O . GLU A 1 351 ? 21.975 -3.634 -3.579 1.00 95.12 351 GLU A O 1
ATOM 2825 N N . SER A 1 352 ? 21.170 -5.591 -4.344 1.00 95.06 352 SER A N 1
ATOM 2826 C CA . SER A 1 352 ? 22.043 -5.673 -5.522 1.00 95.06 352 SER A CA 1
ATOM 2827 C C . SER A 1 352 ? 21.854 -4.483 -6.475 1.00 95.06 352 SER A C 1
ATOM 2829 O O . SER A 1 352 ? 22.825 -3.813 -6.828 1.00 95.06 352 SER A O 1
ATOM 2831 N N . ILE A 1 353 ? 20.609 -4.143 -6.833 1.00 95.38 353 ILE A N 1
ATOM 2832 C CA . ILE A 1 353 ? 20.327 -2.995 -7.713 1.00 95.38 353 ILE A CA 1
ATOM 2833 C C . ILE A 1 353 ? 20.711 -1.664 -7.050 1.00 95.38 353 ILE A C 1
ATOM 2835 O O . ILE A 1 353 ? 21.265 -0.787 -7.716 1.00 95.38 353 ILE A O 1
ATOM 2839 N N . LEU A 1 354 ? 20.482 -1.508 -5.741 1.00 93.31 354 LEU A N 1
ATOM 2840 C CA . LEU A 1 354 ? 20.930 -0.322 -5.004 1.00 93.31 354 LEU A CA 1
ATOM 2841 C C . LEU A 1 354 ? 22.460 -0.208 -4.939 1.00 93.31 354 LEU A C 1
ATOM 2843 O O . LEU A 1 354 ? 22.973 0.903 -5.046 1.00 93.31 354 LEU A O 1
ATOM 2847 N N . GLY A 1 355 ? 23.186 -1.321 -4.810 1.00 90.00 355 GLY A N 1
ATOM 2848 C CA . GLY A 1 355 ? 24.650 -1.339 -4.873 1.00 90.00 355 GLY A CA 1
ATOM 2849 C C . GLY A 1 355 ? 25.179 -0.950 -6.256 1.00 90.00 355 GLY A C 1
ATOM 2850 O O . GLY A 1 355 ? 26.038 -0.080 -6.366 1.00 90.00 355 GLY A O 1
ATOM 2851 N N . ASN A 1 356 ? 24.609 -1.533 -7.313 1.00 88.00 356 ASN A N 1
ATOM 2852 C CA . ASN A 1 356 ? 25.063 -1.331 -8.692 1.00 88.00 356 ASN A CA 1
ATOM 2853 C C . ASN A 1 356 ? 24.719 0.058 -9.258 1.00 88.00 356 ASN A C 1
ATOM 2855 O O . ASN A 1 356 ? 25.460 0.584 -10.086 1.00 88.00 356 ASN A O 1
ATOM 2859 N N . TYR A 1 357 ? 23.599 0.658 -8.835 1.00 83.50 357 TYR A N 1
ATOM 2860 C CA . TYR A 1 357 ? 23.072 1.889 -9.438 1.00 83.50 357 TYR A CA 1
ATOM 2861 C C . TYR A 1 357 ? 22.838 3.048 -8.457 1.00 83.50 357 TYR A C 1
ATOM 2863 O O . TYR A 1 357 ? 22.454 4.134 -8.886 1.00 83.50 357 TYR A O 1
ATOM 2871 N N . GLY A 1 358 ? 23.083 2.877 -7.155 1.00 74.50 358 GLY A N 1
ATOM 2872 C CA . GLY A 1 358 ? 22.796 3.899 -6.137 1.00 74.50 358 GLY A CA 1
ATOM 2873 C C . GLY A 1 358 ? 23.572 5.215 -6.288 1.00 74.50 358 GLY A C 1
ATOM 2874 O O . GLY A 1 358 ? 23.129 6.233 -5.760 1.00 74.50 358 GLY A O 1
ATOM 2875 N N . ALA A 1 359 ? 24.687 5.206 -7.026 1.00 74.69 359 ALA A N 1
ATOM 2876 C CA . ALA A 1 359 ? 25.482 6.386 -7.389 1.00 74.69 359 ALA A CA 1
ATOM 2877 C C . ALA A 1 359 ? 25.450 6.708 -8.902 1.00 74.69 359 ALA A C 1
ATOM 2879 O O . ALA A 1 359 ? 26.213 7.551 -9.374 1.00 74.69 359 ALA A O 1
ATOM 2880 N N . ALA A 1 360 ? 24.598 6.032 -9.682 1.00 78.00 360 ALA A N 1
ATOM 2881 C CA . ALA A 1 360 ? 24.499 6.242 -11.123 1.00 78.00 360 ALA A CA 1
ATOM 2882 C C . ALA A 1 360 ? 23.779 7.559 -11.466 1.00 78.00 360 ALA A C 1
ATOM 2884 O O . ALA A 1 360 ? 22.939 8.049 -10.714 1.00 78.00 360 ALA A O 1
ATOM 2885 N N . SER A 1 361 ? 24.032 8.091 -12.667 1.00 77.31 361 SER A N 1
ATOM 2886 C CA . SER A 1 361 ? 23.358 9.296 -13.187 1.00 77.31 361 SER A CA 1
ATOM 2887 C C . SER A 1 361 ? 21.837 9.143 -13.345 1.00 77.31 361 SER A C 1
ATOM 2889 O O . SER A 1 361 ? 21.133 10.140 -13.484 1.00 77.31 361 SER A O 1
ATOM 2891 N N . SER A 1 362 ? 21.328 7.907 -13.317 1.00 82.12 362 SER A N 1
ATOM 2892 C CA . SER A 1 362 ? 19.905 7.579 -13.211 1.00 82.12 362 SER A CA 1
ATOM 2893 C C . SER A 1 362 ? 19.695 6.677 -11.983 1.00 82.12 362 SER A C 1
ATOM 2895 O O . SER A 1 362 ? 19.841 5.454 -12.087 1.00 82.12 362 SER A O 1
ATOM 2897 N N . PRO A 1 363 ? 19.429 7.268 -10.799 1.00 87.12 363 PRO A N 1
ATOM 2898 C CA . PRO A 1 363 ? 19.219 6.507 -9.574 1.00 87.12 363 PRO A CA 1
ATOM 2899 C C . PRO A 1 363 ? 17.960 5.627 -9.658 1.00 87.12 363 PRO A C 1
ATOM 2901 O O . PRO A 1 363 ? 16.928 6.085 -10.159 1.00 87.12 363 PRO A O 1
ATOM 2904 N N . PRO A 1 364 ? 17.989 4.398 -9.116 1.00 92.19 364 PRO A N 1
ATOM 2905 C CA . PRO A 1 364 ? 16.894 3.436 -9.217 1.00 92.19 364 PRO A CA 1
ATOM 2906 C C . PRO A 1 364 ? 15.767 3.764 -8.215 1.00 92.19 364 PRO A C 1
ATOM 2908 O O . PRO A 1 364 ? 15.577 3.064 -7.221 1.00 92.19 364 PRO A O 1
ATOM 2911 N N . VAL A 1 365 ? 15.010 4.844 -8.456 1.00 93.44 365 VAL A N 1
ATOM 2912 C CA . VAL A 1 365 ? 14.014 5.404 -7.510 1.00 93.44 365 VAL A CA 1
ATOM 2913 C C . VAL A 1 365 ? 13.082 4.359 -6.862 1.00 93.44 365 VAL A C 1
ATOM 2915 O O . VAL A 1 365 ? 12.926 4.408 -5.637 1.00 93.44 365 VAL A O 1
ATOM 2918 N N . PRO A 1 366 ? 12.502 3.384 -7.599 1.00 96.94 366 PRO A N 1
ATOM 2919 C CA . PRO A 1 366 ? 11.610 2.386 -7.003 1.00 96.94 366 PRO A CA 1
ATOM 2920 C C . PRO A 1 366 ? 12.291 1.486 -5.965 1.00 96.94 366 PRO A C 1
ATOM 2922 O O . PRO A 1 366 ? 11.650 1.025 -5.025 1.00 96.94 366 PRO A O 1
ATOM 2925 N N . PHE A 1 367 ? 13.601 1.269 -6.082 1.00 97.69 367 PHE A N 1
ATOM 2926 C CA . PHE A 1 367 ? 14.345 0.358 -5.216 1.00 97.69 367 PHE A CA 1
ATOM 2927 C C . PHE A 1 367 ? 14.600 0.939 -3.827 1.00 97.69 367 PHE A C 1
ATOM 2929 O O . PHE A 1 367 ? 14.596 0.193 -2.849 1.00 97.69 367 PHE A O 1
ATOM 2936 N N . TYR A 1 368 ? 14.714 2.265 -3.699 1.00 97.56 368 TYR A N 1
ATOM 2937 C CA . TYR A 1 368 ? 14.694 2.911 -2.384 1.00 97.56 368 TYR A CA 1
ATOM 2938 C C . TYR A 1 368 ? 13.346 2.670 -1.677 1.00 97.56 368 TYR A C 1
ATOM 2940 O O . TYR A 1 368 ? 13.314 2.365 -0.484 1.00 97.56 368 TYR A O 1
ATOM 2948 N N . TYR A 1 369 ? 12.233 2.714 -2.417 1.00 98.06 369 TYR A N 1
ATOM 2949 C CA . TYR A 1 369 ? 10.909 2.415 -1.869 1.00 98.06 369 TYR A CA 1
ATOM 2950 C C . TYR A 1 369 ? 10.735 0.928 -1.518 1.00 98.06 369 TYR A C 1
ATOM 2952 O O . TYR A 1 369 ? 10.314 0.628 -0.403 1.00 98.06 369 TYR A O 1
ATOM 2960 N N . PHE A 1 370 ? 11.144 -0.010 -2.384 1.00 98.19 370 PHE A N 1
ATOM 2961 C CA . PHE A 1 370 ? 11.132 -1.447 -2.065 1.00 98.19 370 PHE A CA 1
ATOM 2962 C C . PHE A 1 370 ? 11.976 -1.774 -0.828 1.00 98.19 370 PHE A C 1
ATOM 2964 O O . PHE A 1 370 ? 11.534 -2.514 0.053 1.00 98.19 370 PHE A O 1
ATOM 2971 N N . LYS A 1 371 ? 13.167 -1.175 -0.710 1.00 97.38 371 LYS A N 1
ATOM 2972 C CA . LYS A 1 371 ? 14.049 -1.339 0.450 1.00 97.38 371 LYS A CA 1
ATOM 2973 C C . LYS A 1 371 ? 13.387 -0.826 1.729 1.00 97.38 371 LYS A C 1
ATOM 2975 O O . LYS A 1 371 ? 13.418 -1.518 2.744 1.00 97.38 371 LYS A O 1
ATOM 2980 N N . ALA A 1 372 ? 12.737 0.336 1.683 1.00 97.50 372 ALA A N 1
ATOM 2981 C CA . ALA A 1 372 ? 11.962 0.847 2.809 1.00 97.50 372 ALA A CA 1
ATOM 2982 C C . ALA A 1 372 ? 10.755 -0.039 3.161 1.00 97.50 372 ALA A C 1
ATOM 2984 O O . ALA A 1 372 ? 10.517 -0.299 4.339 1.00 97.50 372 ALA A O 1
ATOM 2985 N N . TYR A 1 373 ? 10.021 -0.535 2.161 1.00 97.50 373 TYR A N 1
ATOM 2986 C CA . TYR A 1 373 ? 8.884 -1.441 2.337 1.00 97.50 373 TYR A CA 1
ATOM 2987 C C . TYR A 1 373 ? 9.297 -2.731 3.054 1.00 97.50 373 TYR A C 1
ATOM 2989 O O . TYR A 1 373 ? 8.714 -3.073 4.085 1.00 97.50 373 TYR A O 1
ATOM 2997 N N . LEU A 1 374 ? 10.364 -3.382 2.582 1.00 96.19 374 LEU A N 1
ATOM 2998 C CA . LEU A 1 374 ? 10.935 -4.589 3.185 1.00 96.19 374 LEU A CA 1
ATOM 2999 C C . LEU A 1 374 ? 11.427 -4.356 4.624 1.00 96.19 374 LEU A C 1
ATOM 3001 O O . LEU A 1 374 ? 11.210 -5.194 5.498 1.00 96.19 374 LEU A O 1
ATOM 3005 N N . LEU A 1 375 ? 12.035 -3.198 4.904 1.00 94.06 375 LEU A N 1
ATOM 3006 C CA . LEU A 1 375 ? 12.463 -2.821 6.257 1.00 94.06 375 LEU A CA 1
ATOM 3007 C C . LEU A 1 375 ? 11.297 -2.385 7.168 1.00 94.06 375 LEU A C 1
ATOM 3009 O O . LEU A 1 375 ? 11.436 -2.410 8.388 1.00 94.06 375 LEU A O 1
ATOM 3013 N N . SER A 1 376 ? 10.126 -2.034 6.623 1.00 92.94 376 SER A N 1
ATOM 3014 C CA . SER A 1 376 ? 8.961 -1.574 7.404 1.00 92.94 376 SER A CA 1
ATOM 3015 C C . SER A 1 376 ? 8.306 -2.660 8.277 1.00 92.94 376 SER A C 1
ATOM 3017 O O . SER A 1 376 ? 7.442 -2.349 9.112 1.00 92.94 376 SER A O 1
ATOM 3019 N N . GLY A 1 377 ? 8.693 -3.924 8.068 1.00 83.81 377 GLY A N 1
ATOM 3020 C CA . GLY A 1 377 ? 8.359 -5.077 8.907 1.00 83.81 377 GLY A CA 1
ATOM 3021 C C . GLY A 1 377 ? 9.473 -5.503 9.876 1.00 83.81 377 GLY A C 1
ATOM 3022 O O . GLY A 1 377 ? 9.226 -6.366 10.715 1.00 83.81 377 GLY A O 1
ATOM 3023 N N . SER A 1 378 ? 10.677 -4.921 9.789 1.00 84.12 378 SER A N 1
ATOM 3024 C CA . SER A 1 378 ? 11.806 -5.227 10.680 1.00 84.12 378 SER A CA 1
ATOM 3025 C C . SER A 1 378 ? 11.933 -4.194 11.814 1.00 84.12 378 SER A C 1
ATOM 3027 O O . SER A 1 378 ? 11.166 -3.234 11.910 1.00 84.12 378 SER A O 1
ATOM 3029 N N . LYS A 1 379 ? 12.910 -4.382 12.712 1.00 83.75 379 LYS A N 1
ATOM 3030 C CA . LYS A 1 379 ? 13.235 -3.395 13.762 1.00 83.75 379 LYS A CA 1
ATOM 3031 C C . LYS A 1 379 ? 13.957 -2.152 13.211 1.00 83.75 379 LYS A C 1
ATOM 3033 O O . LYS A 1 379 ? 14.088 -1.159 13.922 1.00 83.75 379 LYS A O 1
ATOM 3038 N N . GLU A 1 380 ? 14.397 -2.168 11.954 1.00 90.75 380 GLU A N 1
ATOM 3039 C CA . GLU A 1 380 ? 15.228 -1.133 11.316 1.00 90.75 380 GLU A CA 1
ATOM 3040 C C . GLU A 1 380 ? 14.401 0.039 10.756 1.00 90.75 380 GLU A C 1
ATOM 3042 O O . GLU A 1 380 ? 14.700 0.617 9.709 1.00 90.75 380 GLU A O 1
ATOM 3047 N N . LEU A 1 381 ? 13.344 0.425 11.470 1.00 93.06 381 LEU A N 1
ATOM 3048 C CA . LEU A 1 381 ? 12.371 1.422 11.019 1.00 93.06 381 LEU A CA 1
ATOM 3049 C C . LEU A 1 381 ? 12.988 2.808 10.749 1.00 93.06 381 LEU A C 1
ATOM 3051 O O . LEU A 1 381 ? 12.470 3.565 9.936 1.00 93.06 381 LEU A O 1
ATOM 3055 N N . SER A 1 382 ? 14.098 3.156 11.408 1.00 91.88 382 SER A N 1
ATOM 3056 C CA . SER A 1 382 ? 14.845 4.389 11.107 1.00 91.88 382 SER A CA 1
ATOM 3057 C C . SER A 1 382 ? 15.590 4.306 9.769 1.00 91.88 382 SER A C 1
ATOM 3059 O O . SER A 1 382 ? 15.571 5.269 9.010 1.00 91.88 382 SER A O 1
ATOM 3061 N N . THR A 1 383 ? 16.180 3.152 9.445 1.00 92.50 383 THR A N 1
ATOM 3062 C CA . THR A 1 383 ? 16.828 2.896 8.150 1.00 92.50 383 THR A CA 1
ATOM 3063 C C . THR A 1 383 ? 15.804 2.944 7.014 1.00 92.50 383 THR A C 1
ATOM 3065 O O . THR A 1 383 ? 16.069 3.534 5.969 1.00 92.50 383 THR A O 1
ATOM 3068 N N . ALA A 1 384 ? 14.602 2.399 7.239 1.00 95.69 384 ALA A N 1
ATOM 3069 C CA . ALA A 1 384 ? 13.491 2.491 6.293 1.00 95.69 384 ALA A CA 1
ATOM 3070 C C . ALA A 1 384 ? 13.132 3.952 5.957 1.00 95.69 384 ALA A C 1
ATOM 3072 O O . ALA A 1 384 ? 13.025 4.291 4.781 1.00 95.69 384 ALA A O 1
ATOM 3073 N N . ILE A 1 385 ? 13.021 4.832 6.963 1.00 96.62 385 ILE A N 1
ATOM 3074 C CA . ILE A 1 385 ? 12.748 6.269 6.760 1.00 96.62 385 ILE A CA 1
ATOM 3075 C C . ILE A 1 385 ? 13.848 6.937 5.919 1.00 96.62 385 ILE A C 1
ATOM 3077 O O . ILE A 1 385 ? 13.529 7.694 5.005 1.00 96.62 385 ILE A O 1
ATOM 3081 N N . SER A 1 386 ? 15.130 6.628 6.147 1.00 94.94 386 SER A N 1
ATOM 3082 C CA . SER A 1 386 ? 16.220 7.178 5.322 1.00 94.94 386 SER A CA 1
ATOM 3083 C C . SER A 1 386 ? 16.077 6.825 3.838 1.00 94.94 386 SER A C 1
ATOM 3085 O O . SER A 1 386 ? 16.282 7.687 2.987 1.00 94.94 386 SER A O 1
ATOM 3087 N N . TYR A 1 387 ? 15.663 5.596 3.517 1.00 96.50 387 TYR A N 1
ATOM 3088 C CA . TYR A 1 387 ? 15.392 5.196 2.135 1.00 96.50 387 TYR A CA 1
ATOM 3089 C C . TYR A 1 387 ? 14.137 5.867 1.548 1.00 96.50 387 TYR A C 1
ATOM 3091 O O . TYR A 1 387 ? 14.132 6.235 0.372 1.00 96.50 387 TYR A O 1
ATOM 3099 N N . LEU A 1 388 ? 13.099 6.112 2.356 1.00 97.75 388 LEU A N 1
ATOM 3100 C CA . LEU A 1 388 ? 11.939 6.902 1.921 1.00 97.75 388 LEU A CA 1
ATOM 3101 C C . LEU A 1 388 ? 12.326 8.344 1.602 1.00 97.75 388 LEU A C 1
ATOM 3103 O O . LEU A 1 388 ? 11.890 8.860 0.578 1.00 97.75 388 LEU A O 1
ATOM 3107 N N . ASN A 1 389 ? 13.199 8.963 2.398 1.00 95.88 389 ASN A N 1
ATOM 3108 C CA . ASN A 1 389 ? 13.706 10.307 2.122 1.00 95.88 389 ASN A CA 1
ATOM 3109 C C . ASN A 1 389 ? 14.417 10.380 0.759 1.00 95.88 389 ASN A C 1
ATOM 3111 O O . ASN A 1 389 ? 14.184 11.326 0.008 1.00 95.88 389 ASN A O 1
ATOM 3115 N N . SER A 1 390 ? 15.210 9.365 0.389 1.00 95.00 390 SER A N 1
ATOM 3116 C CA . SER A 1 390 ? 15.812 9.271 -0.952 1.00 95.00 390 SER A CA 1
ATOM 3117 C C . SER A 1 390 ? 14.754 9.167 -2.058 1.00 95.00 390 SER A C 1
ATOM 3119 O O . SER A 1 390 ? 14.810 9.920 -3.030 1.00 95.00 390 SER A O 1
ATOM 3121 N N . ALA A 1 391 ? 13.751 8.294 -1.901 1.00 96.06 391 ALA A N 1
ATOM 3122 C CA . ALA A 1 391 ? 12.659 8.159 -2.872 1.00 96.06 391 ALA A CA 1
ATOM 3123 C C . ALA A 1 391 ? 11.859 9.468 -3.035 1.00 96.06 391 ALA A C 1
ATOM 3125 O O . ALA A 1 391 ? 11.563 9.887 -4.152 1.00 96.06 391 ALA A O 1
ATOM 3126 N N . GLN A 1 392 ? 11.562 10.151 -1.927 1.00 96.50 392 GLN A N 1
ATOM 3127 C CA . GLN A 1 392 ? 10.847 11.428 -1.903 1.00 96.50 392 GLN A CA 1
ATOM 3128 C C . GLN A 1 392 ? 11.659 12.582 -2.501 1.00 96.50 392 GLN A C 1
ATOM 3130 O O . GLN A 1 392 ? 11.087 13.436 -3.170 1.00 96.50 392 GLN A O 1
ATOM 3135 N N . GLN A 1 393 ? 12.976 12.631 -2.281 1.00 95.69 393 GLN A N 1
ATOM 3136 C CA . GLN A 1 393 ? 13.842 13.654 -2.875 1.00 95.69 393 GLN A CA 1
ATOM 3137 C C . GLN A 1 393 ? 13.901 13.512 -4.403 1.00 95.69 393 GLN A C 1
ATOM 3139 O O . GLN A 1 393 ? 13.869 14.511 -5.119 1.00 95.69 393 GLN A O 1
ATOM 3144 N N . LEU A 1 394 ? 13.957 12.271 -4.893 1.00 93.50 394 LEU A N 1
ATOM 3145 C CA . LEU A 1 394 ? 14.025 11.943 -6.318 1.00 93.50 394 LEU A CA 1
ATOM 3146 C C . LEU A 1 394 ? 12.650 11.956 -7.010 1.00 93.50 394 LEU A C 1
ATOM 3148 O O . LEU A 1 394 ? 12.575 12.044 -8.233 1.00 93.50 394 LEU A O 1
ATOM 3152 N N . SER A 1 395 ? 11.547 11.860 -6.262 1.00 95.12 395 SER A N 1
ATOM 3153 C CA . SER A 1 395 ? 10.176 11.916 -6.792 1.00 95.12 395 SER A CA 1
ATOM 3154 C C . SER A 1 395 ? 9.190 12.573 -5.806 1.00 95.12 395 SER A C 1
ATOM 3156 O O . SER A 1 395 ? 8.324 11.893 -5.251 1.00 95.12 395 SER A O 1
ATOM 3158 N N . PRO A 1 396 ? 9.244 13.911 -5.618 1.00 95.62 396 PRO A N 1
ATOM 3159 C CA . PRO A 1 396 ? 8.483 14.616 -4.571 1.00 95.62 396 PRO A CA 1
ATOM 3160 C C . PRO A 1 396 ? 6.953 14.588 -4.703 1.00 95.62 396 PRO A C 1
ATOM 3162 O O . PRO A 1 396 ? 6.253 14.951 -3.758 1.00 95.62 396 PRO A O 1
ATOM 3165 N N . GLY A 1 397 ? 6.437 14.214 -5.878 1.00 95.12 397 GLY A N 1
ATOM 3166 C CA . GLY A 1 397 ? 5.002 14.084 -6.148 1.00 95.12 397 GLY A CA 1
ATOM 3167 C C . GLY A 1 397 ? 4.451 12.663 -6.000 1.00 95.12 397 GLY A C 1
ATOM 3168 O O . GLY A 1 397 ? 3.246 12.483 -6.132 1.00 95.12 397 GLY A O 1
ATOM 3169 N N . TRP A 1 398 ? 5.296 11.652 -5.763 1.00 96.88 398 TRP A N 1
ATOM 3170 C CA . TRP A 1 398 ? 4.846 10.273 -5.554 1.00 96.88 398 TRP A CA 1
ATOM 3171 C C . TRP A 1 398 ? 4.418 10.083 -4.095 1.00 96.88 398 TRP A C 1
ATOM 3173 O O . TRP A 1 398 ? 5.227 10.214 -3.178 1.00 96.88 398 TRP A O 1
ATOM 3183 N N . LEU A 1 399 ? 3.130 9.803 -3.874 1.00 97.69 399 LEU A N 1
ATOM 3184 C CA . LEU A 1 399 ? 2.535 9.815 -2.535 1.00 97.69 399 LEU A CA 1
ATOM 3185 C C . LEU A 1 399 ? 2.772 8.538 -1.710 1.00 97.69 399 LEU A C 1
ATOM 3187 O O . LEU A 1 399 ? 2.813 8.626 -0.481 1.00 97.69 399 LEU A O 1
ATOM 3191 N N . SER A 1 400 ? 3.000 7.377 -2.328 1.00 96.69 400 SER A N 1
ATOM 3192 C CA . SER A 1 400 ? 3.162 6.102 -1.606 1.00 96.69 400 SER A CA 1
ATOM 3193 C C . SER A 1 400 ? 4.362 6.056 -0.637 1.00 96.69 400 SER A C 1
ATOM 3195 O O . SER A 1 400 ? 4.188 5.565 0.484 1.00 96.69 400 SER A O 1
ATOM 3197 N N . PRO A 1 401 ? 5.544 6.633 -0.955 1.00 98.06 401 PRO A N 1
ATOM 3198 C CA . PRO A 1 401 ? 6.628 6.804 0.011 1.00 98.06 401 PRO A CA 1
ATOM 3199 C C . PRO A 1 401 ? 6.236 7.623 1.245 1.00 98.06 401 PRO A C 1
ATOM 3201 O O . PRO A 1 401 ? 6.641 7.273 2.351 1.00 98.06 401 PRO A O 1
ATOM 3204 N N . TYR A 1 402 ? 5.427 8.678 1.090 1.00 98.50 402 TYR A N 1
ATOM 3205 C CA . TYR A 1 402 ? 4.923 9.463 2.223 1.00 98.50 402 TYR A CA 1
ATOM 3206 C C . TYR A 1 402 ? 3.915 8.665 3.061 1.00 98.50 402 TYR A C 1
ATOM 3208 O O . TYR A 1 402 ? 3.951 8.725 4.288 1.00 98.50 402 TYR A O 1
ATOM 3216 N N . VAL A 1 403 ? 3.026 7.891 2.426 1.00 98.00 403 VAL A N 1
ATOM 3217 C CA . VAL A 1 403 ? 2.066 7.035 3.148 1.00 98.00 403 VAL A CA 1
ATOM 3218 C C . VAL A 1 403 ? 2.815 6.024 4.020 1.00 98.00 403 VAL A C 1
ATOM 3220 O O . VAL A 1 403 ? 2.524 5.913 5.211 1.00 98.00 403 VAL A O 1
ATOM 3223 N N . LEU A 1 404 ? 3.821 5.346 3.459 1.00 97.81 404 LEU A N 1
ATOM 3224 C CA . LEU A 1 404 ? 4.634 4.376 4.193 1.00 97.81 404 LEU A CA 1
ATOM 3225 C C . LEU A 1 404 ? 5.464 5.032 5.313 1.00 97.81 404 LEU A C 1
ATOM 3227 O O . LEU A 1 404 ? 5.587 4.456 6.394 1.00 97.81 404 LEU A O 1
ATOM 3231 N N . GLU A 1 405 ? 5.984 6.245 5.104 1.00 98.38 405 GLU A N 1
ATOM 3232 C CA . GLU A 1 405 ? 6.695 7.005 6.142 1.00 98.38 405 GLU A CA 1
ATOM 3233 C C . GLU A 1 405 ? 5.766 7.309 7.328 1.00 98.38 405 GLU A C 1
ATOM 3235 O O . GLU A 1 405 ? 6.108 7.025 8.479 1.00 98.38 405 GLU A O 1
ATOM 3240 N N . GLY A 1 406 ? 4.554 7.800 7.046 1.00 98.12 406 GLY A N 1
ATOM 3241 C CA . GLY A 1 406 ? 3.526 8.057 8.052 1.00 98.12 406 GLY A CA 1
ATOM 3242 C C . GLY A 1 406 ? 3.145 6.797 8.833 1.00 98.12 406 GLY A C 1
ATOM 3243 O O . GLY A 1 406 ? 3.020 6.847 10.058 1.00 98.12 406 GLY A O 1
ATOM 3244 N N . GLU A 1 407 ? 3.018 5.645 8.165 1.00 96.56 407 GLU A N 1
ATOM 3245 C CA . GLU A 1 407 ? 2.743 4.369 8.836 1.00 96.56 407 GLU A CA 1
ATOM 3246 C C . GLU A 1 407 ? 3.905 3.912 9.725 1.00 96.56 407 GLU A C 1
ATOM 3248 O O . GLU A 1 407 ? 3.674 3.419 10.831 1.00 96.56 407 GLU A O 1
ATOM 3253 N N . ILE A 1 408 ? 5.153 4.096 9.286 1.00 97.25 408 ILE A N 1
ATOM 3254 C CA . ILE A 1 408 ? 6.340 3.782 10.090 1.00 97.25 408 ILE A CA 1
ATOM 3255 C C . ILE A 1 408 ? 6.432 4.707 11.311 1.00 97.25 408 ILE A C 1
ATOM 3257 O O . ILE A 1 408 ? 6.707 4.232 12.414 1.00 97.25 408 ILE A O 1
ATOM 3261 N N . HIS A 1 409 ? 6.147 6.001 11.161 1.00 97.81 409 HIS A N 1
ATOM 3262 C CA . HIS A 1 409 ? 6.093 6.927 12.292 1.00 97.81 409 HIS A CA 1
ATOM 3263 C C . HIS A 1 409 ? 4.993 6.551 13.295 1.00 97.81 409 HIS A C 1
ATOM 3265 O O . HIS A 1 409 ? 5.276 6.500 14.493 1.00 97.81 409 HIS A O 1
ATOM 3271 N N . SER A 1 410 ? 3.793 6.174 12.834 1.00 95.44 410 SER A N 1
ATOM 3272 C CA . SER A 1 410 ? 2.743 5.627 13.707 1.00 95.44 410 SER A CA 1
ATOM 3273 C C . SER A 1 410 ? 3.194 4.348 14.428 1.00 95.44 410 SER A C 1
ATOM 3275 O O . SER A 1 410 ? 3.028 4.255 15.641 1.00 95.44 410 SER A O 1
ATOM 3277 N N . LYS A 1 411 ? 3.830 3.389 13.732 1.00 91.94 411 LYS A N 1
ATOM 3278 C CA . LYS A 1 411 ? 4.385 2.158 14.342 1.00 91.94 411 LYS A CA 1
ATOM 3279 C C . LYS A 1 411 ? 5.434 2.448 15.427 1.00 91.94 411 LYS A C 1
ATOM 3281 O O . LYS A 1 411 ? 5.543 1.680 16.377 1.00 91.94 411 LYS A O 1
ATOM 3286 N N . LYS A 1 412 ? 6.203 3.536 15.293 1.00 93.69 412 LYS A N 1
ATOM 3287 C CA . LYS A 1 412 ? 7.213 3.981 16.274 1.00 93.69 412 LYS A CA 1
ATOM 3288 C C . LYS A 1 412 ? 6.629 4.759 17.464 1.00 93.69 412 LYS A C 1
ATOM 3290 O O . LYS A 1 412 ? 7.380 5.068 18.380 1.00 93.69 412 LYS A O 1
ATOM 3295 N N . GLY A 1 413 ? 5.338 5.105 17.449 1.00 93.38 413 GLY A N 1
ATOM 3296 C CA . GLY A 1 413 ? 4.729 6.021 18.424 1.00 93.38 413 GLY A CA 1
ATOM 3297 C C . GLY A 1 413 ? 5.017 7.507 18.159 1.00 93.38 413 GLY A C 1
ATOM 3298 O O . GLY A 1 413 ? 4.634 8.357 18.957 1.00 93.38 413 GLY A O 1
ATOM 3299 N N . ASN A 1 414 ? 5.640 7.848 17.026 1.00 96.94 414 ASN A N 1
ATOM 3300 C CA . ASN A 1 414 ? 5.939 9.226 16.621 1.00 96.94 414 ASN A CA 1
ATOM 3301 C C . ASN A 1 414 ? 4.711 9.857 15.935 1.00 96.94 414 ASN A C 1
ATOM 3303 O O . ASN A 1 414 ? 4.740 10.203 14.751 1.00 96.94 414 ASN A O 1
ATOM 3307 N N . THR A 1 415 ? 3.602 9.944 16.668 1.00 97.19 415 THR A N 1
ATOM 3308 C CA . THR A 1 415 ? 2.267 10.287 16.146 1.00 97.19 415 THR A CA 1
ATOM 3309 C C . THR A 1 415 ? 2.174 11.730 15.645 1.00 97.19 415 THR A C 1
ATOM 3311 O O . THR A 1 415 ? 1.537 11.980 14.623 1.00 97.19 415 THR A O 1
ATOM 3314 N N . THR A 1 416 ? 2.896 12.662 16.273 1.00 98.19 416 THR A N 1
ATOM 3315 C CA . THR A 1 416 ? 3.074 14.053 15.814 1.00 98.19 416 THR A CA 1
ATOM 3316 C C . THR A 1 416 ? 3.660 14.131 14.403 1.00 98.19 416 THR A C 1
ATOM 3318 O O . THR A 1 416 ? 3.133 14.838 13.544 1.00 98.19 416 THR A O 1
ATOM 3321 N N . GLU A 1 417 ? 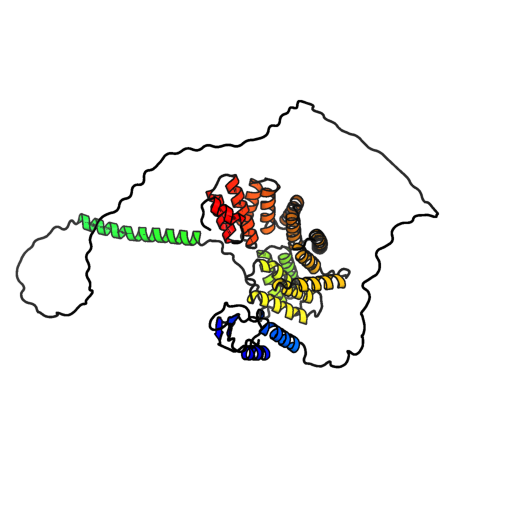4.726 13.384 14.128 1.00 98.19 417 GLU A N 1
ATOM 3322 C CA . GLU A 1 417 ? 5.368 13.345 12.812 1.00 98.19 417 GLU A CA 1
ATOM 3323 C C . GLU A 1 417 ? 4.494 12.619 11.787 1.00 98.19 417 GLU A C 1
ATOM 3325 O O . GLU A 1 417 ? 4.317 13.127 10.682 1.00 98.19 417 GLU A O 1
ATOM 3330 N N . ALA A 1 418 ? 3.856 11.507 12.170 1.00 98.56 418 ALA A N 1
ATOM 3331 C CA . ALA A 1 418 ? 2.883 10.829 11.315 1.00 98.56 418 ALA A CA 1
ATOM 3332 C C . ALA A 1 418 ? 1.741 11.775 10.891 1.00 98.56 418 ALA A C 1
ATOM 3334 O O . ALA A 1 418 ? 1.416 11.860 9.707 1.00 98.56 418 ALA A O 1
ATOM 3335 N N . ALA A 1 419 ? 1.179 12.551 11.825 1.00 98.56 419 ALA A N 1
ATOM 3336 C CA . ALA A 1 419 ? 0.143 13.539 11.528 1.00 98.56 419 ALA A CA 1
ATOM 3337 C C . ALA A 1 419 ? 0.622 14.614 10.538 1.00 98.56 419 ALA A C 1
ATOM 3339 O O . ALA A 1 419 ? -0.096 14.910 9.583 1.00 98.56 419 ALA A O 1
ATOM 3340 N N . LYS A 1 420 ? 1.840 15.154 10.708 1.00 98.56 420 LYS A N 1
ATOM 3341 C CA . LYS A 1 420 ? 2.445 16.112 9.759 1.00 98.56 420 LYS A CA 1
ATOM 3342 C C . LYS A 1 420 ? 2.578 15.512 8.354 1.00 98.56 420 LYS A C 1
ATOM 3344 O O . LYS A 1 420 ? 2.258 16.181 7.373 1.00 98.56 420 LYS A O 1
ATOM 3349 N N . ILE A 1 421 ? 3.005 14.251 8.250 1.00 98.50 421 ILE A N 1
ATOM 3350 C CA . ILE A 1 421 ? 3.152 13.542 6.969 1.00 98.50 421 ILE A CA 1
ATOM 3351 C C . ILE A 1 421 ? 1.784 13.350 6.293 1.00 98.50 421 ILE A C 1
ATOM 3353 O O . ILE A 1 421 ? 1.623 13.710 5.126 1.00 98.50 421 ILE A O 1
ATOM 3357 N N . TYR A 1 422 ? 0.761 12.884 7.018 1.00 98.62 422 TYR A N 1
ATOM 3358 C CA . TYR A 1 422 ? -0.591 12.753 6.456 1.00 98.62 422 TYR A CA 1
ATOM 3359 C C . TYR A 1 422 ? -1.217 14.104 6.084 1.00 98.62 422 TYR A C 1
ATOM 3361 O O . TYR A 1 422 ? -1.887 14.200 5.057 1.00 98.62 422 TYR A O 1
ATOM 3369 N N . GLN A 1 423 ? -0.957 15.171 6.847 1.00 98.38 423 GLN A N 1
ATOM 3370 C CA . GLN A 1 423 ? -1.360 16.532 6.475 1.00 98.38 423 GLN A CA 1
ATOM 3371 C C . GLN A 1 423 ? -0.679 16.991 5.176 1.00 98.38 423 GLN A C 1
ATOM 3373 O O . GLN A 1 423 ? -1.357 17.539 4.310 1.00 98.38 423 GLN A O 1
ATOM 3378 N N . LYS A 1 424 ? 0.619 16.712 4.983 1.00 97.69 424 LYS A N 1
ATOM 3379 C CA . LYS A 1 424 ? 1.338 16.992 3.726 1.00 97.69 424 LYS A CA 1
ATOM 3380 C C . LYS A 1 424 ? 0.747 16.221 2.537 1.00 97.69 424 LYS A C 1
ATOM 3382 O O . LYS A 1 424 ? 0.561 16.807 1.472 1.00 97.69 424 LYS A O 1
ATOM 3387 N N . ILE A 1 425 ? 0.389 14.946 2.717 1.00 98.06 425 ILE A N 1
ATOM 3388 C CA . ILE A 1 425 ? -0.308 14.159 1.682 1.00 98.06 425 ILE A CA 1
ATOM 3389 C C . ILE A 1 425 ? -1.646 14.819 1.317 1.00 98.06 425 ILE A C 1
ATOM 3391 O O . ILE A 1 425 ? -1.944 14.980 0.137 1.00 98.06 425 ILE A O 1
ATOM 3395 N N . LEU A 1 426 ? -2.428 15.260 2.307 1.00 97.06 426 LEU A N 1
ATOM 3396 C CA . LEU A 1 426 ? -3.725 15.910 2.080 1.00 97.06 426 LEU A CA 1
ATOM 3397 C C . LEU A 1 426 ? -3.616 17.328 1.493 1.00 97.06 426 LEU A C 1
ATOM 3399 O O . LEU A 1 426 ? -4.554 17.778 0.844 1.00 97.06 426 LEU A O 1
ATOM 3403 N N . GLN A 1 427 ? -2.484 18.019 1.660 1.00 96.56 427 GLN A N 1
ATOM 3404 C CA . GLN A 1 427 ? -2.197 19.273 0.948 1.00 96.56 427 GLN A CA 1
ATOM 3405 C C . GLN A 1 427 ? -1.970 19.039 -0.553 1.00 96.56 427 GLN A C 1
ATOM 3407 O O . GLN A 1 427 ? -2.409 19.848 -1.365 1.00 96.56 427 GLN A O 1
ATOM 3412 N N . GLN A 1 428 ? -1.308 17.938 -0.929 1.00 94.69 428 GLN A N 1
ATOM 3413 C CA . GLN A 1 428 ? -1.095 17.572 -2.336 1.00 94.69 428 GLN A CA 1
ATOM 3414 C C . GLN A 1 428 ? -2.335 16.912 -2.964 1.00 94.69 428 GLN A C 1
ATOM 3416 O O . GLN A 1 428 ? -2.642 17.143 -4.132 1.00 94.69 428 GLN A O 1
ATOM 3421 N N . ASN A 1 429 ? -3.061 16.100 -2.192 1.00 94.06 429 ASN A N 1
ATOM 3422 C CA . ASN A 1 429 ? -4.262 15.387 -2.616 1.00 94.06 429 ASN A CA 1
ATOM 3423 C C . ASN A 1 429 ? -5.329 15.392 -1.496 1.00 94.06 429 ASN A C 1
ATOM 3425 O O . ASN A 1 429 ? -5.389 14.453 -0.694 1.00 94.06 429 ASN A O 1
ATOM 3429 N N . PRO A 1 430 ? -6.225 16.400 -1.461 1.00 94.19 430 PRO A N 1
ATOM 3430 C CA . PRO A 1 430 ? -7.280 16.520 -0.444 1.00 94.19 430 PRO A CA 1
ATOM 3431 C C . PRO A 1 430 ? -8.264 15.342 -0.374 1.00 94.19 430 PRO A C 1
ATOM 3433 O O . PRO A 1 430 ? -8.980 15.189 0.618 1.00 94.19 430 PRO A O 1
ATOM 3436 N N . HIS A 1 431 ? -8.306 14.503 -1.414 1.00 91.25 431 HIS A N 1
ATOM 3437 C CA . HIS A 1 431 ? -9.192 13.344 -1.520 1.00 91.25 431 HIS A CA 1
ATOM 3438 C C . HIS A 1 431 ? -8.502 12.012 -1.178 1.00 91.25 431 HIS A C 1
ATOM 3440 O O . HIS A 1 431 ? -9.115 10.958 -1.330 1.00 91.25 431 HIS A O 1
ATOM 3446 N N . HIS A 1 432 ? -7.254 12.025 -0.691 1.00 95.56 432 HIS A N 1
ATOM 3447 C CA . HIS A 1 432 ? -6.507 10.805 -0.378 1.00 95.56 432 HIS A CA 1
ATOM 3448 C C . HIS A 1 432 ? -7.094 10.056 0.837 1.00 95.56 432 HIS A C 1
ATOM 3450 O O . HIS A 1 432 ? -6.690 10.262 1.987 1.00 95.56 432 HIS A O 1
ATOM 3456 N N . LYS A 1 433 ? -8.031 9.132 0.581 1.00 95.94 433 LYS A N 1
ATOM 3457 C CA . LYS A 1 433 ? -8.856 8.458 1.601 1.00 95.94 433 LYS A CA 1
ATOM 3458 C C . LYS A 1 433 ? -8.038 7.766 2.700 1.00 95.94 433 LYS A C 1
ATOM 3460 O O . LYS A 1 433 ? -8.342 7.954 3.876 1.00 95.94 433 LYS A O 1
ATOM 3465 N N . VAL A 1 434 ? -6.951 7.063 2.351 1.00 96.88 434 VAL A N 1
ATOM 3466 C CA . VAL A 1 434 ? -6.048 6.423 3.337 1.00 96.88 434 VAL A CA 1
ATOM 3467 C C . VAL A 1 434 ? -5.441 7.446 4.307 1.00 96.88 434 VAL A C 1
ATOM 3469 O O . VAL A 1 434 ? -5.617 7.307 5.515 1.00 96.88 434 VAL A O 1
ATOM 3472 N N . ALA A 1 435 ? -4.781 8.498 3.809 1.00 97.75 435 ALA A N 1
ATOM 3473 C CA . ALA A 1 435 ? -4.170 9.531 4.649 1.00 97.75 435 ALA A CA 1
ATOM 3474 C C . ALA A 1 435 ? -5.204 10.253 5.529 1.00 97.75 435 ALA A C 1
ATOM 3476 O O . ALA A 1 435 ? -4.935 10.516 6.701 1.00 97.75 435 ALA A O 1
ATOM 3477 N N . LYS A 1 436 ? -6.413 10.501 5.005 1.00 98.31 436 LYS A N 1
ATOM 3478 C CA . LYS A 1 436 ? -7.517 11.098 5.771 1.00 98.31 436 LYS A CA 1
ATOM 3479 C C . LYS A 1 436 ? -7.993 10.197 6.915 1.00 98.31 436 LYS A C 1
ATOM 3481 O O . LYS A 1 436 ? -8.206 10.692 8.020 1.00 98.31 436 LYS A O 1
ATOM 3486 N N . ILE A 1 437 ? -8.083 8.884 6.683 1.00 98.50 437 ILE A N 1
ATOM 3487 C CA . ILE A 1 437 ? -8.386 7.897 7.731 1.00 98.50 437 ILE A CA 1
ATOM 3488 C C . ILE A 1 437 ? -7.279 7.863 8.787 1.00 98.50 437 ILE A C 1
ATOM 3490 O O . ILE A 1 437 ? -7.570 7.997 9.973 1.00 98.50 437 ILE A O 1
ATOM 3494 N N . LYS A 1 438 ? -6.011 7.720 8.379 1.00 98.31 438 LYS A N 1
ATOM 3495 C CA . LYS A 1 438 ? -4.880 7.628 9.316 1.00 98.31 438 LYS A CA 1
ATOM 3496 C C . LYS A 1 438 ? -4.749 8.892 10.174 1.00 98.31 438 LYS A C 1
ATOM 3498 O O . LYS A 1 438 ? -4.594 8.776 11.386 1.00 98.31 438 LYS A O 1
ATOM 3503 N N . LEU A 1 439 ? -4.903 10.080 9.579 1.00 98.62 439 LEU A N 1
ATOM 3504 C CA . LEU A 1 439 ? -4.948 11.341 10.323 1.00 98.62 439 LEU A CA 1
ATOM 3505 C C . LEU A 1 439 ? -6.148 11.394 11.280 1.00 98.62 439 LEU A C 1
ATOM 3507 O O . LEU A 1 439 ? -5.972 11.754 12.438 1.00 98.62 439 LEU A O 1
ATOM 3511 N N . GLY A 1 440 ? -7.346 10.997 10.836 1.00 98.38 440 GLY A N 1
ATOM 3512 C CA . GLY A 1 440 ? -8.541 10.965 11.685 1.00 98.38 440 GLY A CA 1
ATOM 3513 C C . GLY A 1 440 ? -8.392 10.063 12.916 1.00 98.38 440 GLY A C 1
ATOM 3514 O O . GLY A 1 440 ? -8.830 10.436 14.004 1.00 98.38 440 GLY A O 1
ATOM 3515 N N . LEU A 1 441 ? -7.716 8.918 12.768 1.00 98.38 441 LEU A N 1
ATOM 3516 C CA . LEU A 1 441 ? -7.386 8.023 13.881 1.00 98.38 441 LEU A CA 1
ATOM 3517 C C . LEU A 1 441 ? -6.381 8.652 14.856 1.00 98.38 441 LEU A C 1
ATOM 3519 O O . LEU A 1 441 ? -6.605 8.561 16.060 1.00 98.38 441 LEU A O 1
ATOM 3523 N N . ILE A 1 442 ? -5.327 9.312 14.362 1.00 98.38 442 ILE A N 1
ATOM 3524 C CA . ILE A 1 442 ? -4.316 9.975 15.209 1.00 98.38 442 ILE A CA 1
ATOM 3525 C C . ILE A 1 442 ? -4.925 11.149 15.983 1.00 98.38 442 ILE A C 1
ATOM 3527 O O . ILE A 1 442 ? -4.777 11.247 17.199 1.00 98.38 442 ILE A O 1
ATOM 3531 N N . GLU A 1 443 ? -5.675 12.019 15.301 1.00 98.19 443 GLU A N 1
ATOM 3532 C CA . GLU A 1 443 ? -6.353 13.161 15.929 1.00 98.19 443 GLU A CA 1
ATOM 3533 C C . GLU A 1 443 ? -7.269 12.704 17.073 1.00 98.19 443 GLU A C 1
ATOM 3535 O O . GLU A 1 443 ? -7.323 13.349 18.115 1.00 98.19 443 GLU A O 1
ATOM 3540 N N . MET A 1 444 ? -7.949 11.568 16.908 1.00 96.62 444 MET A N 1
ATOM 3541 C CA . MET A 1 444 ? -8.843 11.012 17.918 1.00 96.62 444 MET A CA 1
ATOM 3542 C C . MET A 1 444 ? -8.118 10.282 19.058 1.00 96.62 444 MET A C 1
ATOM 3544 O O . MET A 1 444 ? -8.453 10.517 20.216 1.00 96.62 444 MET A O 1
ATOM 3548 N N . ARG A 1 445 ? -7.171 9.385 18.748 1.00 94.69 445 ARG A N 1
ATOM 3549 C CA . ARG A 1 445 ? -6.533 8.494 19.738 1.00 94.69 445 ARG A CA 1
ATOM 3550 C C . ARG A 1 445 ? -5.355 9.139 20.461 1.00 94.69 445 ARG A C 1
ATOM 3552 O O . ARG A 1 445 ? -5.211 8.937 21.661 1.00 94.69 445 ARG A O 1
ATOM 3559 N N . ASP A 1 446 ? -4.545 9.916 19.746 1.00 96.00 446 ASP A N 1
ATOM 3560 C CA . ASP A 1 446 ? -3.271 10.435 20.253 1.00 96.00 446 ASP A CA 1
ATOM 3561 C C . ASP A 1 446 ? -3.372 11.903 20.692 1.00 96.00 446 ASP A C 1
ATOM 3563 O O . ASP A 1 446 ? -2.722 12.304 21.656 1.00 96.00 446 ASP A O 1
ATOM 3567 N N . PHE A 1 447 ? -4.207 12.709 20.022 1.00 96.94 447 PHE A N 1
ATOM 3568 C CA . PHE A 1 447 ? -4.411 14.129 20.364 1.00 96.94 447 PHE A CA 1
ATOM 3569 C C . PHE A 1 447 ? -5.738 14.417 21.083 1.00 96.94 447 PHE A C 1
ATOM 3571 O O . PHE A 1 447 ? -6.004 15.565 21.434 1.00 96.94 447 PHE A O 1
ATOM 3578 N N . ASN A 1 448 ? -6.574 13.399 21.324 1.00 95.69 448 ASN A N 1
ATOM 3579 C CA . ASN A 1 448 ? -7.874 13.522 22.001 1.00 95.69 448 ASN A CA 1
ATOM 3580 C C . ASN A 1 448 ? -8.860 14.517 21.327 1.00 95.69 448 ASN A C 1
ATOM 3582 O O . ASN A 1 448 ? -9.825 14.984 21.933 1.00 95.69 448 ASN A O 1
ATOM 3586 N N . HIS A 1 449 ? -8.664 14.833 20.043 1.00 97.62 449 HIS A N 1
ATOM 3587 C CA . HIS A 1 449 ? -9.536 15.688 19.234 1.00 97.62 449 HIS A CA 1
ATOM 3588 C C . HIS A 1 449 ? -10.711 14.884 18.647 1.00 97.62 449 HIS A C 1
ATOM 3590 O O . HIS A 1 449 ? -10.878 14.782 17.427 1.00 97.62 449 HIS A O 1
ATOM 3596 N N . LEU A 1 450 ? -11.537 14.308 19.527 1.00 97.06 450 LEU A N 1
ATOM 3597 C CA . LEU A 1 450 ? -12.597 13.347 19.193 1.00 97.06 450 LEU A CA 1
ATOM 3598 C C . LEU A 1 450 ? -13.499 13.780 18.023 1.00 97.06 450 LEU A C 1
ATOM 3600 O O . LEU A 1 450 ? -13.738 12.994 17.103 1.00 97.06 450 LEU A O 1
ATOM 3604 N N . GLU A 1 451 ? -13.986 15.023 18.029 1.00 97.25 451 GLU A N 1
ATOM 3605 C CA . GLU A 1 451 ? -14.887 15.532 16.985 1.00 97.25 451 GLU A CA 1
ATOM 3606 C C . GLU A 1 451 ? -14.181 15.707 15.633 1.00 97.25 451 GLU A C 1
ATOM 3608 O O . GLU A 1 451 ? -14.699 15.278 14.601 1.00 97.25 451 GLU A O 1
ATOM 3613 N N . LYS A 1 452 ? -12.955 16.246 15.634 1.00 97.94 452 LYS A N 1
ATOM 3614 C CA . LYS A 1 452 ? -12.136 16.421 14.425 1.00 97.94 452 LYS A CA 1
ATOM 3615 C C . LYS A 1 452 ? -11.795 15.071 13.791 1.00 97.94 452 LYS A C 1
A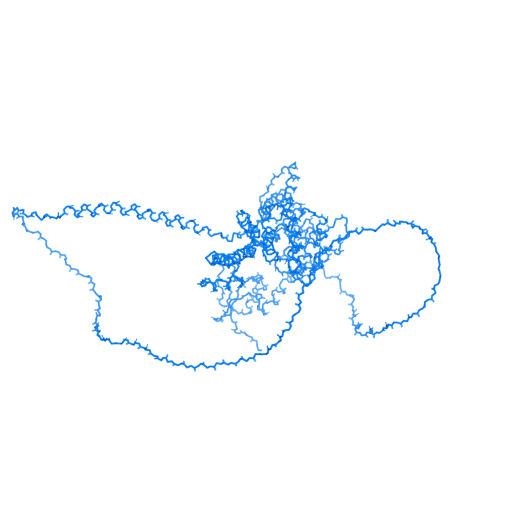TOM 3617 O O . LYS A 1 452 ? -11.992 14.894 12.590 1.00 97.94 452 LYS A O 1
ATOM 3622 N N . GLY A 1 453 ? -11.352 14.107 14.600 1.00 98.00 453 GLY A N 1
ATOM 3623 C CA . GLY A 1 453 ? -11.088 12.743 14.144 1.00 98.00 453 GLY A CA 1
ATOM 3624 C C . GLY A 1 453 ? -12.345 12.053 13.607 1.00 98.00 453 GLY A C 1
ATOM 3625 O O . GLY A 1 453 ? -12.322 11.503 12.508 1.00 98.00 453 GLY A O 1
ATOM 3626 N N . THR A 1 454 ? -13.479 12.177 14.313 1.00 98.19 454 THR A N 1
ATOM 3627 C CA . THR A 1 454 ? -14.782 11.657 13.853 1.00 98.19 454 THR A CA 1
ATOM 3628 C C . THR A 1 454 ? -15.183 12.244 12.493 1.00 98.19 454 THR A C 1
ATOM 3630 O O . THR A 1 454 ? -15.644 11.495 11.630 1.00 98.19 454 THR A O 1
ATOM 3633 N N . SER A 1 455 ? -15.012 13.556 12.285 1.00 98.19 455 SER A N 1
ATOM 3634 C CA . SER A 1 455 ? -15.331 14.220 11.011 1.00 98.19 455 SER A CA 1
ATOM 3635 C C . SER A 1 455 ? -14.460 13.683 9.878 1.00 98.19 455 SER A C 1
ATOM 3637 O O . SER A 1 455 ? -14.987 13.180 8.888 1.00 98.19 455 SER A O 1
ATOM 3639 N N . LEU A 1 456 ? -13.134 13.663 10.071 1.00 98.38 456 LEU A N 1
ATOM 3640 C CA . LEU A 1 456 ? -12.180 13.147 9.084 1.00 98.38 456 LEU A CA 1
ATOM 3641 C C . LEU A 1 456 ? -12.494 11.700 8.674 1.00 98.38 456 LEU A C 1
ATOM 3643 O O . LEU A 1 456 ? -12.489 11.397 7.481 1.00 98.38 456 LEU A O 1
ATOM 3647 N N . LEU A 1 457 ? -12.818 10.831 9.639 1.00 98.25 457 LEU A N 1
ATOM 3648 C CA . LEU A 1 457 ? -13.218 9.443 9.385 1.00 98.25 457 LEU A CA 1
ATOM 3649 C C . LEU A 1 457 ? -14.523 9.350 8.583 1.00 98.25 457 LEU A C 1
ATOM 3651 O O . LEU A 1 457 ? -14.568 8.639 7.580 1.00 98.25 457 LEU A O 1
ATOM 3655 N N . LYS A 1 458 ? -15.575 10.079 8.982 1.00 97.50 458 LYS A N 1
ATOM 3656 C CA . LYS A 1 458 ? -16.871 10.070 8.277 1.00 97.50 458 LYS A CA 1
ATOM 3657 C C . LYS A 1 458 ? -16.757 10.623 6.857 1.00 97.50 458 LYS A C 1
ATOM 3659 O O . LYS A 1 458 ? -17.276 10.014 5.927 1.00 97.50 458 LYS A O 1
ATOM 3664 N N . GLU A 1 459 ? -16.046 11.732 6.677 1.00 96.31 459 GLU A N 1
ATOM 3665 C CA . GLU A 1 459 ? -15.789 12.332 5.365 1.00 96.31 459 GLU A CA 1
ATOM 3666 C C . GLU A 1 459 ? -14.964 11.413 4.456 1.00 96.31 459 GLU A C 1
ATOM 3668 O O . GLU A 1 459 ? -15.212 11.357 3.254 1.00 96.31 459 GLU A O 1
ATOM 3673 N N . ALA A 1 460 ? -13.979 10.694 5.007 1.00 96.06 460 ALA A N 1
ATOM 3674 C CA . ALA A 1 460 ? -13.195 9.733 4.242 1.00 96.06 460 ALA A CA 1
ATOM 3675 C C . ALA A 1 460 ? -14.046 8.529 3.818 1.00 96.06 460 ALA A C 1
ATOM 3677 O O . ALA A 1 460 ? -14.006 8.132 2.657 1.00 96.06 460 ALA A O 1
ATOM 3678 N N . LEU A 1 461 ? -14.845 7.967 4.731 1.00 94.44 461 LEU A N 1
ATOM 3679 C CA . LEU A 1 461 ? -15.725 6.834 4.436 1.00 94.44 461 LEU A CA 1
ATOM 3680 C C . LEU A 1 461 ? -16.819 7.193 3.418 1.00 94.44 461 LEU A C 1
ATOM 3682 O O . LEU A 1 461 ? -17.114 6.370 2.562 1.00 94.44 461 LEU A O 1
ATOM 3686 N N . ALA A 1 462 ? -17.342 8.424 3.442 1.00 93.12 462 ALA A N 1
ATOM 3687 C CA . ALA A 1 462 ? -18.324 8.913 2.470 1.00 93.12 462 ALA A CA 1
ATOM 3688 C C . ALA A 1 462 ? -17.764 9.149 1.049 1.00 93.12 462 ALA A C 1
ATOM 3690 O O . ALA A 1 462 ? -18.542 9.301 0.107 1.00 93.12 462 ALA A O 1
ATOM 3691 N N . ALA A 1 463 ? -16.439 9.202 0.869 1.00 90.62 463 ALA A N 1
ATOM 3692 C CA . ALA A 1 463 ? -15.827 9.318 -0.454 1.00 90.62 463 ALA A CA 1
ATOM 3693 C C . ALA A 1 463 ? -15.872 7.975 -1.204 1.00 90.62 463 ALA A C 1
ATOM 3695 O O . ALA A 1 463 ? -15.593 6.931 -0.618 1.00 90.62 463 ALA A O 1
ATOM 3696 N N . SER A 1 464 ? -16.148 8.006 -2.510 1.00 87.94 464 SER A N 1
ATOM 3697 C CA . SER A 1 464 ? -16.340 6.812 -3.356 1.00 87.94 464 SER A CA 1
ATOM 3698 C C . SER A 1 464 ? -15.079 5.984 -3.632 1.00 87.94 464 SER A C 1
ATOM 3700 O O . SER A 1 464 ? -15.177 4.927 -4.242 1.00 87.94 464 SER A O 1
ATOM 3702 N N . ASP A 1 465 ? -13.899 6.471 -3.248 1.00 90.19 465 ASP A N 1
ATOM 3703 C CA . ASP A 1 465 ? -12.631 5.770 -3.468 1.00 90.19 465 ASP A CA 1
ATOM 3704 C C . ASP A 1 465 ? -12.485 4.553 -2.534 1.00 90.19 465 ASP A C 1
ATOM 3706 O O . ASP A 1 465 ? -13.057 4.531 -1.439 1.00 90.19 465 ASP A O 1
ATOM 3710 N N . LEU A 1 466 ? -11.707 3.545 -2.927 1.00 90.75 466 LEU A N 1
ATOM 3711 C CA . LEU A 1 466 ? -11.485 2.347 -2.109 1.00 90.75 466 LEU A CA 1
ATOM 3712 C C . LEU A 1 466 ? -10.262 2.527 -1.192 1.00 90.75 466 LEU A C 1
ATOM 3714 O O . LEU A 1 466 ? -9.322 3.253 -1.506 1.00 90.75 466 LEU A O 1
ATOM 3718 N N . VAL A 1 467 ? -10.257 1.840 -0.048 1.00 93.81 467 VAL A N 1
ATOM 3719 C CA . VAL A 1 467 ? -9.060 1.627 0.789 1.00 93.81 467 VAL A CA 1
ATOM 3720 C C . VAL A 1 467 ? -8.928 0.132 1.100 1.00 93.81 467 VAL A C 1
ATOM 3722 O O . VAL A 1 467 ? -9.934 -0.576 1.034 1.00 93.81 467 VAL A O 1
ATOM 3725 N N . PRO A 1 468 ? -7.738 -0.383 1.459 1.00 92.75 468 PRO A N 1
ATOM 3726 C CA . PRO A 1 468 ? -7.585 -1.796 1.802 1.00 92.75 468 PRO A CA 1
ATOM 3727 C C . PRO A 1 468 ? -8.497 -2.177 2.977 1.00 92.75 468 PRO A C 1
ATOM 3729 O O . PRO A 1 468 ? -8.683 -1.373 3.894 1.00 92.75 468 PRO A O 1
ATOM 3732 N N . SER A 1 469 ? -9.033 -3.402 3.005 1.00 91.62 469 SER A N 1
ATOM 3733 C CA . SER A 1 469 ? -10.065 -3.817 3.979 1.00 91.62 469 SER A CA 1
ATOM 3734 C C . SER A 1 469 ? -9.640 -3.589 5.440 1.00 91.62 469 SER A C 1
ATOM 3736 O O . SER A 1 469 ? -10.432 -3.138 6.264 1.00 91.62 469 SER A O 1
ATOM 3738 N N . ARG A 1 470 ? -8.349 -3.766 5.758 1.00 93.19 470 ARG A N 1
ATOM 3739 C CA . ARG A 1 470 ? -7.791 -3.432 7.081 1.00 93.19 470 ARG A CA 1
ATOM 3740 C C . ARG A 1 470 ? -7.969 -1.952 7.452 1.00 93.19 470 ARG A C 1
ATOM 3742 O O . ARG A 1 470 ? -8.315 -1.662 8.590 1.00 93.19 470 ARG A O 1
ATOM 3749 N N . VAL A 1 471 ? -7.790 -1.031 6.505 1.00 95.62 471 VAL A N 1
ATOM 3750 C CA . VAL A 1 471 ? -7.944 0.420 6.714 1.00 95.62 471 VAL A CA 1
ATOM 3751 C C . VAL A 1 471 ? -9.417 0.800 6.905 1.00 95.62 471 VAL A C 1
ATOM 3753 O O . VAL A 1 471 ? -9.713 1.639 7.754 1.00 95.62 471 VAL A O 1
ATOM 3756 N N . PHE A 1 472 ? -10.351 0.144 6.200 1.00 94.44 472 PHE A N 1
ATOM 3757 C CA . PHE A 1 472 ? -11.786 0.255 6.506 1.00 94.44 472 PHE A CA 1
ATOM 3758 C C . PHE A 1 472 ? -12.094 -0.234 7.927 1.00 94.44 472 PHE A C 1
ATOM 3760 O O . PHE A 1 472 ? -12.753 0.474 8.688 1.00 94.44 472 PHE A O 1
ATOM 3767 N N . SER A 1 473 ? -11.571 -1.404 8.308 1.00 96.38 473 SER A N 1
ATOM 3768 C CA . SER A 1 473 ? -11.675 -1.946 9.669 1.00 96.38 473 SER A CA 1
ATOM 3769 C C . SER A 1 473 ? -11.187 -0.948 10.721 1.00 96.38 473 SER A C 1
ATOM 3771 O O . SER A 1 473 ? -11.897 -0.676 11.687 1.00 96.38 473 SER A O 1
ATOM 3773 N N . ASP A 1 474 ? -9.997 -0.373 10.522 1.00 97.06 474 ASP A N 1
ATOM 3774 C CA . ASP A 1 474 ? -9.399 0.585 11.453 1.00 97.06 474 ASP A CA 1
ATOM 3775 C C . ASP A 1 474 ? -10.274 1.848 11.593 1.00 97.06 474 ASP A C 1
ATOM 3777 O O . ASP A 1 474 ? -10.493 2.320 12.710 1.00 97.06 474 ASP A O 1
ATOM 3781 N N . ALA A 1 475 ? -10.820 2.358 10.479 1.00 97.75 475 ALA A N 1
ATOM 3782 C CA . ALA A 1 475 ? -11.705 3.525 10.444 1.00 97.75 475 ALA A CA 1
ATOM 3783 C C . ALA A 1 475 ? -13.040 3.284 11.165 1.00 97.75 475 ALA A C 1
ATOM 3785 O O . ALA A 1 475 ? -13.445 4.088 12.008 1.00 97.75 475 ALA A O 1
ATOM 3786 N N . PHE A 1 476 ? -13.718 2.171 10.864 1.00 98.31 476 PHE A N 1
ATOM 3787 C CA . PHE A 1 476 ? -14.971 1.810 11.528 1.00 98.31 476 PHE A CA 1
ATOM 3788 C C . PHE A 1 476 ? -14.754 1.504 13.012 1.00 98.31 476 PHE A C 1
ATOM 3790 O O . PHE A 1 476 ? -15.561 1.929 13.834 1.00 98.31 476 PHE A O 1
ATOM 3797 N N . PHE A 1 477 ? -13.643 0.862 13.388 1.00 98.31 477 PHE A N 1
ATOM 3798 C CA . PHE A 1 477 ? -13.328 0.636 14.798 1.00 98.31 477 PHE A CA 1
ATOM 3799 C C . PHE A 1 477 ? -13.093 1.961 15.537 1.00 98.31 477 PHE A C 1
ATOM 3801 O O . PHE A 1 477 ? -13.623 2.152 16.626 1.00 98.31 477 PHE A O 1
ATOM 3808 N N . GLY A 1 478 ? -12.417 2.923 14.900 1.00 97.81 478 GLY A N 1
ATOM 3809 C CA . GLY A 1 478 ? -12.296 4.284 15.422 1.00 97.81 478 GLY A CA 1
ATOM 3810 C C . GLY A 1 478 ? -13.647 4.979 15.648 1.00 97.81 478 GLY A C 1
ATOM 3811 O O . GLY A 1 478 ? -13.876 5.581 16.695 1.00 97.81 478 GLY A O 1
ATOM 3812 N N . LEU A 1 479 ? -14.592 4.851 14.711 1.00 98.44 479 LEU A N 1
ATOM 3813 C CA . LEU A 1 479 ? -15.952 5.371 14.902 1.00 98.44 479 LEU A CA 1
ATOM 3814 C C . LEU A 1 479 ? -16.727 4.639 16.011 1.00 98.44 479 LEU A C 1
ATOM 3816 O O . LEU A 1 479 ? -17.540 5.266 16.691 1.00 98.44 479 LEU A O 1
ATOM 3820 N N . ALA A 1 480 ? -16.461 3.349 16.232 1.00 98.12 480 ALA A N 1
ATOM 3821 C CA . ALA A 1 480 ? -17.041 2.582 17.331 1.00 98.12 480 ALA A CA 1
ATOM 3822 C C . ALA A 1 480 ? -16.538 3.071 18.701 1.00 98.12 480 ALA A C 1
ATOM 3824 O O . ALA A 1 480 ? -17.347 3.315 19.597 1.00 98.12 480 ALA A O 1
ATOM 3825 N N . GLU A 1 481 ? -15.226 3.299 18.837 1.00 97.50 481 GLU A N 1
ATOM 3826 C CA . GLU A 1 481 ? -14.611 3.931 20.014 1.00 97.50 481 GLU A CA 1
ATOM 3827 C C . GLU A 1 481 ? -15.222 5.322 20.268 1.00 97.50 481 GLU A C 1
ATOM 3829 O O . GLU A 1 481 ? -15.632 5.639 21.387 1.00 97.50 481 GLU A O 1
ATOM 3834 N N . ALA A 1 482 ? -15.381 6.130 19.214 1.00 97.44 482 ALA A N 1
ATOM 3835 C CA . ALA A 1 482 ? -15.959 7.467 19.311 1.00 97.44 482 ALA A CA 1
ATOM 3836 C C . ALA A 1 482 ? -17.443 7.480 19.715 1.00 97.44 482 ALA A C 1
ATOM 3838 O O . ALA A 1 482 ? -17.895 8.397 20.405 1.00 97.44 482 ALA A O 1
ATOM 3839 N N . ALA A 1 483 ? -18.224 6.495 19.270 1.00 97.56 483 ALA A N 1
ATOM 3840 C CA . ALA A 1 483 ? -19.618 6.333 19.673 1.00 97.56 483 ALA A CA 1
ATOM 3841 C C . ALA A 1 483 ? -19.727 5.858 21.132 1.00 97.56 483 ALA A C 1
ATOM 3843 O O . ALA A 1 483 ? -20.553 6.379 21.883 1.00 97.56 483 ALA A O 1
ATOM 3844 N N . LEU A 1 484 ? -18.838 4.954 21.564 1.00 96.69 484 LEU A N 1
ATOM 3845 C CA . LEU A 1 484 ? -18.770 4.473 22.945 1.00 96.69 484 LEU A CA 1
ATOM 3846 C C . LEU A 1 484 ? -18.445 5.606 23.934 1.00 96.69 484 LEU A C 1
ATOM 3848 O O . LEU A 1 484 ? -19.101 5.708 24.970 1.00 96.69 484 LEU A O 1
ATOM 3852 N N . LEU A 1 485 ? -17.502 6.493 23.593 1.00 95.25 485 LEU A N 1
ATOM 3853 C CA . LEU A 1 485 ? -17.180 7.687 24.390 1.00 95.25 485 LEU A CA 1
ATOM 3854 C C . LEU A 1 485 ? -18.371 8.654 24.516 1.00 95.25 485 LEU A C 1
ATOM 3856 O O . LEU A 1 485 ? -18.575 9.240 25.577 1.00 95.25 485 LEU A O 1
ATOM 3860 N N . ARG A 1 486 ? -19.203 8.771 23.471 1.00 95.69 486 ARG A N 1
ATOM 3861 C CA . ARG A 1 486 ? -20.471 9.530 23.500 1.00 95.69 486 ARG A CA 1
ATOM 3862 C C . ARG A 1 486 ? -21.643 8.751 24.126 1.00 95.69 486 ARG A C 1
ATOM 3864 O O . ARG A 1 486 ? -22.772 9.225 24.088 1.00 95.69 486 ARG A O 1
ATOM 3871 N N . GLN A 1 487 ? -21.389 7.570 24.698 1.00 96.50 487 GLN A N 1
ATOM 3872 C CA . GLN A 1 487 ? -22.371 6.644 25.283 1.00 96.50 487 GLN A CA 1
ATOM 3873 C C . GLN A 1 487 ? -23.434 6.094 24.305 1.00 96.50 487 GLN A C 1
ATOM 3875 O O . GLN A 1 487 ? -24.362 5.400 24.729 1.00 96.50 487 GLN A O 1
ATOM 3880 N N . ASP A 1 488 ? -23.276 6.304 22.993 1.00 96.69 488 ASP A N 1
ATOM 3881 C CA . ASP A 1 488 ? -24.146 5.727 21.964 1.00 96.69 488 ASP A CA 1
ATOM 3882 C C . ASP A 1 488 ? -23.730 4.279 21.672 1.00 96.69 488 ASP A C 1
ATOM 3884 O O . ASP A 1 488 ? -23.004 3.967 20.723 1.00 96.69 488 ASP A O 1
ATOM 3888 N N . LYS A 1 489 ? -24.206 3.370 22.528 1.00 96.00 489 LYS A N 1
ATOM 3889 C CA . LYS A 1 489 ? -23.966 1.926 22.403 1.00 96.00 489 LYS A CA 1
ATOM 3890 C C . LYS A 1 489 ? -24.524 1.333 21.105 1.00 96.00 489 LYS A C 1
ATOM 3892 O O . LYS A 1 489 ? -23.980 0.342 20.626 1.00 96.00 489 LYS A O 1
ATOM 3897 N N . GLY A 1 490 ? -25.582 1.922 20.541 1.00 95.56 490 GLY A N 1
ATOM 3898 C CA . GLY A 1 490 ? -26.208 1.445 19.307 1.00 95.56 490 GLY A CA 1
ATOM 3899 C C . GLY A 1 490 ? -25.311 1.688 18.097 1.00 95.56 490 GLY A C 1
ATOM 3900 O O . GLY A 1 490 ? -24.991 0.751 17.364 1.00 95.56 490 GLY A O 1
ATOM 3901 N N . GLN A 1 491 ? -24.827 2.923 17.934 1.00 96.12 491 GLN A N 1
ATOM 3902 C CA . GLN A 1 491 ? -23.827 3.236 16.912 1.00 96.12 491 GLN A CA 1
ATOM 3903 C C . GLN A 1 491 ? -22.498 2.518 17.170 1.00 96.12 491 GLN A C 1
ATOM 3905 O O . GLN A 1 491 ? -21.899 2.017 16.220 1.00 96.12 491 GLN A O 1
ATOM 3910 N N . ALA A 1 492 ? -22.051 2.410 18.427 1.00 97.62 492 ALA A N 1
ATOM 3911 C CA . ALA A 1 492 ? -20.812 1.705 18.759 1.00 97.62 492 ALA A CA 1
ATOM 3912 C C . ALA A 1 492 ? -20.846 0.236 18.306 1.00 97.62 492 ALA A C 1
ATOM 3914 O O . ALA A 1 492 ? -19.904 -0.218 17.659 1.00 97.62 492 ALA A O 1
ATOM 3915 N N . LEU A 1 493 ? -21.947 -0.480 18.563 1.00 97.12 493 LEU A N 1
ATOM 3916 C CA . LEU A 1 493 ? -22.125 -1.859 18.105 1.00 97.12 493 LEU A CA 1
ATOM 3917 C C . LEU A 1 493 ? -22.149 -1.947 16.571 1.00 97.12 493 LEU A C 1
ATOM 3919 O O . LEU A 1 493 ? -21.420 -2.754 15.999 1.00 97.12 493 LEU A O 1
ATOM 3923 N N . ALA A 1 494 ? -22.919 -1.086 15.898 1.00 96.31 494 ALA A N 1
ATOM 3924 C CA . ALA A 1 494 ? -23.027 -1.095 14.438 1.00 96.31 494 ALA A CA 1
ATOM 3925 C C . ALA A 1 494 ? -21.683 -0.808 13.736 1.00 96.31 494 ALA A C 1
ATOM 3927 O O . ALA A 1 494 ? -21.338 -1.463 12.749 1.00 96.31 494 ALA A O 1
ATOM 3928 N N . TYR A 1 495 ? -20.892 0.142 14.246 1.00 97.62 495 TYR A N 1
ATOM 3929 C CA . TYR A 1 495 ? -19.551 0.412 13.726 1.00 97.62 495 TYR A CA 1
ATOM 3930 C C . TYR A 1 495 ? -18.563 -0.718 14.060 1.00 97.62 495 TYR A C 1
ATOM 3932 O O . TYR A 1 495 ? -17.758 -1.079 13.204 1.00 97.62 495 TYR A O 1
ATOM 3940 N N . ALA A 1 496 ? -18.647 -1.333 15.247 1.00 97.75 496 ALA A N 1
ATOM 3941 C CA . ALA A 1 496 ? -17.804 -2.475 15.607 1.00 97.75 496 ALA A CA 1
ATOM 3942 C C . ALA A 1 496 ? -18.079 -3.696 14.708 1.00 97.75 496 ALA A C 1
ATOM 3944 O O . ALA A 1 496 ? -17.137 -4.314 14.216 1.00 97.75 496 ALA A O 1
ATOM 3945 N N . GLN A 1 497 ? -19.348 -3.988 14.405 1.00 95.88 497 GLN A N 1
ATOM 3946 C CA . GLN A 1 497 ? -19.740 -5.039 13.456 1.00 95.88 497 GLN A CA 1
ATOM 3947 C C . GLN A 1 497 ? -19.190 -4.779 12.048 1.00 95.88 497 GLN A C 1
ATOM 3949 O O . GLN A 1 497 ? -18.628 -5.685 11.436 1.00 95.88 497 GLN A O 1
ATOM 3954 N N . ARG A 1 498 ? -19.255 -3.536 11.547 1.00 95.50 498 ARG A N 1
ATOM 3955 C CA . ARG A 1 498 ? -18.614 -3.173 10.267 1.00 95.50 498 ARG A CA 1
ATOM 3956 C C . ARG A 1 498 ? -17.097 -3.347 10.313 1.00 95.50 498 ARG A C 1
ATOM 3958 O O . ARG A 1 498 ? -16.518 -3.873 9.368 1.00 95.50 498 ARG A O 1
ATOM 3965 N N . ALA A 1 499 ? -16.449 -2.948 11.406 1.00 96.44 499 ALA A N 1
ATOM 3966 C CA . ALA A 1 499 ? -15.011 -3.129 11.564 1.00 96.44 499 ALA A CA 1
ATOM 3967 C C . ALA A 1 499 ? -14.602 -4.611 11.527 1.00 96.44 499 ALA A C 1
ATOM 3969 O O . ALA A 1 499 ? -13.619 -4.958 10.875 1.00 96.44 499 ALA A O 1
ATOM 3970 N N . TYR A 1 500 ? -15.388 -5.476 12.172 1.00 95.19 500 TYR A N 1
ATOM 3971 C CA . TYR A 1 500 ? -15.197 -6.925 12.153 1.00 95.19 500 TYR A CA 1
ATOM 3972 C C . TYR A 1 500 ? -15.472 -7.540 10.769 1.00 95.19 500 TYR A C 1
ATOM 3974 O O . TYR A 1 500 ? -14.686 -8.360 10.305 1.00 95.19 500 TYR A O 1
ATOM 3982 N N . PHE A 1 501 ? -16.508 -7.086 10.056 1.00 93.25 501 PHE A N 1
ATOM 3983 C CA . PHE A 1 501 ? -16.805 -7.518 8.682 1.00 93.25 501 PHE A CA 1
ATOM 3984 C C . PHE A 1 501 ? -15.635 -7.267 7.714 1.00 93.25 501 PHE A C 1
ATOM 3986 O O . PHE A 1 501 ? -15.268 -8.148 6.940 1.00 93.25 501 PHE A O 1
ATOM 3993 N N . TYR A 1 502 ? -15.010 -6.087 7.780 1.00 91.56 502 TYR A N 1
ATOM 3994 C CA . TYR A 1 502 ? -13.858 -5.754 6.933 1.00 91.56 502 TYR A CA 1
ATOM 3995 C C . TYR A 1 502 ? -12.542 -6.426 7.370 1.00 91.56 502 TYR A C 1
ATOM 3997 O O . TYR A 1 502 ? -11.594 -6.487 6.584 1.00 91.56 502 TYR A O 1
ATOM 4005 N N . ASN A 1 503 ? -12.455 -6.909 8.613 1.00 93.62 503 ASN A N 1
ATOM 4006 C CA . ASN A 1 503 ? -11.301 -7.629 9.144 1.00 93.62 503 ASN A CA 1
ATOM 4007 C C . ASN A 1 503 ? -11.718 -8.514 10.330 1.00 93.62 503 ASN A C 1
ATOM 4009 O O . ASN A 1 503 ? -11.706 -8.076 11.484 1.00 93.62 503 ASN A O 1
ATOM 4013 N N . SER A 1 504 ? -12.006 -9.787 10.062 1.00 93.00 504 SER A N 1
ATOM 4014 C CA . SER A 1 504 ? -12.404 -10.768 11.083 1.00 93.00 504 SER A CA 1
ATOM 4015 C C . SER A 1 504 ? -11.298 -11.085 12.104 1.00 93.00 504 SER A C 1
ATOM 4017 O O . SER A 1 504 ? -11.553 -11.722 13.125 1.00 93.00 504 SER A O 1
ATOM 4019 N N . SER A 1 505 ? -10.063 -10.629 11.865 1.00 95.19 505 SER A N 1
ATOM 4020 C CA . SER A 1 505 ? -8.951 -10.688 12.821 1.00 95.19 505 SER A CA 1
ATOM 4021 C C . SER A 1 505 ? -8.850 -9.441 13.715 1.00 95.19 505 SER A C 1
ATOM 4023 O O . SER A 1 505 ? -7.945 -9.358 14.547 1.00 95.19 505 SER A O 1
ATOM 4025 N N . ASN A 1 506 ? -9.758 -8.464 13.592 1.00 95.44 506 ASN A N 1
ATOM 4026 C CA . ASN A 1 506 ? -9.812 -7.299 14.474 1.00 95.44 506 ASN A CA 1
ATOM 4027 C C . ASN A 1 506 ? -10.370 -7.684 15.860 1.00 95.44 506 ASN A C 1
ATOM 4029 O O . ASN A 1 506 ? -11.567 -7.583 16.137 1.00 95.44 506 ASN A O 1
ATOM 4033 N N . ALA A 1 507 ? -9.470 -8.111 16.749 1.00 95.25 507 ALA A N 1
ATOM 4034 C CA . ALA A 1 507 ? -9.798 -8.493 18.122 1.00 95.25 507 ALA A CA 1
ATOM 4035 C C . ALA A 1 507 ? -10.439 -7.352 18.939 1.00 95.25 507 AL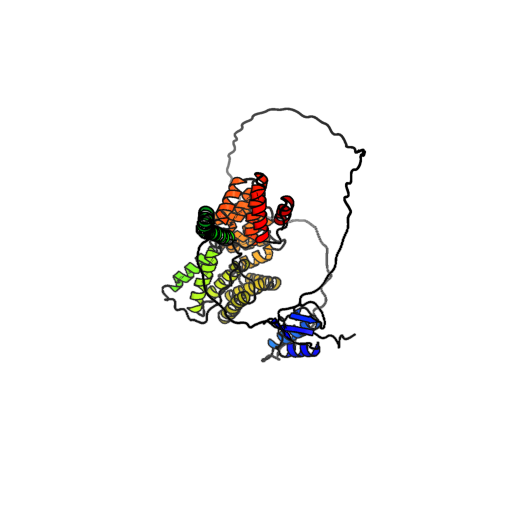A A C 1
ATOM 4037 O O . ALA A 1 507 ? -11.284 -7.619 19.790 1.00 95.25 507 ALA A O 1
ATOM 4038 N N . GLY A 1 508 ? -10.084 -6.089 18.668 1.00 95.44 508 GLY A N 1
ATOM 4039 C CA . GLY A 1 508 ? -10.700 -4.928 19.316 1.00 95.44 508 GLY A CA 1
ATOM 4040 C C . GLY A 1 508 ? -12.185 -4.812 18.974 1.00 95.44 508 GLY A C 1
ATOM 4041 O O . GLY A 1 508 ? -13.021 -4.714 19.872 1.00 95.44 508 GLY A O 1
ATOM 4042 N N . ALA A 1 509 ? -12.519 -4.916 17.684 1.00 96.44 509 ALA A N 1
ATOM 4043 C CA . ALA A 1 509 ? -13.899 -4.917 17.207 1.00 96.44 509 ALA A CA 1
ATOM 4044 C C . ALA A 1 509 ? -14.700 -6.102 17.771 1.00 96.44 509 ALA A C 1
ATOM 4046 O O . ALA A 1 509 ? -15.763 -5.891 18.350 1.00 96.44 509 ALA A O 1
ATOM 4047 N N . LYS A 1 510 ? -14.154 -7.326 17.698 1.00 95.75 510 LYS A N 1
ATOM 4048 C CA . LYS A 1 510 ? -14.756 -8.548 18.267 1.00 95.75 510 LYS A CA 1
ATOM 4049 C C . LYS A 1 510 ? -15.080 -8.394 19.761 1.00 95.75 510 LYS A C 1
ATOM 4051 O O . LYS A 1 510 ? -16.217 -8.600 20.178 1.00 95.75 510 LYS A O 1
ATOM 4056 N N . ASN A 1 511 ? -14.111 -7.951 20.565 1.00 95.94 511 ASN A N 1
ATOM 4057 C CA . ASN A 1 511 ? -14.303 -7.733 22.003 1.00 95.94 511 ASN A CA 1
ATOM 4058 C C . ASN A 1 511 ? -15.354 -6.645 22.294 1.00 95.94 511 ASN A C 1
ATOM 4060 O O . ASN A 1 511 ? -16.125 -6.761 23.249 1.00 95.94 511 ASN A O 1
ATOM 4064 N N . LEU A 1 512 ? -15.414 -5.595 21.467 1.00 95.81 512 LEU A N 1
ATOM 4065 C CA . LEU A 1 512 ? -16.404 -4.531 21.603 1.00 95.81 512 LEU A CA 1
ATOM 4066 C C . LEU A 1 512 ? -17.824 -5.025 21.274 1.00 95.81 512 LEU A C 1
ATOM 4068 O O . LEU A 1 512 ? -18.737 -4.737 22.042 1.00 95.81 512 LEU A O 1
ATOM 4072 N N . ILE A 1 513 ? -18.002 -5.834 20.222 1.00 96.44 513 ILE A N 1
ATOM 4073 C CA . ILE A 1 513 ? -19.287 -6.475 19.876 1.00 96.44 513 ILE A CA 1
ATOM 4074 C C . ILE A 1 513 ? -19.810 -7.295 21.063 1.00 96.44 513 ILE A C 1
ATOM 4076 O O . ILE A 1 513 ? -20.926 -7.060 21.532 1.00 96.44 513 ILE A O 1
ATOM 4080 N N . VAL A 1 514 ? -18.972 -8.187 21.605 1.00 94.62 514 VAL A N 1
ATOM 4081 C CA . VAL A 1 514 ? -19.325 -9.045 22.749 1.00 94.62 514 VAL A CA 1
ATOM 4082 C C . VAL A 1 514 ? -19.653 -8.214 23.996 1.00 94.62 514 VAL A C 1
ATOM 4084 O O . VAL A 1 514 ? -20.648 -8.482 24.669 1.00 94.62 514 VAL A O 1
ATOM 4087 N N . SER A 1 515 ? -18.874 -7.168 24.300 1.00 94.56 515 SER A N 1
ATOM 4088 C CA . SER A 1 515 ? -19.122 -6.324 25.486 1.00 94.56 515 SER A CA 1
ATOM 4089 C C . SER A 1 515 ? -20.399 -5.474 25.392 1.00 94.56 515 SER A C 1
ATOM 4091 O O . SER A 1 515 ? -20.963 -5.097 26.421 1.00 94.56 515 SER A O 1
ATOM 4093 N N . LEU A 1 516 ? -20.889 -5.213 24.176 1.00 93.38 516 LEU A N 1
ATOM 4094 C CA . LEU A 1 516 ? -22.154 -4.525 23.908 1.00 93.38 516 LEU A CA 1
ATOM 4095 C C . LEU A 1 516 ? -23.354 -5.481 23.762 1.00 93.38 516 LEU A C 1
ATOM 4097 O O . LEU A 1 516 ? -24.469 -5.017 23.528 1.00 93.38 516 LEU A O 1
ATOM 4101 N N . GLY A 1 517 ? -23.153 -6.792 23.942 1.00 84.31 517 GLY A N 1
ATOM 4102 C CA . GLY A 1 517 ? -24.210 -7.806 23.862 1.00 84.31 517 GLY A CA 1
ATOM 4103 C C . GLY A 1 517 ? -24.583 -8.227 22.437 1.00 84.31 517 GLY A C 1
ATOM 4104 O O . GLY A 1 517 ? -25.642 -8.821 22.243 1.00 84.31 517 GLY A O 1
ATOM 4105 N N . GLY A 1 518 ? -23.742 -7.921 21.446 1.00 74.44 518 GLY A N 1
ATOM 4106 C CA . GLY A 1 518 ? -23.885 -8.435 20.087 1.00 74.44 518 GLY A CA 1
ATOM 4107 C C . GLY A 1 518 ? -23.331 -9.853 19.935 1.00 74.44 518 GLY A C 1
ATOM 4108 O O . GLY A 1 518 ? -22.414 -10.260 20.649 1.00 74.44 518 GLY A O 1
ATOM 4109 N N . THR A 1 519 ? -23.872 -10.591 18.968 1.00 71.44 519 THR A N 1
ATOM 4110 C CA . THR A 1 519 ? -23.224 -11.783 18.407 1.00 71.44 519 THR A CA 1
ATOM 4111 C C . THR A 1 519 ? -22.248 -11.371 17.305 1.00 71.44 519 THR A C 1
ATOM 4113 O O . THR A 1 519 ? -22.472 -10.356 16.638 1.00 71.44 519 THR A O 1
ATOM 4116 N N . GLU A 1 520 ? -21.179 -12.153 17.150 1.00 53.25 520 GLU A N 1
ATOM 4117 C CA . GLU A 1 520 ? -20.150 -11.992 16.106 1.00 53.25 520 GLU A CA 1
ATOM 4118 C C . GLU A 1 520 ? -20.694 -12.211 14.686 1.00 53.25 520 GLU A C 1
ATOM 4120 O O . GLU A 1 520 ? -21.605 -13.059 14.535 1.00 53.25 520 GLU A O 1
#

Sequence (520 aa):
MSNRNRKWIIKDSEGRVHGPFSTEKILTKIGQGELIGDEFIASFPGGDWFLISQEPEFYDRLIEVLAGSSGSGEDEEALSDFGDLEDLESAELQESSSQKRFGDEENVKRSRDSNYREKEKLNVEGEFNQNFSSHKGSKEKPKEKNRVKRQSISEDFRNENSKNKSSKSSAEKRKQKREMDSESVIELTDLGQLMRQERMRRVRLPIFLGIIAILVGVYFHLDKGERSERVHLVHLGTKKSSIPKDQLAKRIQRAQAYYSAGNFSRLLQAENELIQIIESEDRNAPMMALLCLTYFELWPYAYQDSHDLKAISIVSQKVNRVDPGGQNSATCQVVDLLARGRFLEAKNMTESILGNYGAASSPPVPFYYFKAYLLSGSKELSTAISYLNSAQQLSPGWLSPYVLEGEIHSKKGNTTEAAKIYQKILQQNPHHKVAKIKLGLIEMRDFNHLEKGTSLLKEALAASDLVPSRVFSDAFFGLAEAALLRQDKGQALAYAQRAYFYNSSNAGAKNLIVSLGGTE

Radius of gyration: 38.39 Å; chains: 1; bounding box: 146×90×88 Å

pLDDT: mean 76.08, std 27.65, range [23.64, 98.75]

Foldseek 3Di:
DDPFPWFKWKADPVRDIDDRDTLVVVLVCLLVVVAQFQIWMATPPDGDTDILCPDPSRVVSNVVSVVVVVDDDDDPDDDPDDDDDDDDPDDDDDDDDDDDDDDDDDDDDDDDDDDDDDDDDDDDDDDDDDDDDDDDDDDDDDDDDDDDDDDDDDDDDDDDDDDDDDDDDDDDDDDDDDDDDDDDDDDPDPPVVVVVVVVCVVVVVVVVVVVVVVVVVVVVVVVPPVPLQQDAQDAQDPDQQADPPVCLVVLVVQLVLLQLLLFFVSLVVNLVSLSNSCSNPVQDLVSLLSNLVSLLSSLLRHPLDPRNLVRLVNSLVSSCVNAPVDLSNLSSVLSSCVSVVVLVVNQVSLVVLCVVAVPPPDHSLVSLQSNLVSCLPPPVLVSSLVSLVVSCVVPVSRLPSLLSNLVSCVVVVVLVVSLVSLVVSCVSPVLRLLSLLSNLLSCCPVVVVLVSSLVSLVVSVPDPTDDRLQSLLSSLCSQLVSCVVVVNLVSNLVSLVSSCVSPVPPPSSVVSNVVSPHDD

Secondary structure (DSSP, 8-state):
---TT-EEEEE-TT--EEEEEEHHHHHHHHHTTS--S-SEEEEESS---EEGGGSHHHHHHHHHHHHHHT--SS--------------------------------------------------------------------------------------------------------------------HHHHHHHHHHHHHHHHHHHHHHHHHHHHHHHHS------PBPPPPPPSS-----HHHHHHHHHHHHHHHHT-SHHHHHHHHHHHHHHHHH-TT-HHHHHHHHHHHHHHGGGB--SHHHHHHHHHHHHHHHTTSTTSHHHHHHHHHHHHHTT-HHHHHHHHHHHHHHHTTSSS--HHHHHHHHHHHTTSS-HHHHHHHHHHHHHH-TT--HHHHHHHHHHHHTT-HHHHHHHHHHHHHH-TT-HHHHHHHHHHHHHTS--HHHHHHHHHHHHTSSS---HHHHHHHHHHHHHHHHHTT-HHHHHHHHHHHHHH-TT-HHHHHHHHHTT---